Protein AF-A0A7C3BXP0-F1 (afdb_monomer_lite)

Structure (mmCIF, N/CA/C/O backbone):
data_AF-A0A7C3BXP0-F1
#
_entry.id   AF-A0A7C3BXP0-F1
#
loop_
_atom_site.group_PDB
_atom_site.id
_atom_site.type_symbol
_atom_site.label_atom_id
_atom_site.label_alt_id
_atom_site.label_comp_id
_atom_site.label_asym_id
_atom_site.label_entity_id
_atom_site.label_seq_id
_atom_site.pdbx_PDB_ins_code
_atom_site.Cartn_x
_atom_site.Cartn_y
_atom_site.Cartn_z
_atom_site.occupancy
_atom_site.B_iso_or_equiv
_atom_site.auth_seq_id
_atom_site.auth_comp_id
_atom_site.auth_asym_id
_atom_site.auth_atom_id
_atom_site.pdbx_PDB_model_num
ATOM 1 N N . MET A 1 1 ? 27.001 12.259 -64.033 1.00 38.00 1 MET A N 1
ATOM 2 C CA . MET A 1 1 ? 26.466 11.001 -63.483 1.00 38.00 1 MET A CA 1
ATOM 3 C C . MET A 1 1 ? 26.848 10.991 -62.021 1.00 38.00 1 MET A C 1
ATOM 5 O O . MET A 1 1 ? 28.032 10.965 -61.723 1.00 38.00 1 MET A O 1
ATOM 9 N N . GLU A 1 2 ? 25.865 11.200 -61.151 1.00 33.88 2 GLU A N 1
ATOM 10 C CA . GLU A 1 2 ? 26.048 11.244 -59.699 1.00 33.88 2 GLU A CA 1
ATOM 11 C C . GLU A 1 2 ? 26.141 9.814 -59.168 1.00 33.88 2 GLU A C 1
ATOM 13 O O . GLU A 1 2 ? 25.184 9.046 -59.249 1.00 33.88 2 GLU A O 1
ATOM 18 N N . GLU A 1 3 ? 27.309 9.455 -58.651 1.00 32.25 3 GLU A N 1
ATOM 19 C CA . GLU A 1 3 ? 27.554 8.171 -58.011 1.00 32.25 3 GLU A CA 1
ATOM 20 C C . GLU A 1 3 ? 27.218 8.315 -56.518 1.00 32.25 3 GLU A C 1
ATOM 22 O O . GLU A 1 3 ? 27.961 8.912 -55.741 1.00 32.25 3 GLU A O 1
ATOM 27 N N . LYS A 1 4 ? 26.029 7.842 -56.126 1.00 37.78 4 LYS A N 1
ATOM 28 C CA . LYS A 1 4 ? 25.601 7.765 -54.723 1.00 37.78 4 LYS A CA 1
ATOM 29 C C . LYS A 1 4 ? 26.265 6.561 -54.059 1.00 37.78 4 LYS A C 1
ATOM 31 O O . LYS A 1 4 ? 25.821 5.429 -54.226 1.00 37.78 4 LYS A O 1
ATOM 36 N N . THR A 1 5 ? 27.292 6.815 -53.260 1.00 34.81 5 THR A N 1
ATOM 37 C CA . THR A 1 5 ? 27.864 5.857 -52.311 1.00 34.81 5 THR A CA 1
ATOM 38 C C . THR A 1 5 ? 26.920 5.680 -51.120 1.00 34.81 5 THR A C 1
ATOM 40 O O . THR A 1 5 ? 26.775 6.560 -50.274 1.00 34.81 5 THR A O 1
ATOM 43 N N . THR A 1 6 ? 26.256 4.527 -51.043 1.00 35.50 6 THR A N 1
ATOM 44 C CA . THR A 1 6 ? 25.501 4.102 -49.858 1.00 35.50 6 THR A CA 1
ATOM 45 C C . THR A 1 6 ? 26.457 3.556 -48.802 1.00 35.50 6 THR A C 1
ATOM 47 O O . THR A 1 6 ? 27.082 2.512 -48.986 1.00 35.50 6 THR A O 1
ATOM 50 N N . VAL A 1 7 ? 26.563 4.289 -47.696 1.00 34.19 7 VAL A N 1
ATOM 51 C CA . VAL A 1 7 ? 27.272 3.918 -46.468 1.00 34.19 7 VAL A CA 1
ATOM 52 C C . VAL A 1 7 ? 26.532 2.762 -45.788 1.00 34.19 7 VAL A C 1
ATOM 54 O O . VAL A 1 7 ? 25.328 2.836 -45.558 1.00 34.19 7 VAL A O 1
ATOM 57 N N . ALA A 1 8 ? 27.254 1.686 -45.474 1.00 37.97 8 ALA A N 1
ATOM 58 C CA . ALA A 1 8 ? 26.751 0.577 -44.674 1.00 37.97 8 ALA A CA 1
ATOM 59 C C . ALA A 1 8 ? 26.660 1.001 -43.197 1.00 37.97 8 ALA A C 1
ATOM 61 O O . ALA A 1 8 ? 27.676 1.106 -42.510 1.00 37.97 8 ALA A O 1
ATOM 62 N N . GLU A 1 9 ? 25.443 1.254 -42.715 1.00 34.88 9 GLU A N 1
ATOM 63 C CA . GLU A 1 9 ? 25.160 1.460 -41.294 1.00 34.88 9 GLU A CA 1
ATOM 64 C C . GLU A 1 9 ? 25.258 0.134 -40.528 1.00 34.88 9 GLU A C 1
ATOM 66 O O . GLU A 1 9 ? 24.623 -0.870 -40.867 1.00 34.88 9 GLU A O 1
ATOM 71 N N . GLY A 1 10 ? 26.077 0.139 -39.473 1.00 38.72 10 GLY A N 1
ATOM 72 C CA . GLY A 1 10 ? 26.159 -0.943 -38.501 1.00 38.72 10 GLY A CA 1
ATOM 73 C C . GLY A 1 10 ? 24.817 -1.119 -37.796 1.00 38.72 10 GLY A C 1
ATOM 74 O O . GLY A 1 10 ? 24.293 -0.190 -37.189 1.00 38.72 10 GLY A O 1
ATOM 75 N N . THR A 1 11 ? 24.256 -2.321 -37.883 1.00 36.97 11 THR A N 1
ATOM 76 C CA . THR A 1 11 ? 22.964 -2.661 -37.286 1.00 36.97 11 THR A CA 1
ATOM 77 C C . THR A 1 11 ? 23.137 -2.958 -35.800 1.00 36.97 11 THR A C 1
ATOM 79 O O . THR A 1 11 ? 23.467 -4.070 -35.393 1.00 36.97 11 THR A O 1
ATOM 82 N N . SER A 1 12 ? 22.902 -1.944 -34.971 1.00 34.75 12 SER A N 1
ATOM 83 C CA . SER A 1 12 ? 22.549 -2.140 -33.571 1.00 34.75 12 SER A CA 1
ATOM 84 C C . SER A 1 12 ? 21.208 -2.874 -33.499 1.00 34.75 12 SER A C 1
ATOM 86 O O . SER A 1 12 ? 20.198 -2.465 -34.068 1.00 34.75 12 SER A O 1
ATOM 88 N N . THR A 1 13 ? 21.199 -3.998 -32.793 1.00 41.09 13 THR A N 1
ATOM 89 C CA . THR A 1 13 ? 20.000 -4.742 -32.411 1.00 41.09 13 THR A CA 1
ATOM 90 C C . THR A 1 13 ? 19.202 -3.943 -31.379 1.00 41.09 13 THR A C 1
ATOM 92 O O . THR A 1 13 ? 19.296 -4.209 -30.183 1.00 41.09 13 THR A O 1
ATOM 95 N N . SER A 1 14 ? 18.435 -2.945 -31.811 1.00 39.31 14 SER A N 1
ATOM 96 C CA . SER A 1 14 ? 17.409 -2.318 -30.976 1.00 39.31 14 SER A CA 1
ATOM 97 C C . SER A 1 14 ? 16.049 -2.911 -31.334 1.00 39.31 14 SER A C 1
ATOM 99 O O . SER A 1 14 ? 15.501 -2.652 -32.404 1.00 39.31 14 SER A O 1
ATOM 101 N N . LEU A 1 15 ? 15.519 -3.747 -30.438 1.00 43.00 15 LEU A N 1
ATOM 102 C CA . LEU A 1 15 ? 14.116 -4.158 -30.441 1.00 43.00 15 LEU A CA 1
ATOM 103 C C . LEU A 1 15 ? 13.246 -2.898 -30.350 1.00 43.00 15 LEU A C 1
ATOM 105 O O . LEU A 1 15 ? 13.228 -2.248 -29.308 1.00 43.00 15 LEU A O 1
ATOM 109 N N . ALA A 1 16 ? 12.547 -2.559 -31.433 1.00 43.09 16 ALA A N 1
ATOM 110 C CA . ALA A 1 16 ? 11.617 -1.438 -31.458 1.00 43.09 16 ALA A CA 1
ATOM 111 C C . ALA A 1 16 ? 10.477 -1.648 -30.442 1.00 43.09 16 ALA A C 1
ATOM 113 O O . ALA A 1 16 ? 9.911 -2.746 -30.305 1.00 43.09 16 ALA A O 1
ATOM 114 N N . THR A 1 17 ? 10.164 -0.588 -29.702 1.00 44.38 17 THR A N 1
ATOM 115 C CA . THR A 1 17 ? 9.029 -0.505 -28.780 1.00 44.38 17 THR A CA 1
ATOM 116 C C . THR A 1 17 ? 7.725 -0.341 -29.563 1.00 44.38 17 THR A C 1
ATOM 118 O O . THR A 1 17 ? 7.696 0.315 -30.597 1.00 44.38 17 THR A O 1
ATOM 121 N N . VAL A 1 18 ? 6.643 -0.963 -29.081 1.00 48.16 18 VAL A N 1
ATOM 122 C CA . VAL A 1 18 ? 5.339 -1.067 -29.778 1.00 48.16 18 VAL A CA 1
ATOM 123 C C . VAL A 1 18 ? 4.727 0.302 -30.116 1.00 48.16 18 VAL A C 1
ATOM 125 O O . VAL A 1 18 ? 3.985 0.404 -31.086 1.00 48.16 18 VAL A O 1
ATOM 128 N N . ASP A 1 19 ? 5.105 1.353 -29.390 1.00 47.16 19 ASP A N 1
ATOM 129 C CA . ASP A 1 19 ? 4.601 2.715 -29.597 1.00 47.16 19 ASP A CA 1
ATOM 130 C C . ASP A 1 19 ? 5.228 3.450 -30.802 1.00 47.16 19 ASP A C 1
ATOM 132 O O . ASP A 1 19 ? 4.795 4.552 -31.130 1.00 47.16 19 ASP A O 1
ATOM 136 N N . GLU A 1 20 ? 6.219 2.859 -31.484 1.00 47.44 20 GLU A N 1
ATOM 137 C CA . GLU A 1 20 ? 6.919 3.481 -32.625 1.00 47.44 20 GLU A CA 1
ATOM 138 C C . GLU A 1 20 ? 6.607 2.838 -33.989 1.00 47.44 20 GLU A C 1
ATOM 140 O O . GLU A 1 20 ? 7.141 3.275 -35.007 1.00 47.44 20 GLU A O 1
ATOM 145 N N . LEU A 1 21 ? 5.744 1.816 -34.043 1.00 54.66 21 LEU A N 1
ATOM 146 C CA . LEU A 1 21 ? 5.369 1.169 -35.306 1.00 54.66 21 LEU A CA 1
ATOM 147 C C . LEU A 1 21 ? 4.281 1.974 -36.025 1.00 54.66 21 LEU A C 1
ATOM 149 O O . LEU A 1 21 ? 3.236 2.294 -35.453 1.00 54.66 21 LEU A O 1
ATOM 153 N N . SER A 1 22 ? 4.506 2.281 -37.302 1.00 62.44 22 SER A N 1
ATOM 154 C CA . SER A 1 22 ? 3.505 2.946 -38.137 1.00 62.44 22 SER A CA 1
ATOM 155 C C . SER A 1 22 ? 2.280 2.043 -38.349 1.00 62.44 22 SER A C 1
ATOM 157 O O . SER A 1 22 ? 2.367 0.815 -38.325 1.00 62.44 22 SER A O 1
ATOM 159 N N . ILE A 1 23 ? 1.107 2.640 -38.581 1.00 64.00 23 ILE A N 1
ATOM 160 C CA . ILE A 1 23 ? -0.163 1.907 -38.770 1.00 64.00 23 ILE A CA 1
ATOM 161 C C . ILE A 1 23 ? -0.063 0.873 -39.912 1.00 64.00 23 ILE A C 1
ATOM 163 O O . ILE A 1 23 ? -0.678 -0.192 -39.850 1.00 64.00 23 ILE A O 1
ATOM 167 N N . GLU A 1 24 ? 0.751 1.157 -40.928 1.00 66.62 24 GLU A N 1
ATOM 168 C CA . GLU A 1 24 ? 1.023 0.271 -42.065 1.00 66.62 24 GLU A CA 1
ATOM 169 C C . GLU A 1 24 ? 1.880 -0.942 -41.662 1.00 66.62 24 GLU A C 1
ATOM 171 O O . GLU A 1 24 ? 1.615 -2.064 -42.096 1.00 66.62 24 GLU A O 1
ATOM 176 N N . GLU A 1 25 ? 2.854 -0.755 -40.769 1.00 62.03 25 GLU A N 1
ATOM 177 C CA . GLU A 1 25 ? 3.671 -1.844 -40.220 1.00 62.03 25 GLU A CA 1
ATOM 178 C C . GLU A 1 25 ? 2.871 -2.742 -39.275 1.00 62.03 25 GLU A C 1
ATOM 180 O O . GLU A 1 25 ? 3.092 -3.951 -39.261 1.00 62.03 25 GLU A O 1
ATOM 185 N N . ILE A 1 26 ? 1.899 -2.189 -38.541 1.00 66.75 26 ILE A N 1
ATOM 186 C CA . ILE A 1 26 ? 0.979 -2.972 -37.703 1.00 66.75 26 ILE A CA 1
ATOM 187 C C . ILE A 1 26 ? 0.120 -3.892 -38.581 1.00 66.75 26 ILE A C 1
ATOM 189 O O . ILE A 1 26 ? 0.064 -5.097 -38.331 1.00 66.75 26 ILE A O 1
ATOM 193 N N . GLN A 1 27 ? -0.470 -3.368 -39.660 1.00 74.31 27 GLN A N 1
ATOM 194 C CA . GLN A 1 27 ? -1.275 -4.168 -40.594 1.00 74.31 27 GLN A CA 1
ATOM 195 C C . GLN A 1 27 ? -0.448 -5.240 -41.315 1.00 74.31 27 GLN A C 1
ATOM 197 O O . GLN A 1 27 ? -0.905 -6.374 -41.472 1.00 74.31 27 GLN A O 1
ATOM 202 N N . LEU A 1 28 ? 0.782 -4.908 -41.717 1.00 74.50 28 LEU A N 1
ATOM 203 C CA . LEU A 1 28 ? 1.707 -5.867 -42.314 1.00 74.50 28 LEU A CA 1
ATOM 204 C C . LEU A 1 28 ? 2.121 -6.949 -41.303 1.00 74.50 28 LEU A C 1
ATOM 206 O O . LEU A 1 28 ? 2.199 -8.124 -41.658 1.00 74.50 28 LEU A O 1
ATOM 210 N N . SER A 1 29 ? 2.339 -6.575 -40.039 1.00 71.00 29 SER A N 1
ATOM 211 C CA . SER A 1 29 ? 2.677 -7.517 -38.970 1.00 71.00 29 SER A CA 1
ATOM 212 C C . SER A 1 29 ? 1.559 -8.524 -38.716 1.00 71.00 29 SER A C 1
ATOM 214 O O . SER A 1 29 ? 1.845 -9.713 -38.607 1.00 71.00 29 SER A O 1
ATOM 216 N N . ASP A 1 30 ? 0.299 -8.081 -38.718 1.00 72.31 30 ASP A N 1
ATOM 217 C CA . ASP A 1 30 ? -0.867 -8.948 -38.534 1.00 72.31 30 ASP A CA 1
ATOM 218 C C . ASP A 1 30 ? -1.064 -9.891 -39.729 1.00 72.31 30 ASP A C 1
ATOM 220 O O . ASP A 1 30 ? -1.324 -11.083 -39.551 1.00 72.31 30 ASP A O 1
ATOM 224 N N . GLN A 1 31 ? -0.864 -9.396 -40.956 1.00 76.88 31 GLN A N 1
ATOM 225 C CA . GLN A 1 31 ? -0.925 -10.224 -42.165 1.00 76.88 31 GLN A CA 1
ATOM 226 C C . GLN A 1 31 ? 0.173 -11.288 -42.202 1.00 76.88 31 GLN A C 1
ATOM 228 O O . GLN A 1 31 ? -0.101 -12.437 -42.548 1.00 76.88 31 GLN A O 1
ATOM 233 N N . ILE A 1 32 ? 1.407 -10.935 -41.832 1.00 74.00 32 ILE A N 1
ATOM 234 C CA . ILE A 1 32 ? 2.523 -11.888 -41.773 1.00 74.00 32 ILE A CA 1
ATOM 235 C C . ILE A 1 32 ? 2.311 -12.878 -40.626 1.00 74.00 32 ILE A C 1
ATOM 237 O O . ILE A 1 32 ? 2.537 -14.071 -40.806 1.00 74.00 32 ILE A O 1
ATOM 241 N N . TYR A 1 33 ? 1.847 -12.413 -39.466 1.00 74.69 33 TYR A N 1
ATOM 242 C CA . TYR A 1 33 ? 1.620 -13.243 -38.286 1.00 74.69 33 TYR A CA 1
ATOM 243 C C . TYR A 1 33 ? 0.561 -14.329 -38.535 1.00 74.69 33 TYR A C 1
ATOM 245 O O . TYR A 1 33 ? 0.820 -15.512 -38.291 1.00 74.69 33 TYR A O 1
ATOM 253 N N . HIS A 1 34 ? -0.590 -13.959 -39.104 1.00 76.00 34 HIS A N 1
ATOM 254 C CA . HIS A 1 34 ? -1.628 -14.926 -39.466 1.00 76.00 34 HIS A CA 1
ATOM 255 C C . HIS A 1 34 ? -1.276 -15.723 -40.731 1.00 76.00 34 HIS A C 1
ATOM 257 O O . HIS A 1 34 ? -1.538 -16.923 -40.791 1.00 76.00 34 HIS A O 1
ATOM 263 N N . GLY A 1 35 ? -0.631 -15.101 -41.724 1.00 71.44 35 GLY A N 1
ATOM 264 C CA . GLY A 1 35 ? -0.217 -15.761 -42.967 1.00 71.44 35 GLY A CA 1
ATOM 265 C C . GLY A 1 35 ? 0.878 -16.814 -42.776 1.00 71.44 35 GLY A C 1
ATOM 266 O O . GLY A 1 35 ? 0.903 -17.811 -43.495 1.00 71.44 35 GLY A O 1
ATOM 267 N N . ALA A 1 36 ? 1.751 -16.634 -41.781 1.00 71.06 36 ALA A N 1
ATOM 268 C CA . ALA A 1 36 ? 2.776 -17.605 -41.401 1.00 71.06 36 ALA A CA 1
ATOM 269 C C . ALA A 1 36 ? 2.262 -18.692 -40.438 1.00 71.06 36 ALA A C 1
ATOM 271 O O . ALA A 1 36 ? 3.018 -19.603 -40.102 1.00 71.06 36 ALA A O 1
ATOM 272 N N . GLY A 1 37 ? 0.999 -18.616 -39.994 1.00 77.12 37 GLY A N 1
ATOM 273 C CA . GLY A 1 37 ? 0.391 -19.607 -39.106 1.00 77.12 37 GLY A CA 1
ATOM 274 C C . GLY A 1 37 ? 1.107 -19.717 -37.760 1.00 77.12 37 GLY A C 1
ATOM 275 O O . GLY A 1 37 ? 1.382 -20.826 -37.309 1.00 77.12 37 GLY A O 1
ATOM 276 N N . LEU A 1 38 ? 1.451 -18.582 -37.140 1.00 75.56 38 LEU A N 1
ATOM 277 C CA . LEU A 1 38 ? 2.210 -18.551 -35.882 1.00 75.56 38 LEU A CA 1
ATOM 278 C C . LEU A 1 38 ? 1.351 -18.801 -34.631 1.00 75.56 38 LEU A C 1
ATOM 280 O O . LEU A 1 38 ? 1.912 -19.095 -33.575 1.00 75.56 38 LEU A O 1
ATOM 284 N N . ASP A 1 39 ? 0.020 -18.766 -34.747 1.00 73.50 39 ASP A N 1
ATOM 285 C CA . ASP A 1 39 ? -0.909 -19.006 -33.629 1.00 73.50 39 ASP A CA 1
ATOM 286 C C . ASP A 1 39 ? -0.642 -20.321 -32.866 1.00 73.50 39 ASP A C 1
ATOM 288 O O . ASP A 1 39 ? -0.511 -20.277 -31.642 1.00 73.50 39 ASP A O 1
ATOM 292 N N . PRO A 1 40 ? -0.437 -21.485 -33.521 1.00 78.38 40 PRO A N 1
ATOM 293 C CA . PRO A 1 40 ? -0.150 -22.736 -32.819 1.00 78.38 40 PRO A CA 1
ATOM 294 C C . PRO A 1 40 ? 1.196 -22.724 -32.084 1.00 78.38 40 PRO A C 1
ATOM 296 O O . PRO A 1 40 ? 1.368 -23.447 -31.105 1.00 78.38 40 PRO A O 1
ATOM 299 N N . ILE A 1 41 ? 2.161 -21.927 -32.552 1.00 72.06 41 ILE A N 1
ATOM 300 C CA . ILE A 1 41 ? 3.497 -21.817 -31.952 1.00 72.06 41 ILE A CA 1
ATOM 301 C C . ILE A 1 41 ? 3.435 -20.937 -30.705 1.00 72.06 41 ILE A C 1
ATOM 303 O O . ILE A 1 41 ? 4.031 -21.281 -29.685 1.00 72.06 41 ILE A O 1
ATOM 307 N N . VAL A 1 42 ? 2.687 -19.834 -30.766 1.00 76.12 42 VAL A N 1
ATOM 308 C CA . VAL A 1 42 ? 2.430 -18.975 -29.605 1.00 76.12 42 VAL A CA 1
ATOM 309 C C . VAL A 1 42 ? 1.642 -19.746 -28.548 1.00 76.12 42 VAL A C 1
ATOM 311 O O . VAL A 1 42 ? 2.054 -19.770 -27.391 1.00 76.12 42 VAL A O 1
ATOM 314 N N . ASP A 1 43 ? 0.588 -20.462 -28.940 1.00 76.56 43 ASP A N 1
ATOM 315 C CA . ASP A 1 43 ? -0.200 -21.287 -28.020 1.00 76.56 43 ASP A CA 1
ATOM 316 C C . ASP A 1 43 ? 0.637 -22.433 -27.406 1.00 76.56 43 ASP A C 1
ATOM 318 O O . ASP A 1 43 ? 0.530 -22.710 -26.209 1.00 76.56 43 ASP A O 1
ATOM 322 N N . ALA A 1 44 ? 1.530 -23.071 -28.177 1.00 75.75 44 ALA A N 1
ATOM 323 C CA . ALA A 1 44 ? 2.461 -24.077 -27.653 1.00 75.75 44 ALA A CA 1
ATOM 324 C C . ALA A 1 44 ? 3.500 -23.474 -26.693 1.00 75.75 44 ALA A C 1
ATOM 326 O O . ALA A 1 44 ? 3.800 -24.071 -25.658 1.00 75.75 44 ALA A O 1
ATOM 327 N N . GLY A 1 45 ? 4.021 -22.285 -27.007 1.00 71.88 45 GLY A N 1
ATOM 328 C CA . GLY A 1 45 ? 4.952 -21.552 -26.153 1.00 71.88 45 GLY A CA 1
ATOM 329 C C . GLY A 1 45 ? 4.315 -21.127 -24.832 1.00 71.88 45 GLY A C 1
ATOM 330 O O . GLY A 1 45 ? 4.924 -21.309 -23.782 1.00 71.88 45 GLY A O 1
ATOM 331 N N . ILE A 1 46 ? 3.069 -20.643 -24.864 1.00 73.12 46 ILE A N 1
ATOM 332 C CA . ILE A 1 46 ? 2.293 -20.309 -23.661 1.00 73.12 46 ILE A CA 1
ATOM 333 C C . ILE A 1 46 ? 2.075 -21.557 -22.812 1.00 73.12 46 ILE A C 1
ATOM 335 O O . ILE A 1 46 ? 2.312 -21.513 -21.610 1.00 73.12 46 ILE A O 1
ATOM 339 N N . LYS A 1 47 ? 1.711 -22.684 -23.431 1.00 74.75 47 LYS A N 1
ATOM 340 C CA . LYS A 1 47 ? 1.508 -23.953 -22.724 1.00 74.75 47 LYS A CA 1
ATOM 341 C C . LYS A 1 47 ? 2.785 -24.458 -22.044 1.00 74.75 47 LYS A C 1
ATOM 343 O O . LYS A 1 47 ? 2.727 -24.971 -20.930 1.00 74.75 47 LYS A O 1
ATOM 348 N N . ASP A 1 48 ? 3.946 -24.300 -22.679 1.00 72.31 48 ASP A N 1
ATOM 349 C CA . ASP A 1 48 ? 5.239 -24.673 -22.088 1.00 72.31 48 ASP A CA 1
ATOM 350 C C . ASP A 1 48 ? 5.661 -23.710 -20.959 1.00 72.31 48 ASP A C 1
ATOM 352 O O . ASP A 1 48 ? 6.238 -24.125 -19.950 1.00 72.31 48 ASP A O 1
ATOM 356 N N . TYR A 1 49 ? 5.307 -22.427 -21.085 1.00 67.25 49 TYR A N 1
ATOM 357 C CA . TYR A 1 49 ? 5.522 -21.410 -20.053 1.00 67.25 49 TYR A CA 1
ATOM 358 C C . TYR A 1 49 ? 4.608 -21.617 -18.834 1.00 67.25 49 TYR A C 1
ATOM 360 O O . TYR A 1 49 ? 5.077 -21.538 -17.699 1.00 67.25 49 TYR A O 1
ATOM 368 N N . GLU A 1 50 ? 3.331 -21.946 -19.051 1.00 66.88 50 GLU A N 1
ATOM 369 C CA . GLU A 1 50 ? 2.380 -22.338 -18.002 1.00 66.88 50 GLU A CA 1
ATOM 370 C C . GLU A 1 50 ? 2.870 -23.586 -17.265 1.00 66.88 50 GLU A C 1
ATOM 372 O O . GLU A 1 50 ? 2.950 -23.566 -16.039 1.00 66.88 50 GLU A O 1
ATOM 377 N N . ASN A 1 51 ? 3.313 -24.621 -17.988 1.00 67.56 51 ASN A N 1
ATOM 378 C CA . ASN A 1 51 ? 3.860 -25.838 -17.379 1.00 67.56 51 ASN A CA 1
ATOM 379 C C . ASN A 1 51 ? 5.095 -25.561 -16.498 1.00 67.56 51 ASN A C 1
ATOM 381 O O . ASN A 1 51 ? 5.244 -26.172 -15.437 1.00 67.56 51 ASN A O 1
ATOM 385 N N . LYS A 1 52 ? 5.979 -24.635 -16.901 1.00 65.12 52 LYS A N 1
ATOM 386 C CA . LYS A 1 52 ? 7.151 -24.233 -16.100 1.00 65.12 52 LYS A CA 1
ATOM 387 C C . LYS A 1 52 ? 6.775 -23.382 -14.886 1.00 65.12 52 LYS A C 1
ATOM 389 O O . LYS A 1 52 ? 7.283 -23.629 -13.795 1.00 65.12 52 LYS A O 1
ATOM 394 N N . ILE A 1 53 ? 5.845 -22.435 -15.028 1.00 61.59 53 ILE A N 1
ATOM 395 C CA . ILE A 1 53 ? 5.364 -21.610 -13.906 1.00 61.59 53 ILE A CA 1
ATOM 396 C C . ILE A 1 53 ? 4.583 -22.451 -12.884 1.00 61.59 53 ILE A C 1
ATOM 398 O O . ILE A 1 53 ? 4.732 -22.246 -11.677 1.00 61.59 53 ILE A O 1
ATOM 402 N N . GLU A 1 54 ? 3.787 -23.425 -13.333 1.00 60.03 54 GLU A N 1
ATOM 403 C CA . GLU A 1 54 ? 3.091 -24.366 -12.448 1.00 60.03 54 GLU A CA 1
ATOM 404 C C . GLU A 1 54 ? 4.059 -25.251 -11.647 1.00 60.03 54 GLU A C 1
ATOM 406 O O . GLU A 1 54 ? 3.773 -25.587 -10.491 1.00 60.03 54 GLU A O 1
ATOM 411 N N . GLN A 1 55 ? 5.217 -25.598 -12.221 1.00 60.06 55 GLN A N 1
ATOM 412 C CA . GLN A 1 55 ? 6.275 -26.331 -11.520 1.00 60.06 55 GLN A CA 1
ATOM 413 C C . GLN A 1 55 ? 7.048 -25.452 -10.527 1.00 60.06 55 GLN A C 1
ATOM 415 O O . GLN A 1 55 ? 7.380 -25.930 -9.441 1.00 60.06 55 GLN A O 1
ATOM 420 N N . GLU A 1 56 ? 7.291 -24.180 -10.848 1.00 52.41 56 GLU A N 1
ATOM 421 C CA . GLU A 1 56 ? 8.139 -23.305 -10.028 1.00 52.41 56 GLU A CA 1
ATOM 422 C C . GLU A 1 56 ? 7.387 -22.513 -8.947 1.00 52.41 56 GLU A C 1
ATOM 424 O O . GLU A 1 56 ? 8.016 -22.074 -7.988 1.00 52.41 56 GLU A O 1
ATOM 429 N N . ASN A 1 57 ? 6.058 -22.349 -9.017 1.00 53.62 57 ASN A N 1
ATOM 430 C CA . ASN A 1 57 ? 5.367 -21.408 -8.125 1.00 53.62 57 ASN A CA 1
ATOM 431 C C . ASN A 1 57 ? 3.932 -21.798 -7.715 1.00 53.62 57 ASN A C 1
ATOM 433 O O . ASN A 1 57 ? 2.972 -21.038 -7.871 1.00 53.62 57 ASN A O 1
ATOM 437 N N . LYS A 1 58 ? 3.783 -22.941 -7.029 1.00 57.12 58 LYS A N 1
ATOM 438 C CA . LYS A 1 58 ? 2.518 -23.320 -6.351 1.00 57.12 58 LYS A CA 1
ATOM 439 C C . LYS A 1 58 ? 2.045 -22.309 -5.289 1.00 57.12 58 LYS A C 1
ATOM 441 O O . LYS A 1 58 ? 0.861 -22.279 -4.962 1.00 57.12 58 LYS A O 1
ATOM 446 N N . LEU A 1 59 ? 2.946 -21.484 -4.747 1.00 53.22 59 LEU A N 1
ATOM 447 C CA . LEU A 1 59 ? 2.643 -20.477 -3.718 1.00 53.22 59 LEU A CA 1
ATOM 448 C C . LEU A 1 59 ? 2.143 -19.141 -4.296 1.00 53.22 59 LEU A C 1
ATOM 450 O O . LEU A 1 59 ? 1.244 -18.536 -3.715 1.00 53.22 59 LEU A O 1
ATOM 454 N N . PHE A 1 60 ? 2.655 -18.703 -5.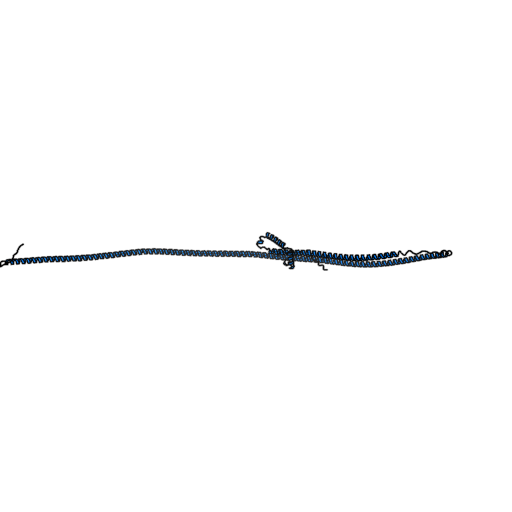450 1.00 52.78 60 PHE A N 1
ATOM 455 C CA . PHE A 1 60 ? 2.254 -17.426 -6.056 1.00 52.78 60 PHE A CA 1
ATOM 456 C C . PHE A 1 60 ? 0.901 -17.502 -6.780 1.00 52.78 60 PHE A C 1
ATOM 458 O O . PHE A 1 60 ? 0.105 -16.565 -6.679 1.00 52.78 60 PHE A O 1
ATOM 465 N N . ASN A 1 61 ? 0.576 -18.637 -7.411 1.00 51.16 61 ASN A N 1
ATOM 466 C CA . ASN A 1 61 ? -0.700 -18.817 -8.121 1.00 51.16 61 ASN A CA 1
ATOM 467 C C . ASN A 1 61 ? -1.933 -18.785 -7.197 1.00 51.16 61 ASN A C 1
ATOM 469 O O . ASN A 1 61 ? -3.037 -18.503 -7.657 1.00 51.16 61 ASN A O 1
ATOM 473 N N . LYS A 1 62 ? -1.764 -19.008 -5.885 1.00 55.66 62 LYS A N 1
ATOM 474 C CA . LYS A 1 62 ? -2.862 -18.950 -4.906 1.00 55.66 62 LYS A CA 1
ATOM 475 C C . LYS A 1 62 ? -3.190 -17.526 -4.433 1.00 55.66 62 LYS A C 1
ATOM 477 O O . LYS A 1 62 ? -4.286 -17.307 -3.929 1.00 55.66 62 LYS A O 1
ATOM 482 N N . ILE A 1 63 ? -2.261 -16.576 -4.574 1.00 50.69 63 ILE A N 1
ATOM 483 C CA . ILE A 1 63 ? -2.392 -15.219 -4.012 1.00 50.69 63 ILE A CA 1
ATOM 484 C C . ILE A 1 63 ? -2.739 -14.178 -5.088 1.00 50.69 63 ILE A C 1
ATOM 486 O O . ILE A 1 63 ? -3.408 -13.199 -4.772 1.00 50.69 63 ILE A O 1
ATOM 490 N N . LEU A 1 64 ? -2.340 -14.379 -6.350 1.00 48.81 64 LEU A N 1
ATOM 491 C CA . LEU A 1 64 ? -2.476 -13.344 -7.392 1.00 48.81 64 LEU A CA 1
ATOM 492 C C . LEU A 1 64 ? -3.442 -13.661 -8.544 1.00 48.81 64 LEU A C 1
ATOM 494 O O . LEU A 1 64 ? -3.660 -12.791 -9.384 1.00 48.81 64 LEU A O 1
ATOM 498 N N . GLY A 1 65 ? -4.068 -14.841 -8.570 1.00 50.00 65 GLY A N 1
ATOM 499 C CA . GLY A 1 65 ? -4.976 -15.226 -9.654 1.00 50.00 65 GLY A CA 1
ATOM 500 C C . GLY A 1 65 ? -4.255 -15.485 -10.985 1.00 50.00 65 GLY A C 1
ATOM 501 O O . GLY A 1 65 ? -3.113 -15.080 -11.202 1.00 50.00 65 GLY A O 1
ATOM 502 N N . VAL A 1 66 ? -4.916 -16.226 -11.874 1.00 52.97 66 VAL A N 1
ATOM 503 C CA . VAL A 1 66 ? -4.338 -16.706 -13.138 1.00 52.97 66 VAL A CA 1
ATOM 504 C C . VAL A 1 66 ? -4.135 -15.523 -14.095 1.00 52.97 66 VAL A C 1
ATOM 506 O O . VAL A 1 66 ? -5.082 -15.057 -14.723 1.00 52.97 66 VAL A O 1
ATOM 509 N N . ARG A 1 67 ? -2.896 -15.033 -14.226 1.00 55.12 67 ARG A N 1
ATOM 510 C CA . ARG A 1 67 ? -2.482 -13.964 -15.165 1.00 55.12 67 ARG A CA 1
ATOM 511 C C . ARG A 1 67 ? -2.424 -14.428 -16.635 1.00 55.12 67 ARG A C 1
ATOM 513 O O . ARG A 1 67 ? -1.534 -14.029 -17.382 1.00 55.12 67 ARG A O 1
ATOM 520 N N . GLY A 1 68 ? -3.343 -15.293 -17.062 1.00 53.19 68 GLY A N 1
ATOM 521 C CA . GLY A 1 68 ? -3.306 -15.913 -18.394 1.00 53.19 68 GLY A CA 1
ATOM 522 C C . GLY A 1 68 ? -3.508 -14.920 -19.547 1.00 53.19 68 GLY A C 1
ATOM 523 O O . GLY A 1 68 ? -2.942 -15.095 -20.623 1.00 53.19 68 GLY A O 1
ATOM 524 N N . SER A 1 69 ? -4.265 -13.839 -19.326 1.00 54.56 69 SER A N 1
ATOM 525 C CA . SER A 1 69 ? -4.555 -12.842 -20.367 1.00 54.56 69 SER A CA 1
ATOM 526 C C . SER A 1 69 ? -3.351 -11.962 -20.720 1.00 54.56 69 SER A C 1
ATOM 528 O O . SER A 1 69 ? -3.116 -11.704 -21.899 1.00 54.56 69 SER A O 1
ATOM 530 N N . ASP A 1 70 ? -2.558 -11.548 -19.728 1.00 58.62 70 ASP A N 1
ATOM 531 C CA . ASP A 1 70 ? -1.431 -10.625 -19.944 1.00 58.62 70 ASP A CA 1
ATOM 532 C C . ASP A 1 70 ? -0.243 -11.311 -20.623 1.00 58.62 70 ASP A C 1
ATOM 534 O O . ASP A 1 70 ? 0.448 -10.714 -21.448 1.00 58.62 70 ASP A O 1
ATOM 538 N N . ILE A 1 71 ? -0.022 -12.593 -20.320 1.00 63.69 71 ILE A N 1
ATOM 539 C CA . ILE A 1 71 ? 1.082 -13.366 -20.901 1.00 63.69 71 ILE A CA 1
ATOM 540 C C . ILE A 1 71 ? 0.797 -13.677 -22.374 1.00 63.69 71 ILE A C 1
ATOM 542 O O . ILE A 1 71 ? 1.711 -13.604 -23.197 1.00 63.69 71 ILE A O 1
ATOM 546 N N . ARG A 1 72 ? -0.467 -13.946 -22.732 1.00 68.94 72 ARG A N 1
ATOM 547 C CA . ARG A 1 72 ? -0.867 -14.163 -24.128 1.00 68.94 72 ARG A CA 1
ATOM 548 C C . ARG A 1 72 ? -0.684 -12.905 -24.973 1.00 68.94 72 ARG A C 1
ATOM 550 O O . ARG A 1 72 ? -0.068 -12.983 -26.031 1.00 68.94 72 ARG A O 1
ATOM 557 N N . GLY A 1 73 ? -1.131 -11.750 -24.473 1.00 68.19 73 GLY A N 1
ATOM 558 C CA . GLY A 1 73 ? -0.939 -10.468 -25.158 1.00 68.19 73 GLY A CA 1
ATOM 559 C C . GLY A 1 73 ? 0.541 -10.114 -25.342 1.00 68.19 73 GLY A C 1
ATOM 560 O O . GLY A 1 73 ? 0.954 -9.678 -26.419 1.00 68.19 73 GLY A O 1
ATOM 561 N N . TYR A 1 74 ? 1.374 -10.376 -24.328 1.00 67.12 74 TYR A N 1
ATOM 562 C CA . TYR A 1 74 ? 2.817 -10.172 -24.444 1.00 67.12 74 TYR A CA 1
ATOM 563 C C . TYR A 1 74 ? 3.451 -11.134 -25.462 1.00 67.12 74 TYR A C 1
ATOM 565 O O . TYR A 1 74 ? 4.204 -10.685 -26.327 1.00 67.12 74 TYR A O 1
ATOM 573 N N . GLY A 1 75 ? 3.104 -12.424 -25.421 1.00 67.56 75 GLY A N 1
ATOM 574 C CA . GLY A 1 75 ? 3.597 -13.437 -26.360 1.00 67.56 75 GLY A CA 1
ATOM 575 C C . GLY A 1 75 ? 3.243 -13.130 -27.816 1.00 67.56 75 GLY A C 1
ATOM 576 O O . GLY A 1 75 ? 4.116 -13.169 -28.682 1.00 67.56 75 GLY A O 1
ATOM 577 N N . GLU A 1 76 ? 2.000 -12.726 -28.075 1.00 69.00 76 GLU A N 1
ATOM 578 C CA . GLU A 1 76 ? 1.536 -12.323 -29.405 1.00 69.00 76 GLU A CA 1
ATOM 579 C C . GLU A 1 76 ? 2.278 -11.070 -29.908 1.00 69.00 76 GLU A C 1
ATOM 581 O O . GLU A 1 76 ? 2.773 -11.042 -31.036 1.00 69.00 76 GLU A O 1
ATOM 586 N N . SER A 1 77 ? 2.468 -10.058 -29.050 1.00 70.00 77 SER A N 1
ATOM 587 C CA . SER A 1 77 ? 3.202 -8.832 -29.409 1.00 70.00 77 SER A CA 1
ATOM 588 C C . SER A 1 77 ? 4.684 -9.078 -29.726 1.00 70.00 77 SER A C 1
ATOM 590 O O . SER A 1 77 ? 5.284 -8.395 -30.560 1.00 70.00 77 SER A O 1
ATOM 592 N N . VAL A 1 78 ? 5.312 -10.041 -29.046 1.00 71.00 78 VAL A N 1
ATOM 593 C CA . VAL A 1 78 ? 6.706 -10.425 -29.297 1.00 71.00 78 VAL A CA 1
ATOM 594 C C . VAL A 1 78 ? 6.793 -11.212 -30.601 1.00 71.00 78 VAL A C 1
ATOM 596 O O . VAL A 1 78 ? 7.651 -10.907 -31.428 1.00 71.00 78 VAL A O 1
ATOM 599 N N . ALA A 1 79 ? 5.877 -12.155 -30.834 1.00 70.75 79 ALA A N 1
ATOM 600 C CA . ALA A 1 79 ? 5.830 -12.932 -32.068 1.00 70.75 79 ALA A CA 1
ATOM 601 C C . ALA A 1 79 ? 5.624 -12.044 -33.307 1.00 70.75 79 ALA A C 1
ATOM 603 O O . ALA A 1 79 ? 6.354 -12.196 -34.287 1.00 70.75 79 ALA A O 1
ATOM 604 N N . LYS A 1 80 ? 4.717 -11.058 -33.244 1.00 73.19 80 LYS A N 1
ATOM 605 C CA . LYS A 1 80 ? 4.500 -10.077 -34.324 1.00 73.19 80 LYS A CA 1
ATOM 606 C C . LYS A 1 80 ? 5.755 -9.252 -34.627 1.00 73.19 80 LYS A C 1
ATOM 608 O O . LYS A 1 80 ? 6.139 -9.120 -35.787 1.00 73.19 80 LYS A O 1
ATOM 613 N N . ARG A 1 81 ? 6.465 -8.770 -33.599 1.00 70.38 81 ARG A N 1
ATOM 614 C CA . ARG A 1 81 ? 7.723 -8.012 -33.768 1.00 70.38 81 ARG A CA 1
ATOM 615 C C . ARG A 1 81 ? 8.836 -8.848 -34.385 1.00 70.38 81 ARG A C 1
ATOM 617 O O . ARG A 1 81 ? 9.521 -8.386 -35.295 1.00 70.38 81 ARG A O 1
ATOM 624 N N . VAL A 1 82 ? 9.005 -10.080 -33.907 1.00 71.94 82 VAL A N 1
ATOM 625 C CA . VAL A 1 82 ? 10.004 -11.005 -34.452 1.00 71.94 82 VAL A CA 1
ATOM 626 C C . VAL A 1 82 ? 9.673 -11.339 -35.905 1.00 71.94 82 VAL A C 1
ATOM 628 O O . VAL A 1 82 ? 10.569 -11.307 -36.742 1.00 71.94 82 VAL A O 1
ATOM 631 N N . ALA A 1 83 ? 8.402 -11.571 -36.238 1.00 68.38 83 ALA A N 1
ATOM 632 C CA . ALA A 1 83 ? 7.976 -11.836 -37.608 1.00 68.38 83 ALA A CA 1
ATOM 633 C C . ALA A 1 83 ? 8.293 -10.665 -38.555 1.00 68.38 83 ALA A C 1
ATOM 635 O O . ALA A 1 83 ? 8.861 -10.887 -39.623 1.00 68.38 83 ALA A O 1
ATOM 636 N N . VAL A 1 84 ? 8.014 -9.421 -38.149 1.00 70.06 84 VAL A N 1
ATOM 637 C CA . VAL A 1 84 ? 8.340 -8.219 -38.942 1.00 70.06 84 VAL A CA 1
ATOM 638 C C . VAL A 1 84 ? 9.846 -8.026 -39.086 1.00 70.06 84 VAL A C 1
ATOM 640 O O . VAL A 1 84 ? 10.326 -7.770 -40.188 1.00 70.06 84 VAL A O 1
ATOM 643 N N . ALA A 1 85 ? 10.613 -8.185 -38.006 1.00 70.62 85 ALA A N 1
ATOM 644 C CA . ALA A 1 85 ? 12.065 -8.036 -38.046 1.00 70.62 85 ALA A CA 1
ATOM 645 C C . ALA A 1 85 ? 12.717 -9.089 -38.955 1.00 70.62 85 ALA A C 1
ATOM 647 O O . ALA A 1 85 ? 13.569 -8.758 -39.783 1.00 70.62 85 ALA A O 1
ATOM 648 N N . VAL A 1 86 ? 12.275 -10.346 -38.849 1.00 68.12 86 VAL A N 1
ATOM 649 C CA . VAL A 1 86 ? 12.752 -11.446 -39.693 1.00 68.12 86 VAL A CA 1
ATOM 650 C C . VAL A 1 86 ? 12.334 -11.224 -41.143 1.00 68.12 86 VAL A C 1
ATOM 652 O O . VAL A 1 86 ? 13.178 -11.352 -42.024 1.00 68.12 86 VAL A O 1
ATOM 655 N N . TYR A 1 87 ? 11.089 -10.818 -41.415 1.00 69.31 87 TYR A N 1
ATOM 656 C CA . TYR A 1 87 ? 10.631 -10.501 -42.770 1.00 69.31 87 TYR A CA 1
ATOM 657 C C . TYR A 1 87 ? 11.386 -9.311 -43.374 1.00 69.31 87 TYR A C 1
ATOM 659 O O . TYR A 1 87 ? 11.783 -9.361 -44.535 1.00 69.31 87 TYR A O 1
ATOM 667 N N . GLY A 1 88 ? 11.665 -8.268 -42.589 1.00 67.06 88 GLY A N 1
ATOM 668 C CA . GLY A 1 88 ? 12.472 -7.122 -43.006 1.00 67.06 88 GLY A CA 1
ATOM 669 C C . GLY A 1 88 ? 13.917 -7.509 -43.329 1.00 67.06 88 GLY A C 1
ATOM 670 O O . GLY A 1 88 ? 14.460 -7.076 -44.346 1.00 67.06 88 GLY A O 1
ATOM 671 N N . GLN A 1 89 ? 14.536 -8.373 -42.519 1.00 68.06 89 GLN A N 1
ATOM 672 C CA . GLN A 1 89 ? 15.872 -8.908 -42.800 1.00 68.06 89 GLN A CA 1
ATOM 673 C C . GLN A 1 89 ? 15.885 -9.828 -44.025 1.00 68.06 89 GLN A C 1
ATOM 675 O O . GLN A 1 89 ? 16.782 -9.705 -44.860 1.00 68.06 89 GLN A O 1
ATOM 680 N N . LEU A 1 90 ? 14.884 -10.700 -44.180 1.00 63.16 90 LEU A N 1
ATOM 681 C CA . LEU A 1 90 ? 14.743 -11.568 -45.351 1.00 63.16 90 LEU A CA 1
ATOM 682 C C . LEU A 1 90 ? 14.509 -10.740 -46.618 1.00 63.16 90 LEU A C 1
ATOM 684 O O . LEU A 1 90 ? 15.173 -10.958 -47.622 1.00 63.16 90 LEU A O 1
ATOM 688 N N . SER A 1 91 ? 13.634 -9.739 -46.564 1.00 62.75 91 SER A N 1
ATOM 689 C CA . SER A 1 91 ? 13.356 -8.832 -47.679 1.00 62.75 91 SER A CA 1
ATOM 690 C C . SER A 1 91 ? 14.592 -8.021 -48.076 1.00 62.75 91 SER A C 1
ATOM 692 O O . SER A 1 91 ? 14.882 -7.896 -49.261 1.00 62.75 91 SER A O 1
ATOM 694 N N . ARG A 1 92 ? 15.410 -7.556 -47.120 1.00 66.81 92 ARG A N 1
ATOM 695 C CA . ARG A 1 92 ? 16.694 -6.900 -47.437 1.00 66.81 92 ARG A CA 1
ATOM 696 C C . ARG A 1 92 ? 17.711 -7.868 -48.044 1.00 66.81 92 ARG A C 1
ATOM 698 O O . ARG A 1 92 ? 18.351 -7.531 -49.036 1.00 66.81 92 ARG A O 1
ATOM 705 N N . GLN A 1 93 ? 17.853 -9.072 -47.487 1.00 63.66 93 GLN A N 1
ATOM 706 C CA . GLN A 1 93 ? 18.818 -10.058 -47.984 1.00 63.66 93 GLN A CA 1
ATOM 707 C C . GLN A 1 93 ? 18.435 -10.639 -49.351 1.00 63.66 93 GLN A C 1
ATOM 709 O O . GLN A 1 93 ? 19.312 -10.842 -50.189 1.00 63.66 93 GLN A O 1
ATOM 714 N N . TYR A 1 94 ? 17.151 -10.906 -49.593 1.00 58.09 94 TYR A N 1
ATOM 715 C CA . TYR A 1 94 ? 16.670 -11.457 -50.861 1.00 58.09 94 TYR A CA 1
ATOM 716 C C . TYR A 1 94 ? 16.343 -10.367 -51.882 1.00 58.09 94 TYR A C 1
ATOM 718 O O . TYR A 1 94 ? 16.606 -10.569 -53.058 1.00 58.09 94 TYR A O 1
ATOM 726 N N . GLY A 1 95 ? 15.868 -9.192 -51.470 1.00 55.19 95 GLY A N 1
ATOM 727 C CA . GLY A 1 95 ? 15.641 -8.047 -52.357 1.00 55.19 95 GLY A CA 1
ATOM 728 C C . GLY A 1 95 ? 16.937 -7.484 -52.942 1.00 55.19 95 GLY A C 1
ATOM 729 O O . GLY A 1 95 ? 16.982 -7.195 -54.134 1.00 55.19 95 GLY A O 1
ATOM 730 N N . GLY A 1 96 ? 18.014 -7.426 -52.147 1.00 59.50 96 GLY A N 1
ATOM 731 C CA . GLY A 1 96 ? 19.350 -7.075 -52.642 1.00 59.50 96 GLY A CA 1
ATOM 732 C C . GLY A 1 96 ? 19.889 -8.112 -53.630 1.00 59.50 96 GLY A C 1
ATOM 733 O O . GLY A 1 96 ? 20.221 -7.775 -54.759 1.00 59.50 96 GLY A O 1
ATOM 734 N N . LYS A 1 97 ? 19.855 -9.402 -53.263 1.00 55.84 97 LYS A N 1
ATOM 735 C CA . LYS A 1 97 ? 20.337 -10.488 -54.137 1.00 55.84 97 LYS A CA 1
ATOM 736 C C . LYS A 1 97 ? 19.522 -10.647 -55.423 1.00 55.84 97 LYS A C 1
ATOM 738 O O . LYS A 1 97 ? 20.088 -10.976 -56.458 1.00 55.84 97 LYS A O 1
ATOM 743 N N . VAL A 1 98 ? 18.207 -10.426 -55.380 1.00 55.94 98 VAL A N 1
ATOM 744 C CA . VAL A 1 98 ? 17.335 -10.452 -56.567 1.00 55.94 98 VAL A CA 1
ATOM 745 C C . VAL A 1 98 ? 17.558 -9.211 -57.434 1.00 55.94 98 VAL A C 1
ATOM 747 O O . VAL A 1 98 ? 17.529 -9.326 -58.657 1.00 55.94 98 VAL A O 1
ATOM 750 N N . GLY A 1 99 ? 17.839 -8.051 -56.832 1.00 60.19 99 GLY A N 1
ATOM 751 C CA . GLY A 1 99 ? 18.277 -6.851 -57.548 1.00 60.19 99 GLY A CA 1
ATOM 752 C C . GLY A 1 99 ? 19.596 -7.071 -58.292 1.00 60.19 99 GLY A C 1
ATOM 753 O O . GLY A 1 99 ? 19.667 -6.804 -59.491 1.00 60.19 99 GLY A O 1
ATOM 754 N N . ASP A 1 100 ? 20.584 -7.660 -57.617 1.00 63.91 100 ASP A N 1
ATOM 755 C CA . ASP A 1 100 ? 21.888 -8.004 -58.195 1.00 63.91 100 ASP A CA 1
ATOM 756 C C . ASP A 1 100 ? 21.759 -9.049 -59.314 1.00 63.91 100 ASP A C 1
ATOM 758 O O . ASP A 1 100 ? 22.349 -8.899 -60.383 1.00 63.91 100 ASP A O 1
ATOM 762 N N . LEU A 1 101 ? 20.924 -10.078 -59.122 1.00 61.19 101 LEU A N 1
ATOM 763 C CA . LEU A 1 101 ? 20.611 -11.070 -60.158 1.00 61.19 101 LEU A CA 1
ATOM 764 C C . LEU A 1 101 ? 19.933 -10.434 -61.376 1.00 61.19 101 LEU A C 1
ATOM 766 O O . LEU A 1 101 ? 20.239 -10.800 -62.508 1.00 61.19 101 LEU A O 1
ATOM 770 N N . ARG A 1 102 ? 19.032 -9.469 -61.171 1.00 66.50 102 ARG A N 1
ATOM 771 C CA . ARG A 1 102 ? 18.336 -8.779 -62.263 1.00 66.50 102 ARG A CA 1
ATOM 772 C C . ARG A 1 102 ? 19.275 -7.861 -63.045 1.00 66.50 102 ARG A C 1
ATOM 774 O O . ARG A 1 102 ? 19.202 -7.845 -64.269 1.00 66.50 102 ARG A O 1
ATOM 781 N N . ALA A 1 103 ? 20.175 -7.157 -62.358 1.00 68.31 103 ALA A N 1
ATOM 782 C CA . ALA A 1 103 ? 21.226 -6.359 -62.989 1.00 68.31 103 ALA A CA 1
ATOM 783 C C . ALA A 1 103 ? 22.204 -7.240 -63.783 1.00 68.31 103 ALA A C 1
ATOM 785 O O . ALA A 1 103 ? 22.559 -6.910 -64.912 1.00 68.31 103 ALA A O 1
ATOM 786 N N . TYR A 1 104 ? 22.575 -8.399 -63.232 1.00 73.94 104 TYR A N 1
ATOM 787 C CA . TYR A 1 104 ? 23.423 -9.372 -63.917 1.00 73.94 104 TYR A CA 1
ATOM 788 C C . TYR A 1 104 ? 22.756 -9.945 -65.179 1.00 73.94 104 TYR A C 1
ATOM 790 O O . TYR A 1 104 ? 23.390 -10.002 -66.229 1.00 73.94 104 TYR A O 1
ATOM 798 N N . ILE A 1 105 ? 21.465 -10.299 -65.115 1.00 73.38 105 ILE A N 1
ATOM 799 C CA . ILE A 1 105 ? 20.697 -10.764 -66.285 1.00 73.38 105 ILE A CA 1
ATOM 800 C C . ILE A 1 105 ? 20.606 -9.669 -67.354 1.00 73.38 105 ILE A C 1
ATOM 802 O O . ILE A 1 105 ? 20.823 -9.954 -68.527 1.00 73.38 105 ILE A O 1
ATOM 806 N N . MET A 1 106 ? 20.344 -8.422 -66.959 1.00 75.12 106 MET A N 1
ATOM 807 C CA . MET A 1 106 ? 20.226 -7.305 -67.900 1.00 75.12 106 MET A CA 1
ATOM 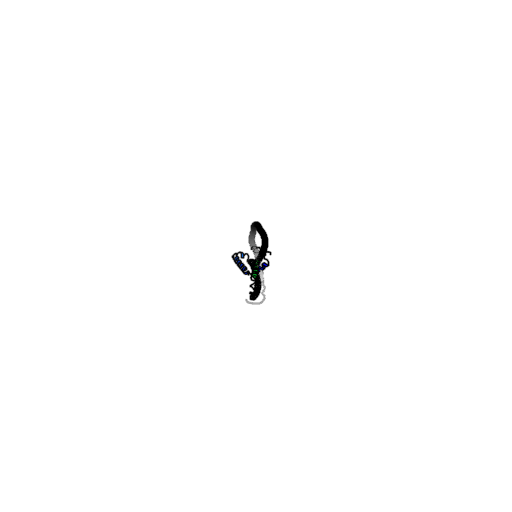808 C C . MET A 1 106 ? 21.553 -7.013 -68.618 1.00 75.12 106 MET A C 1
ATOM 810 O O . MET A 1 106 ? 21.559 -6.777 -69.823 1.00 75.12 106 MET A O 1
ATOM 814 N N . ASN A 1 107 ? 22.680 -7.106 -67.907 1.00 80.75 107 ASN A N 1
ATOM 815 C CA . ASN A 1 107 ? 24.005 -6.935 -68.502 1.00 80.75 107 ASN A CA 1
ATOM 816 C C . ASN A 1 107 ? 24.350 -8.086 -69.470 1.00 80.75 107 ASN A C 1
ATOM 818 O O . ASN A 1 107 ? 24.864 -7.854 -70.560 1.00 80.75 107 ASN A O 1
ATOM 822 N N . LEU A 1 108 ? 23.988 -9.330 -69.124 1.00 78.94 108 LEU A N 1
ATOM 823 C CA . LEU A 1 108 ? 24.137 -10.479 -70.028 1.00 78.94 108 LEU A CA 1
ATOM 824 C C . LEU A 1 108 ? 23.268 -10.356 -71.290 1.00 78.94 108 LEU A C 1
ATOM 826 O O . LEU A 1 108 ? 23.691 -10.766 -72.372 1.00 78.94 108 LEU A O 1
ATOM 830 N N . GLU A 1 109 ? 22.059 -9.803 -71.176 1.00 79.12 109 GLU A N 1
ATOM 831 C CA . GLU A 1 109 ? 21.204 -9.519 -72.333 1.00 79.12 109 GLU A CA 1
ATOM 832 C C . GLU A 1 109 ? 21.811 -8.433 -73.233 1.00 79.12 109 GLU A C 1
ATOM 834 O O . GLU A 1 109 ? 21.833 -8.599 -74.453 1.00 79.12 109 GLU A O 1
ATOM 839 N N . GLU A 1 110 ? 22.376 -7.374 -72.650 1.00 84.31 110 GLU A N 1
ATOM 840 C CA . GLU A 1 110 ? 23.048 -6.304 -73.396 1.00 84.31 110 GLU A CA 1
ATOM 841 C C . GLU A 1 110 ? 24.323 -6.796 -74.106 1.00 84.31 110 GLU A C 1
ATOM 843 O O . GLU A 1 110 ? 24.553 -6.473 -75.277 1.00 84.31 110 GLU A O 1
ATOM 848 N N . GLU A 1 111 ? 25.131 -7.637 -73.452 1.00 82.56 111 GLU A N 1
ATOM 849 C CA . GLU A 1 111 ? 26.294 -8.285 -74.071 1.00 82.56 111 GLU A CA 1
ATOM 850 C C . GLU A 1 111 ? 25.891 -9.203 -75.232 1.00 82.56 111 GLU A C 1
ATOM 852 O O . GLU A 1 111 ? 26.510 -9.155 -76.301 1.00 82.56 111 GLU A O 1
ATOM 857 N N . ARG A 1 112 ? 24.827 -10.000 -75.061 1.00 84.94 112 ARG A N 1
ATOM 858 C CA . ARG A 1 112 ? 24.279 -10.858 -76.121 1.00 84.94 112 ARG A CA 1
ATOM 859 C C . ARG A 1 112 ? 23.828 -10.031 -77.324 1.00 84.94 112 ARG A C 1
ATOM 861 O O . ARG A 1 112 ? 24.155 -10.370 -78.462 1.00 84.94 112 ARG A O 1
ATOM 868 N N . ASP A 1 113 ? 23.097 -8.947 -77.094 1.00 84.94 113 ASP A N 1
ATOM 869 C CA . ASP A 1 113 ? 22.571 -8.109 -78.172 1.00 84.94 113 ASP A CA 1
ATOM 870 C C . ASP A 1 113 ? 23.694 -7.357 -78.906 1.00 84.94 113 ASP A C 1
ATOM 872 O O . ASP A 1 113 ? 23.676 -7.249 -80.137 1.00 84.94 113 ASP A O 1
ATOM 876 N N . ASN A 1 114 ? 24.732 -6.918 -78.187 1.00 87.06 114 ASN A N 1
ATOM 877 C CA . ASN A 1 114 ? 25.936 -6.348 -78.792 1.00 87.06 114 ASN A CA 1
ATOM 878 C C . ASN A 1 114 ? 26.735 -7.379 -79.605 1.00 87.06 114 ASN A C 1
ATOM 880 O O . ASN A 1 114 ? 27.243 -7.048 -80.680 1.00 87.06 114 ASN A O 1
ATOM 884 N N . ALA A 1 115 ? 26.835 -8.625 -79.134 1.00 80.19 115 ALA A N 1
ATOM 885 C CA . ALA A 1 115 ? 27.484 -9.704 -79.875 1.00 80.19 115 ALA A CA 1
ATOM 886 C C . ALA A 1 115 ? 26.731 -10.036 -81.173 1.00 80.19 115 ALA A C 1
ATOM 888 O O . ALA A 1 115 ? 27.363 -10.167 -82.223 1.00 80.19 115 ALA A O 1
ATOM 889 N N . ASN A 1 116 ? 25.396 -10.082 -81.129 1.00 84.00 116 ASN A N 1
ATOM 890 C CA . ASN A 1 116 ? 24.563 -10.302 -82.313 1.00 84.00 116 ASN A CA 1
ATOM 891 C C . ASN A 1 116 ? 24.746 -9.187 -83.353 1.00 84.00 116 ASN A C 1
ATOM 893 O O . ASN A 1 116 ? 24.983 -9.478 -84.521 1.00 84.00 116 ASN A O 1
ATOM 897 N N . ARG A 1 117 ? 24.763 -7.913 -82.932 1.00 82.00 117 ARG A N 1
ATOM 898 C CA . ARG A 1 117 ? 25.033 -6.784 -83.845 1.00 82.00 117 ARG A CA 1
ATOM 899 C C . ARG A 1 117 ? 26.406 -6.870 -84.511 1.00 82.00 117 ARG A C 1
ATOM 901 O O . ARG A 1 117 ? 26.538 -6.543 -85.687 1.00 82.00 117 ARG A O 1
ATOM 908 N N . ARG A 1 118 ? 27.436 -7.304 -83.776 1.00 83.19 118 ARG A N 1
ATOM 909 C CA . ARG A 1 118 ? 28.782 -7.509 -84.340 1.00 83.19 118 ARG A CA 1
ATOM 910 C C . ARG A 1 118 ? 28.807 -8.659 -85.343 1.00 83.19 118 ARG A C 1
ATOM 912 O O . ARG A 1 118 ? 29.505 -8.553 -86.347 1.00 83.19 118 ARG A O 1
ATOM 919 N N . TYR A 1 119 ? 28.057 -9.730 -85.083 1.00 83.75 119 TYR A N 1
ATOM 920 C CA . TYR A 1 119 ? 27.906 -10.841 -86.021 1.00 83.75 119 TYR A CA 1
ATOM 921 C C . TYR A 1 119 ? 27.216 -10.402 -87.314 1.00 83.75 119 TYR A C 1
ATOM 923 O O . TYR A 1 119 ? 27.705 -10.738 -88.391 1.00 83.75 119 TYR A O 1
ATOM 931 N N . ASP A 1 120 ? 26.152 -9.605 -87.220 1.00 80.00 120 ASP A N 1
ATOM 932 C CA . ASP A 1 120 ? 25.447 -9.077 -88.390 1.00 80.00 120 ASP A CA 1
ATOM 933 C C . ASP A 1 120 ? 26.337 -8.138 -89.224 1.00 80.00 120 ASP A C 1
ATOM 935 O O . ASP A 1 120 ? 26.386 -8.271 -90.447 1.00 80.00 120 ASP A O 1
ATOM 939 N N . ASP A 1 121 ? 27.104 -7.239 -88.589 1.00 82.94 121 ASP A N 1
ATOM 940 C CA . ASP A 1 121 ? 28.028 -6.338 -89.302 1.00 82.94 121 ASP A CA 1
ATOM 941 C C . ASP A 1 121 ? 29.181 -7.112 -89.971 1.00 82.94 121 ASP A C 1
ATOM 943 O O . ASP A 1 121 ? 29.559 -6.837 -91.112 1.00 82.94 121 ASP A O 1
ATOM 947 N N . LEU A 1 122 ? 29.710 -8.141 -89.297 1.00 84.19 122 LEU A N 1
ATOM 948 C CA . LEU A 1 122 ? 30.747 -9.009 -89.857 1.00 84.19 122 LEU A CA 1
ATOM 949 C C . LEU A 1 122 ? 30.219 -9.825 -91.047 1.00 84.19 122 LEU A C 1
ATOM 951 O O . LEU A 1 122 ? 30.882 -9.886 -92.083 1.00 84.19 122 LEU A O 1
ATOM 955 N N . MET A 1 123 ? 29.026 -10.416 -90.926 1.00 77.81 123 MET A N 1
ATOM 956 C CA . MET A 1 123 ? 28.384 -11.159 -92.016 1.00 77.81 123 MET A CA 1
ATOM 957 C C . MET A 1 123 ? 28.046 -10.246 -93.199 1.00 77.81 123 MET A C 1
ATOM 959 O O . MET A 1 123 ? 28.248 -10.645 -94.344 1.00 77.81 123 MET A O 1
ATOM 963 N N . GLY A 1 124 ? 27.622 -9.004 -92.946 1.00 76.94 124 GLY A N 1
ATOM 964 C CA . GLY A 1 124 ? 27.402 -7.998 -93.986 1.00 76.94 124 GLY A CA 1
ATOM 965 C C . GLY A 1 124 ? 28.675 -7.661 -94.767 1.00 76.94 124 GLY A C 1
ATOM 966 O O . GLY A 1 124 ? 28.666 -7.672 -95.999 1.00 76.94 124 GLY A O 1
ATOM 967 N N . ARG A 1 125 ? 29.801 -7.436 -94.073 1.00 79.50 125 ARG A N 1
ATOM 968 C CA . ARG A 1 125 ? 31.099 -7.164 -94.723 1.00 79.50 125 ARG A CA 1
ATOM 969 C C . ARG A 1 125 ? 31.646 -8.370 -95.476 1.00 79.50 125 ARG A C 1
ATOM 971 O O . ARG A 1 125 ? 32.161 -8.204 -96.577 1.00 79.50 125 ARG A O 1
ATOM 978 N N . ALA A 1 126 ? 31.520 -9.569 -94.909 1.00 73.38 126 ALA A N 1
ATOM 979 C CA . ALA A 1 126 ? 31.961 -10.795 -95.566 1.00 73.38 126 ALA A CA 1
ATOM 980 C C . ALA A 1 126 ? 31.186 -11.038 -96.869 1.00 73.38 126 ALA A C 1
ATOM 982 O O . ALA A 1 126 ? 31.796 -11.354 -97.883 1.00 73.38 126 ALA A O 1
ATOM 983 N N . ILE A 1 127 ? 29.865 -10.828 -96.872 1.00 72.75 127 ILE A N 1
ATOM 984 C CA . ILE A 1 127 ? 29.035 -10.970 -98.078 1.00 72.75 127 ILE A CA 1
ATOM 985 C C . ILE A 1 127 ? 29.359 -9.883 -99.116 1.00 72.75 127 ILE A C 1
ATOM 987 O O . ILE A 1 127 ? 29.388 -10.187 -100.307 1.00 72.75 127 ILE A O 1
ATOM 991 N N . GLY A 1 128 ? 29.642 -8.647 -98.688 1.00 70.75 128 GLY A N 1
ATOM 992 C CA . GLY A 1 128 ? 30.017 -7.550 -99.588 1.00 70.75 128 GLY A CA 1
ATOM 993 C C . GLY A 1 128 ? 31.362 -7.773 -100.283 1.00 70.75 128 GLY A C 1
ATOM 994 O O . GLY A 1 128 ? 31.426 -7.772 -101.508 1.00 70.75 128 GLY A O 1
ATOM 995 N N . ILE A 1 129 ? 32.420 -8.038 -99.511 1.00 73.19 129 ILE A N 1
ATOM 996 C CA . ILE A 1 129 ? 33.788 -8.156 -100.042 1.00 73.19 129 ILE A CA 1
ATOM 997 C C . ILE A 1 129 ? 33.943 -9.429 -100.886 1.00 73.19 129 ILE A C 1
ATOM 999 O O . ILE A 1 129 ? 34.361 -9.350 -102.038 1.00 73.19 129 ILE A O 1
ATOM 1003 N N . LEU A 1 130 ? 33.529 -10.602 -100.378 1.00 66.88 130 LEU A N 1
ATOM 1004 C CA . LEU A 1 130 ? 33.639 -11.846 -101.158 1.00 66.88 130 LEU A CA 1
ATOM 1005 C C . LEU A 1 130 ? 32.690 -11.868 -102.366 1.00 66.88 130 LEU A C 1
ATOM 1007 O O . LEU A 1 130 ? 32.980 -12.535 -103.358 1.00 66.88 130 LEU A O 1
ATOM 1011 N N . GLY A 1 131 ? 31.546 -11.182 -102.283 1.00 70.75 131 GLY A N 1
ATOM 1012 C CA . GLY A 1 131 ? 30.577 -11.112 -103.374 1.00 70.75 131 GLY A CA 1
ATOM 1013 C C . GLY A 1 131 ? 31.059 -10.263 -104.552 1.00 70.75 131 GLY A C 1
ATOM 1014 O O . GLY A 1 131 ? 30.861 -10.656 -105.705 1.00 70.75 131 GLY A O 1
ATOM 1015 N N . GLU A 1 132 ? 31.699 -9.123 -104.278 1.00 70.44 132 GLU A N 1
ATOM 1016 C CA . GLU A 1 132 ? 32.211 -8.213 -105.310 1.00 70.44 132 GLU A CA 1
ATOM 1017 C C . GLU A 1 132 ? 33.513 -8.728 -105.940 1.00 70.44 132 GLU A C 1
ATOM 1019 O O . GLU A 1 132 ? 33.591 -8.827 -107.168 1.00 70.44 132 GLU A O 1
ATOM 1024 N N . GLU A 1 133 ? 34.475 -9.193 -105.135 1.00 73.50 133 GLU A N 1
ATOM 1025 C CA . GLU A 1 133 ? 35.763 -9.704 -105.636 1.00 73.50 133 GLU A CA 1
ATOM 1026 C C . GLU A 1 133 ? 35.595 -10.944 -106.536 1.00 73.50 133 GLU A C 1
ATOM 1028 O O . GLU A 1 133 ? 36.269 -11.090 -107.560 1.00 73.50 133 GLU A O 1
ATOM 1033 N N . TYR A 1 134 ? 34.639 -11.831 -106.227 1.00 70.25 134 TYR A N 1
ATOM 1034 C CA . TYR A 1 134 ? 34.375 -13.016 -107.056 1.00 70.25 134 TYR A CA 1
ATOM 1035 C C . TYR A 1 134 ? 33.757 -12.662 -108.421 1.00 70.25 134 TYR A C 1
ATOM 1037 O O . TYR A 1 134 ? 33.910 -13.399 -109.401 1.00 70.25 134 TYR A O 1
ATOM 1045 N N . LYS A 1 135 ? 33.050 -11.530 -108.507 1.00 72.75 135 LYS A N 1
ATOM 1046 C CA . LYS A 1 135 ? 32.418 -11.056 -109.742 1.00 72.75 135 LYS A CA 1
ATOM 1047 C C . LYS A 1 135 ? 33.431 -10.383 -110.672 1.00 72.75 135 LYS A C 1
ATOM 1049 O O . LYS A 1 135 ? 33.375 -10.612 -111.883 1.00 72.75 135 LYS A O 1
ATOM 1054 N N . GLU A 1 136 ? 34.369 -9.616 -110.120 1.00 75.06 136 GLU A N 1
ATOM 1055 C CA . GLU A 1 136 ? 35.459 -8.993 -110.884 1.00 75.06 136 GLU A CA 1
ATOM 1056 C C . GLU A 1 136 ? 36.406 -10.046 -111.473 1.00 75.06 136 GLU A C 1
ATOM 1058 O O . GLU A 1 136 ? 36.650 -10.046 -112.681 1.00 75.06 136 GLU A O 1
ATOM 1063 N N . LEU A 1 137 ? 36.807 -11.049 -110.683 1.00 77.31 137 LEU A N 1
ATOM 1064 C CA . LEU A 1 137 ? 37.724 -12.103 -111.136 1.00 77.31 137 LEU A CA 1
ATOM 1065 C C . LEU A 1 137 ? 37.176 -12.925 -112.320 1.00 77.31 137 LEU A C 1
ATOM 1067 O O . LEU A 1 137 ? 37.920 -13.362 -113.202 1.00 77.31 137 LEU A O 1
ATOM 1071 N N . LYS A 1 138 ? 35.854 -13.120 -112.378 1.00 73.25 138 LYS A N 1
ATOM 1072 C CA . LYS A 1 138 ? 35.194 -13.811 -113.496 1.00 73.25 138 LYS A CA 1
ATOM 1073 C C . LYS A 1 138 ? 35.199 -12.984 -114.787 1.00 73.25 138 LYS A C 1
ATOM 1075 O O . LYS A 1 138 ? 35.121 -13.557 -115.873 1.00 73.25 138 LYS A O 1
ATOM 1080 N N . THR A 1 139 ? 35.263 -11.661 -114.675 1.00 76.06 139 THR A N 1
ATOM 1081 C CA . THR A 1 139 ? 35.233 -10.745 -115.822 1.00 76.06 139 THR A CA 1
ATOM 1082 C C . THR A 1 139 ? 36.613 -10.675 -116.478 1.00 76.06 139 THR A C 1
ATOM 1084 O O . THR A 1 139 ? 36.720 -10.916 -117.681 1.00 76.06 139 THR A O 1
ATOM 1087 N N . ASP A 1 140 ? 37.673 -10.520 -115.681 1.00 75.88 140 ASP A N 1
ATOM 1088 C CA . ASP A 1 140 ? 39.065 -10.463 -116.161 1.00 75.88 140 ASP A CA 1
ATOM 1089 C C . ASP A 1 140 ? 39.526 -11.763 -116.840 1.00 75.88 140 ASP A C 1
ATOM 1091 O O . ASP A 1 140 ? 40.209 -11.745 -117.869 1.00 75.88 140 ASP A O 1
ATOM 1095 N N . SER A 1 141 ? 39.107 -12.922 -116.318 1.00 70.06 141 SER A N 1
ATOM 1096 C CA . SER A 1 141 ? 39.473 -14.218 -116.907 1.00 70.06 141 SER A CA 1
ATOM 1097 C C . SER A 1 141 ? 38.931 -14.406 -118.331 1.00 70.06 141 SER A C 1
ATOM 1099 O O . SER A 1 141 ? 39.517 -15.171 -119.101 1.00 70.06 141 SER A O 1
ATOM 1101 N N . ASN A 1 142 ? 37.830 -13.740 -118.695 1.00 73.06 142 ASN A N 1
ATOM 1102 C CA . ASN A 1 142 ? 37.260 -13.839 -120.039 1.00 73.06 142 ASN A CA 1
ATOM 1103 C C . ASN A 1 142 ? 38.010 -12.955 -121.049 1.00 73.06 142 ASN A C 1
ATOM 1105 O O . ASN A 1 142 ? 38.200 -13.380 -122.189 1.00 73.06 142 ASN A O 1
ATOM 1109 N N . GLU A 1 143 ? 38.490 -11.772 -120.643 1.00 74.31 143 GLU A N 1
ATOM 1110 C CA . GLU A 1 143 ? 39.281 -10.890 -121.519 1.00 74.31 143 GLU A CA 1
ATOM 1111 C C . GLU A 1 143 ? 40.648 -11.490 -121.874 1.00 74.31 143 GLU A C 1
ATOM 1113 O O . GLU A 1 143 ? 41.116 -11.374 -123.011 1.00 74.31 143 GLU A O 1
ATOM 1118 N N . PHE A 1 144 ? 41.284 -12.177 -120.923 1.00 77.19 144 PHE A N 1
ATOM 1119 C CA . PHE A 1 144 ? 42.592 -12.795 -121.140 1.00 77.19 144 PHE A CA 1
ATOM 1120 C C . PHE A 1 144 ? 42.563 -13.876 -122.237 1.00 77.19 144 PHE A C 1
ATOM 1122 O O . PHE A 1 144 ? 43.453 -13.930 -123.089 1.00 77.19 144 PHE A O 1
ATOM 1129 N N . MET A 1 145 ? 41.508 -14.697 -122.277 1.00 74.88 145 MET A N 1
ATOM 1130 C CA . MET A 1 145 ? 41.366 -15.769 -123.273 1.00 74.88 145 MET A CA 1
ATOM 1131 C C . MET A 1 145 ? 41.157 -15.240 -124.703 1.00 74.88 145 MET A C 1
ATOM 1133 O O . MET A 1 145 ? 41.549 -15.902 -125.668 1.00 74.88 145 MET A O 1
ATOM 1137 N N . GLN A 1 146 ? 40.597 -14.036 -124.860 1.00 72.69 146 GLN A N 1
ATOM 1138 C CA . GLN A 1 146 ? 40.421 -13.402 -126.170 1.00 72.69 146 GLN A CA 1
ATOM 1139 C C . GLN A 1 146 ? 41.756 -12.951 -126.780 1.00 72.69 146 GLN A C 1
ATOM 1141 O O . GLN A 1 146 ? 42.042 -13.290 -127.928 1.00 72.69 146 GLN A O 1
ATOM 1146 N N . LYS A 1 147 ? 42.613 -12.270 -126.006 1.00 73.38 147 LYS A N 1
ATOM 1147 C CA . LYS A 1 147 ? 43.905 -11.745 -126.498 1.00 73.38 147 LYS A CA 1
ATOM 1148 C C . LYS A 1 147 ? 44.896 -12.840 -126.898 1.00 73.38 147 LYS A C 1
ATOM 1150 O O . LYS A 1 147 ? 45.679 -12.651 -127.826 1.00 73.38 147 LYS A O 1
ATOM 1155 N N . LEU A 1 148 ? 44.848 -14.002 -126.245 1.00 69.62 148 LEU A N 1
ATOM 1156 C CA . LEU A 1 148 ? 45.726 -15.128 -126.580 1.00 69.62 148 LEU A CA 1
ATOM 1157 C C . LEU A 1 148 ? 45.428 -15.720 -127.972 1.00 69.62 148 LEU A C 1
ATOM 1159 O O . LEU A 1 148 ? 46.316 -16.267 -128.621 1.00 69.62 148 LEU A O 1
ATOM 1163 N N . THR A 1 149 ? 44.183 -15.601 -128.437 1.00 67.69 149 THR A N 1
ATOM 1164 C CA . THR A 1 149 ? 43.729 -16.199 -129.702 1.00 67.69 149 THR A CA 1
ATOM 1165 C C . THR A 1 149 ? 44.132 -15.356 -130.921 1.00 67.69 149 THR A C 1
ATOM 1167 O O . THR A 1 149 ? 44.307 -15.895 -132.009 1.00 67.69 149 THR A O 1
ATOM 1170 N N . GLU A 1 150 ? 44.335 -14.049 -130.742 1.00 72.69 150 GLU A N 1
ATOM 1171 C CA . GLU A 1 150 ? 44.670 -13.103 -131.817 1.00 72.69 150 GLU A CA 1
ATOM 1172 C C . GLU A 1 150 ? 46.173 -13.109 -132.149 1.00 72.69 150 GLU A C 1
ATOM 1174 O O . GLU A 1 150 ? 46.567 -13.185 -133.312 1.00 72.69 150 GLU A O 1
ATOM 1179 N N . VAL A 1 151 ? 47.029 -13.158 -131.123 1.00 65.38 151 VAL A N 1
ATOM 1180 C CA . VAL A 1 151 ? 48.493 -13.031 -131.274 1.00 65.38 151 VAL A CA 1
ATOM 1181 C C . VAL A 1 151 ? 49.144 -14.251 -131.946 1.00 65.38 151 VAL A C 1
ATOM 1183 O O . VAL A 1 151 ? 50.221 -14.138 -132.523 1.00 65.38 151 VAL A O 1
ATOM 1186 N N . MET A 1 152 ? 48.499 -15.421 -131.943 1.00 55.88 152 MET A N 1
ATOM 1187 C CA . MET A 1 152 ? 49.052 -16.623 -132.588 1.00 55.88 152 MET A CA 1
ATOM 1188 C C . MET A 1 152 ? 48.675 -16.780 -134.076 1.00 55.88 152 MET A C 1
ATOM 1190 O O . MET A 1 152 ? 49.107 -17.746 -134.706 1.00 55.88 152 MET A O 1
ATOM 1194 N N . GLY A 1 153 ? 47.892 -15.860 -134.656 1.00 53.91 153 GLY A N 1
ATOM 1195 C CA . GLY A 1 153 ? 47.386 -15.971 -136.032 1.00 53.91 153 GLY A CA 1
ATOM 1196 C C . GLY A 1 153 ? 48.224 -15.300 -137.132 1.00 53.91 153 GLY A C 1
ATOM 1197 O O . GLY A 1 153 ? 48.104 -15.695 -138.292 1.00 53.91 153 GLY A O 1
ATOM 1198 N N . GLU A 1 154 ? 49.064 -14.310 -136.812 1.00 45.56 154 GLU A N 1
ATOM 1199 C CA . GLU A 1 154 ? 49.569 -13.362 -137.828 1.00 45.56 154 GLU A CA 1
ATOM 1200 C C . GLU A 1 154 ? 51.013 -13.573 -138.326 1.00 45.56 154 GLU A C 1
ATOM 1202 O O . GLU A 1 154 ? 51.355 -13.070 -139.395 1.00 45.56 154 GLU A O 1
ATOM 1207 N N . ASP A 1 155 ? 51.858 -14.372 -137.669 1.00 41.69 155 ASP A N 1
ATOM 1208 C CA . ASP A 1 155 ? 53.319 -14.238 -137.847 1.00 41.69 155 ASP A CA 1
ATOM 1209 C C . ASP A 1 155 ? 54.008 -15.250 -138.800 1.00 41.69 155 ASP A C 1
ATOM 1211 O O . ASP A 1 155 ? 55.131 -15.695 -138.563 1.00 41.69 155 ASP A O 1
ATOM 1215 N N . LEU A 1 156 ? 53.363 -15.652 -139.910 1.00 37.75 156 LEU A N 1
ATOM 1216 C CA . LEU A 1 156 ? 53.908 -16.710 -140.793 1.00 37.75 156 LEU A CA 1
ATOM 1217 C C . LEU A 1 156 ? 53.849 -16.488 -142.323 1.00 37.75 156 LEU A C 1
ATOM 1219 O O . LEU A 1 156 ? 53.716 -17.467 -143.064 1.00 37.75 156 LEU A O 1
ATOM 1223 N N . LYS A 1 157 ? 54.008 -15.261 -142.861 1.00 41.00 157 LYS A N 1
ATOM 1224 C CA . LYS A 1 157 ? 54.154 -15.056 -144.330 1.00 41.00 157 LYS A CA 1
ATOM 1225 C C . LYS A 1 157 ? 55.086 -13.898 -144.759 1.00 41.00 157 LYS A C 1
ATOM 1227 O O . LYS A 1 157 ? 54.885 -12.767 -144.346 1.00 41.00 157 LYS A O 1
ATOM 1232 N N . VAL A 1 158 ? 55.950 -14.209 -145.751 1.00 42.78 158 VAL A N 1
ATOM 1233 C CA . VAL A 1 158 ? 56.631 -13.341 -146.767 1.00 42.78 158 VAL A CA 1
ATOM 1234 C C . VAL A 1 158 ? 58.114 -12.986 -146.483 1.00 42.78 158 VAL A C 1
ATOM 1236 O O . VAL A 1 158 ? 58.402 -12.141 -145.649 1.00 42.78 158 VAL A O 1
ATOM 1239 N N . SER A 1 159 ? 59.101 -13.752 -147.004 1.00 36.22 159 SER A N 1
ATOM 1240 C CA . SER A 1 159 ? 59.806 -13.728 -148.339 1.00 36.22 159 SER A CA 1
ATOM 1241 C C . SER A 1 159 ? 61.019 -12.771 -148.366 1.00 36.22 159 SER A C 1
ATOM 1243 O O . SER A 1 159 ? 60.874 -11.630 -147.964 1.00 36.22 159 SER A O 1
ATOM 1245 N N . ARG A 1 160 ? 62.282 -13.081 -148.725 1.00 30.72 160 ARG A N 1
ATOM 1246 C CA . ARG A 1 160 ? 63.005 -13.924 -149.720 1.00 30.72 160 ARG A CA 1
ATOM 1247 C C . ARG A 1 160 ? 63.086 -13.373 -151.175 1.00 30.72 160 ARG A C 1
ATOM 1249 O O . ARG A 1 160 ? 62.116 -13.445 -151.912 1.00 30.72 160 ARG A O 1
ATOM 1256 N N . ILE A 1 161 ? 64.338 -13.033 -151.550 1.00 36.91 161 ILE A N 1
ATOM 1257 C CA . ILE A 1 161 ? 65.055 -13.064 -152.860 1.00 36.91 161 ILE A CA 1
ATOM 1258 C C . ILE A 1 161 ? 64.751 -11.984 -153.926 1.00 36.91 161 ILE A C 1
ATOM 1260 O O . ILE A 1 161 ? 63.610 -11.809 -154.330 1.00 36.91 161 ILE A O 1
ATOM 1264 N N . ASN A 1 162 ? 65.802 -11.348 -154.481 1.00 36.72 162 ASN A N 1
ATOM 1265 C CA . ASN A 1 162 ? 66.216 -11.582 -155.881 1.00 36.72 162 ASN A CA 1
ATOM 1266 C C . ASN A 1 162 ? 67.573 -10.957 -156.255 1.00 36.72 162 ASN A C 1
ATOM 1268 O O . ASN A 1 162 ? 67.903 -9.835 -155.886 1.00 36.72 162 ASN A O 1
ATOM 1272 N N . SER A 1 163 ? 68.345 -11.744 -157.005 1.00 35.88 163 SER A N 1
ATOM 1273 C CA . SER A 1 163 ? 69.714 -11.519 -157.466 1.00 35.88 163 SER A CA 1
ATOM 1274 C C . SER A 1 163 ? 69.825 -12.041 -158.900 1.00 35.88 163 SER A C 1
ATOM 1276 O O . SER A 1 163 ? 69.811 -13.255 -159.072 1.00 35.88 163 SER A O 1
ATOM 1278 N N . GLU A 1 164 ? 69.942 -11.178 -159.916 1.00 39.00 164 GLU A N 1
ATOM 1279 C CA . GLU A 1 164 ? 70.287 -11.617 -161.284 1.00 39.00 164 GLU A CA 1
ATOM 1280 C C . GLU A 1 164 ? 70.690 -10.437 -162.195 1.00 39.00 164 GLU A C 1
ATOM 1282 O O . GLU A 1 164 ? 69.935 -9.981 -163.043 1.00 39.00 164 GLU A O 1
ATOM 1287 N N . ALA A 1 165 ? 71.889 -9.884 -161.987 1.00 42.00 165 ALA A N 1
ATOM 1288 C CA . ALA A 1 165 ? 72.523 -8.921 -162.905 1.00 42.00 165 ALA A CA 1
ATOM 1289 C C . ALA A 1 165 ? 74.055 -8.939 -162.715 1.00 42.00 165 ALA A C 1
ATOM 1291 O O . ALA A 1 165 ? 74.687 -7.920 -162.442 1.00 42.00 165 ALA A O 1
ATOM 1292 N N . LEU A 1 166 ? 74.649 -10.141 -162.739 1.00 40.12 166 LEU A N 1
ATOM 1293 C CA . LEU A 1 166 ? 76.029 -10.399 -162.294 1.00 40.12 166 LEU A CA 1
ATOM 1294 C C . LEU A 1 166 ? 77.015 -10.734 -163.427 1.00 40.12 166 LEU A C 1
ATOM 1296 O O . LEU A 1 166 ? 78.076 -11.291 -163.169 1.00 40.12 166 LEU A O 1
ATOM 1300 N N . THR A 1 167 ? 76.711 -10.382 -164.675 1.00 41.84 167 THR A N 1
ATOM 1301 C CA . THR A 1 167 ? 77.560 -10.737 -165.831 1.00 41.84 167 THR A CA 1
ATOM 1302 C C . THR A 1 167 ? 77.853 -9.567 -166.768 1.00 41.84 167 THR A C 1
ATOM 1304 O O . THR A 1 167 ? 78.097 -9.762 -167.951 1.00 41.84 167 THR A O 1
ATOM 1307 N N . GLU A 1 168 ? 77.907 -8.353 -166.220 1.00 46.09 168 GLU A N 1
ATOM 1308 C CA . GLU A 1 168 ? 78.445 -7.159 -166.888 1.00 46.09 168 GLU A CA 1
ATOM 1309 C C . GLU A 1 168 ? 79.391 -6.419 -165.914 1.00 46.09 168 GLU A C 1
ATOM 1311 O O . GLU A 1 168 ? 79.229 -5.250 -165.587 1.00 46.09 168 GLU A O 1
ATOM 1316 N N . LYS A 1 169 ? 80.347 -7.169 -165.333 1.00 47.31 169 LYS A N 1
ATOM 1317 C CA . LYS A 1 169 ? 81.257 -6.732 -164.250 1.00 47.31 169 LYS A CA 1
ATOM 1318 C C . LYS A 1 169 ? 82.720 -7.171 -164.436 1.00 47.31 169 LYS A C 1
ATOM 1320 O O . LYS A 1 169 ? 83.333 -7.691 -163.508 1.00 47.31 169 LYS A O 1
ATOM 1325 N N . LEU A 1 170 ? 83.326 -6.958 -165.606 1.00 46.19 170 LEU A N 1
ATOM 1326 C CA . LEU A 1 170 ? 84.768 -7.248 -165.774 1.00 46.19 170 LEU A CA 1
ATOM 1327 C C . LEU A 1 170 ? 85.635 -6.086 -166.289 1.00 46.19 170 LEU A C 1
ATOM 1329 O O . LEU A 1 170 ? 86.847 -6.247 -166.365 1.00 46.19 170 LEU A O 1
ATOM 1333 N N . ALA A 1 171 ? 85.066 -4.894 -166.508 1.00 47.06 171 ALA A N 1
ATOM 1334 C CA . ALA A 1 171 ? 85.826 -3.659 -166.766 1.00 47.06 171 ALA A CA 1
ATOM 1335 C C . ALA A 1 171 ? 85.754 -2.624 -165.616 1.00 47.06 171 ALA A C 1
ATOM 1337 O O . ALA A 1 171 ? 86.377 -1.573 -165.702 1.00 47.06 171 ALA A O 1
ATOM 1338 N N . ASP A 1 172 ? 85.046 -2.939 -164.520 1.00 54.56 172 ASP A N 1
ATOM 1339 C CA . ASP A 1 172 ? 84.722 -2.006 -163.419 1.00 54.56 172 ASP A CA 1
ATOM 1340 C C . ASP A 1 172 ? 85.273 -2.458 -162.043 1.00 54.56 172 ASP A C 1
ATOM 1342 O O . ASP A 1 172 ? 84.830 -2.038 -160.974 1.00 54.56 172 ASP A O 1
ATOM 1346 N N . ILE A 1 173 ? 86.257 -3.367 -162.046 1.00 57.69 173 ILE A N 1
ATOM 1347 C CA . ILE A 1 173 ? 86.860 -3.920 -160.819 1.00 57.69 173 ILE A CA 1
ATOM 1348 C C . ILE A 1 173 ? 87.739 -2.883 -160.092 1.00 57.69 173 ILE A C 1
ATOM 1350 O O . ILE A 1 173 ? 87.815 -2.916 -158.863 1.00 57.69 173 ILE A O 1
ATOM 1354 N N . ASP A 1 174 ? 88.327 -1.912 -160.798 1.00 58.44 174 ASP A N 1
ATOM 1355 C CA . ASP A 1 174 ? 89.065 -0.810 -160.158 1.00 58.44 174 ASP A CA 1
ATOM 1356 C C . ASP A 1 174 ? 88.144 0.309 -159.635 1.00 58.44 174 ASP A C 1
ATOM 1358 O O . ASP A 1 174 ? 88.402 0.860 -158.559 1.00 58.44 174 ASP A O 1
ATOM 1362 N N . GLY A 1 175 ? 87.010 0.572 -160.299 1.00 61.31 175 GLY A N 1
ATOM 1363 C CA . GLY A 1 175 ? 85.950 1.450 -159.784 1.00 61.31 175 GLY A CA 1
ATOM 1364 C C . GLY A 1 175 ? 85.335 0.905 -158.491 1.00 61.31 175 GLY A C 1
ATOM 1365 O O . GLY A 1 175 ? 85.213 1.625 -157.495 1.00 61.31 175 GLY A O 1
ATOM 1366 N N . LEU A 1 176 ? 85.068 -0.404 -158.450 1.00 63.59 176 LEU A N 1
ATOM 1367 C CA . LEU A 1 176 ? 84.569 -1.095 -157.258 1.00 63.59 176 LEU A CA 1
ATOM 1368 C C . LEU A 1 176 ? 85.593 -1.133 -156.116 1.00 63.59 176 LEU A C 1
ATOM 1370 O O . LEU A 1 176 ? 85.206 -1.011 -154.957 1.00 63.59 176 LEU A O 1
ATOM 1374 N N . ARG A 1 177 ? 86.900 -1.233 -156.394 1.00 63.84 177 ARG A N 1
ATOM 1375 C CA . ARG A 1 177 ? 87.938 -1.119 -155.349 1.00 63.84 177 ARG A CA 1
ATOM 1376 C C . ARG A 1 177 ? 87.998 0.284 -154.739 1.00 63.84 177 ARG A C 1
ATOM 1378 O O . ARG A 1 177 ? 88.215 0.402 -153.532 1.00 63.84 177 ARG A O 1
ATOM 1385 N N . SER A 1 178 ? 87.761 1.333 -155.531 1.00 71.44 178 SER A N 1
ATOM 1386 C CA . SER A 1 178 ? 87.634 2.711 -155.032 1.00 71.44 178 SER A CA 1
ATOM 1387 C C . SER A 1 178 ? 86.371 2.892 -154.183 1.00 71.44 178 SER A C 1
ATOM 1389 O O . SER A 1 178 ? 86.449 3.410 -153.069 1.00 71.44 178 SER A O 1
ATOM 1391 N N . GLN A 1 179 ? 85.230 2.360 -154.637 1.00 73.62 179 GLN A N 1
ATOM 1392 C CA . GLN A 1 179 ? 83.993 2.354 -153.851 1.00 73.62 179 GLN A CA 1
ATOM 1393 C C . GLN A 1 179 ? 84.130 1.555 -152.555 1.00 73.62 179 GLN A C 1
ATOM 1395 O O . GLN A 1 179 ? 83.652 2.012 -151.529 1.00 73.62 179 GLN A O 1
ATOM 1400 N N . ILE A 1 180 ? 84.826 0.414 -152.549 1.00 75.56 180 ILE A N 1
ATOM 1401 C CA . ILE A 1 180 ? 85.089 -0.350 -151.319 1.00 75.56 180 ILE A CA 1
ATOM 1402 C C . ILE A 1 180 ? 85.960 0.460 -150.355 1.00 75.56 180 ILE A C 1
ATOM 1404 O O . ILE A 1 180 ? 85.703 0.444 -149.155 1.00 75.56 180 ILE A O 1
ATOM 1408 N N . ARG A 1 181 ? 86.954 1.211 -150.846 1.00 76.94 181 ARG A N 1
ATOM 1409 C CA . ARG A 1 181 ? 87.787 2.064 -149.985 1.00 76.94 181 ARG A CA 1
ATOM 1410 C C . ARG A 1 181 ? 86.994 3.245 -149.410 1.00 76.94 181 ARG A C 1
ATOM 1412 O O . ARG A 1 181 ? 87.175 3.569 -148.240 1.00 76.94 181 ARG A O 1
ATOM 1419 N N . ILE A 1 182 ? 86.099 3.842 -150.200 1.00 77.81 182 ILE A N 1
ATOM 1420 C CA . ILE A 1 182 ? 85.160 4.877 -149.739 1.00 77.81 182 ILE A CA 1
ATOM 1421 C C . ILE A 1 182 ? 84.183 4.287 -148.718 1.00 77.81 182 ILE A C 1
ATOM 1423 O O . ILE A 1 182 ? 84.076 4.815 -147.623 1.00 77.81 182 ILE A O 1
ATOM 1427 N N . LEU A 1 183 ? 83.576 3.134 -148.999 1.00 78.19 183 LEU A N 1
ATOM 1428 C CA . LEU A 1 183 ? 82.635 2.461 -148.102 1.00 78.19 183 LEU A CA 1
ATOM 1429 C C . LEU A 1 183 ? 83.282 1.974 -146.804 1.00 78.19 183 LEU A C 1
ATOM 1431 O O . LEU A 1 183 ? 82.632 1.991 -145.765 1.00 78.19 183 LEU A O 1
ATOM 1435 N N . MET A 1 184 ? 84.546 1.540 -146.824 1.00 76.88 184 MET A N 1
ATOM 1436 C CA . MET A 1 184 ? 85.270 1.217 -145.590 1.00 76.88 184 MET A CA 1
ATOM 1437 C C . MET A 1 184 ? 85.504 2.473 -144.753 1.00 76.88 184 MET A C 1
ATOM 1439 O O . MET A 1 184 ? 85.282 2.424 -143.547 1.00 76.88 184 MET A O 1
ATOM 1443 N N . LYS A 1 185 ? 85.860 3.596 -145.388 1.00 79.50 185 LYS A N 1
ATOM 1444 C CA . LYS A 1 185 ? 86.004 4.889 -144.709 1.00 79.50 185 LYS A CA 1
ATOM 1445 C C . LYS A 1 185 ? 84.664 5.414 -144.184 1.00 79.50 185 LYS A C 1
ATOM 1447 O O . LYS A 1 185 ? 84.606 5.921 -143.072 1.00 79.50 185 LYS A O 1
ATOM 1452 N N . ASP A 1 186 ? 83.580 5.234 -144.930 1.00 79.31 186 ASP A N 1
ATOM 1453 C CA . ASP A 1 186 ? 82.232 5.605 -144.500 1.00 79.31 186 ASP A CA 1
ATOM 1454 C C . ASP A 1 186 ? 81.740 4.703 -143.373 1.00 79.31 186 ASP A C 1
ATOM 1456 O O . ASP A 1 186 ? 81.141 5.197 -142.430 1.00 79.31 186 ASP A O 1
ATOM 1460 N N . LYS A 1 187 ? 82.040 3.400 -143.404 1.00 80.94 187 LYS A N 1
ATOM 1461 C CA . LYS A 1 187 ? 81.743 2.478 -142.301 1.00 80.94 187 LYS A CA 1
ATOM 1462 C C . LYS A 1 187 ? 82.538 2.828 -141.045 1.00 80.94 187 LYS A C 1
ATOM 1464 O O . LYS A 1 187 ? 81.999 2.717 -139.951 1.00 80.94 187 LYS A O 1
ATOM 1469 N N . GLU A 1 188 ? 83.793 3.239 -141.195 1.00 79.94 188 GLU A N 1
ATOM 1470 C CA . GLU A 1 188 ? 84.637 3.705 -140.093 1.00 79.94 188 GLU A CA 1
ATOM 1471 C C . GLU A 1 188 ? 84.104 5.025 -139.512 1.00 79.94 188 GLU A C 1
ATOM 1473 O O . GLU A 1 188 ? 83.885 5.111 -138.307 1.00 79.94 188 GLU A O 1
ATOM 1478 N N . ASN A 1 189 ? 83.731 5.988 -140.360 1.00 78.81 189 ASN A N 1
ATOM 1479 C CA . ASN A 1 189 ? 83.054 7.220 -139.943 1.00 78.81 189 ASN A CA 1
ATOM 1480 C C . ASN A 1 189 ? 81.681 6.946 -139.297 1.00 78.81 189 ASN A C 1
ATOM 1482 O O . ASN A 1 189 ? 81.306 7.604 -138.328 1.00 78.81 189 ASN A O 1
ATOM 1486 N N . LEU A 1 190 ? 80.916 5.975 -139.806 1.00 79.75 190 LEU A N 1
ATOM 1487 C CA . LEU A 1 190 ? 79.617 5.581 -139.253 1.00 79.75 190 LEU A CA 1
ATOM 1488 C C . LEU A 1 190 ? 79.783 4.876 -137.900 1.00 79.75 190 LEU A C 1
ATOM 1490 O O . LEU A 1 190 ? 78.986 5.071 -136.988 1.00 79.75 190 LEU A O 1
ATOM 1494 N N . ALA A 1 191 ? 80.837 4.073 -137.748 1.00 77.62 191 ALA A N 1
ATOM 1495 C CA . ALA A 1 191 ? 81.189 3.462 -136.476 1.00 77.62 191 ALA A CA 1
ATOM 1496 C C . ALA A 1 191 ? 81.618 4.530 -135.461 1.00 77.62 191 ALA A C 1
ATOM 1498 O O . ALA A 1 191 ? 81.119 4.505 -134.342 1.00 77.62 191 ALA A O 1
ATOM 1499 N N . GLU A 1 192 ? 82.456 5.498 -135.851 1.00 78.69 192 GLU A N 1
ATOM 1500 C CA . GLU A 1 192 ? 82.854 6.617 -134.986 1.00 78.69 192 GLU A CA 1
ATOM 1501 C C . GLU A 1 192 ? 81.690 7.541 -134.608 1.00 78.69 192 GLU A C 1
ATOM 1503 O O . GLU A 1 192 ? 81.639 8.062 -133.495 1.00 78.69 192 GLU A O 1
ATOM 1508 N N . THR A 1 193 ? 80.752 7.787 -135.522 1.00 78.69 193 THR A N 1
ATOM 1509 C CA . THR A 1 193 ? 79.555 8.589 -135.221 1.00 78.69 193 THR A CA 1
ATOM 1510 C C . THR A 1 193 ? 78.588 7.815 -134.335 1.00 78.69 193 THR A C 1
ATOM 1512 O O . THR A 1 193 ? 78.126 8.365 -133.343 1.00 78.69 193 THR A O 1
ATOM 1515 N N . SER A 1 194 ? 78.372 6.521 -134.588 1.00 78.69 194 SER A N 1
ATOM 1516 C CA . SER A 1 194 ? 77.548 5.668 -133.725 1.00 78.69 194 SER A CA 1
ATOM 1517 C C . SER A 1 194 ? 78.142 5.496 -132.323 1.00 78.69 194 SER A C 1
ATOM 1519 O O . SER A 1 194 ? 77.393 5.466 -131.346 1.00 78.69 194 SER A O 1
ATOM 1521 N N . THR A 1 195 ? 79.469 5.406 -132.179 1.00 81.38 195 THR A N 1
ATOM 1522 C CA . THR A 1 195 ? 80.105 5.374 -130.853 1.00 81.38 195 THR A CA 1
ATOM 1523 C C . THR A 1 195 ? 79.959 6.713 -130.144 1.00 81.38 195 THR A C 1
ATOM 1525 O O . THR A 1 195 ? 79.539 6.717 -128.992 1.00 81.38 195 THR A O 1
ATOM 1528 N N . LYS A 1 196 ? 80.182 7.843 -130.831 1.00 82.94 196 LYS A N 1
ATOM 1529 C CA . LYS A 1 196 ? 79.940 9.186 -130.270 1.00 82.94 196 LYS A CA 1
ATOM 1530 C C . LYS A 1 196 ? 78.483 9.392 -129.853 1.00 82.94 196 LYS A C 1
ATOM 1532 O O . LYS A 1 196 ? 78.240 9.940 -128.785 1.00 82.94 196 LYS A O 1
ATOM 1537 N N . GLU A 1 197 ? 77.517 8.942 -130.649 1.00 82.94 197 GLU A N 1
ATOM 1538 C CA . GLU A 1 197 ? 76.090 9.023 -130.312 1.00 82.94 197 GLU A CA 1
ATOM 1539 C C . GLU A 1 197 ? 75.733 8.146 -129.109 1.00 82.94 197 GLU A C 1
ATOM 1541 O O . GLU A 1 197 ? 74.990 8.588 -128.234 1.00 82.94 197 GLU A O 1
ATOM 1546 N N . LYS A 1 198 ? 76.286 6.929 -129.017 1.00 83.31 198 LYS A N 1
ATOM 1547 C CA . LYS A 1 198 ? 76.113 6.064 -127.840 1.00 83.31 198 LYS A CA 1
ATOM 1548 C C . LYS A 1 198 ? 76.729 6.674 -126.585 1.00 83.31 198 LYS A C 1
ATOM 1550 O O . LYS A 1 198 ? 76.103 6.600 -125.533 1.00 83.31 198 LYS A O 1
ATOM 1555 N N . GLU A 1 199 ? 77.905 7.286 -126.699 1.00 85.00 199 GLU A N 1
ATOM 1556 C CA . GLU A 1 199 ? 78.565 7.999 -125.600 1.00 85.00 199 GLU A CA 1
ATOM 1557 C C . GLU A 1 199 ? 77.702 9.185 -125.143 1.00 85.00 199 GLU A C 1
ATOM 1559 O O . GLU A 1 199 ? 77.341 9.272 -123.977 1.00 85.00 199 GLU A O 1
ATOM 1564 N N . GLN A 1 200 ? 77.236 10.026 -126.073 1.00 83.88 200 GLN A N 1
ATOM 1565 C CA . GLN A 1 200 ? 76.351 11.155 -125.762 1.00 83.88 200 GLN A CA 1
ATOM 1566 C C . GLN A 1 200 ? 75.019 10.718 -125.145 1.00 83.88 200 GLN A C 1
ATOM 1568 O O . GLN A 1 200 ? 74.470 11.406 -124.284 1.00 83.88 200 GLN A O 1
ATOM 1573 N N . LEU A 1 201 ? 74.456 9.600 -125.608 1.00 85.19 201 LEU A N 1
ATOM 1574 C CA . LEU A 1 201 ? 73.216 9.061 -125.065 1.00 85.19 201 LEU A CA 1
ATOM 1575 C C . LEU A 1 201 ? 73.434 8.503 -123.655 1.00 85.19 201 LEU A C 1
ATOM 1577 O O . LEU A 1 201 ? 72.601 8.720 -122.778 1.00 85.19 201 LEU A O 1
ATOM 1581 N N . LYS A 1 202 ? 74.569 7.839 -123.424 1.00 89.69 202 LYS A N 1
ATOM 1582 C CA . LYS A 1 202 ? 74.990 7.372 -122.105 1.00 89.69 202 LYS A CA 1
ATOM 1583 C C . LYS A 1 202 ? 75.186 8.546 -121.147 1.00 89.69 202 LYS A C 1
ATOM 1585 O O . LYS A 1 202 ? 74.576 8.528 -120.086 1.00 89.69 202 LYS A O 1
ATOM 1590 N N . ASP A 1 203 ? 75.902 9.593 -121.551 1.00 88.81 203 ASP A N 1
ATOM 1591 C CA . ASP A 1 203 ? 76.101 10.803 -120.744 1.00 88.81 203 ASP A CA 1
ATOM 1592 C C . ASP A 1 203 ? 74.764 11.481 -120.398 1.00 88.81 203 ASP A C 1
ATOM 1594 O O . ASP A 1 203 ? 74.543 11.904 -119.262 1.00 88.81 203 ASP A O 1
ATOM 1598 N N . LYS A 1 204 ? 73.820 11.540 -121.352 1.00 88.88 204 LYS A N 1
ATOM 1599 C CA . LYS A 1 204 ? 72.459 12.045 -121.098 1.00 88.88 204 LYS A CA 1
ATOM 1600 C C . LYS A 1 204 ? 71.708 11.192 -120.079 1.00 88.88 204 LYS A C 1
ATOM 1602 O O . LYS A 1 204 ? 71.077 11.754 -119.185 1.00 88.88 204 LYS A O 1
ATOM 1607 N N . TYR A 1 205 ? 71.750 9.865 -120.201 1.00 87.94 205 TYR A N 1
ATOM 1608 C CA . TYR A 1 205 ? 71.091 8.977 -119.242 1.00 87.94 205 TYR A CA 1
ATOM 1609 C C . TYR A 1 205 ? 71.754 9.024 -117.867 1.00 87.94 205 TYR A C 1
ATOM 1611 O O . TYR A 1 205 ? 71.049 9.062 -116.864 1.00 87.94 205 TYR A O 1
ATOM 1619 N N . GLU A 1 206 ? 73.081 9.091 -117.796 1.00 89.94 206 GLU A N 1
ATOM 1620 C CA . GLU A 1 206 ? 73.811 9.246 -116.538 1.00 89.94 206 GLU A CA 1
ATOM 1621 C C . GLU A 1 206 ? 73.475 10.579 -115.861 1.00 89.94 206 GLU A C 1
ATOM 1623 O O . GLU A 1 206 ? 73.189 10.593 -114.664 1.00 89.94 206 GLU A O 1
ATOM 1628 N N . SER A 1 207 ? 73.389 11.675 -116.624 1.00 89.62 207 SER A N 1
ATOM 1629 C CA . SER A 1 207 ? 72.929 12.972 -116.112 1.00 89.62 207 SER A CA 1
ATOM 1630 C C . SER A 1 207 ? 71.488 12.906 -115.602 1.00 89.62 207 SER A C 1
ATOM 1632 O O . SER A 1 207 ? 71.207 13.392 -114.512 1.00 89.62 207 SER A O 1
ATOM 1634 N N . GLN A 1 208 ? 70.571 12.275 -116.343 1.00 90.38 208 GLN A N 1
ATOM 1635 C CA . GLN A 1 208 ? 69.177 12.123 -115.909 1.00 90.38 208 GLN A CA 1
ATOM 1636 C C . GLN A 1 208 ? 69.055 11.263 -114.647 1.00 90.38 208 GLN A C 1
ATOM 1638 O O . GLN A 1 208 ? 68.290 11.601 -113.745 1.00 90.38 208 GLN A O 1
ATOM 1643 N N . ILE A 1 209 ? 69.818 10.171 -114.553 1.00 89.31 209 ILE A N 1
ATOM 1644 C CA . ILE A 1 209 ? 69.861 9.316 -113.361 1.00 89.31 209 ILE A CA 1
ATOM 1645 C C . ILE A 1 209 ? 70.410 10.104 -112.169 1.00 89.31 209 ILE A C 1
ATOM 1647 O O . ILE A 1 209 ? 69.851 10.012 -111.076 1.00 89.31 209 ILE A O 1
ATOM 1651 N N . ALA A 1 210 ? 71.467 10.896 -112.365 1.00 90.81 210 ALA A N 1
ATOM 1652 C CA . ALA A 1 210 ? 72.029 11.746 -111.321 1.00 90.81 210 ALA A CA 1
ATOM 1653 C C . ALA A 1 210 ? 71.024 12.811 -110.851 1.00 90.81 210 ALA A C 1
ATOM 1655 O O . ALA A 1 210 ? 70.835 12.976 -109.645 1.00 90.81 210 ALA A O 1
ATOM 1656 N N . ASP A 1 211 ? 70.320 13.466 -111.776 1.00 91.12 211 ASP A N 1
ATOM 1657 C CA . ASP A 1 211 ? 69.296 14.464 -111.459 1.00 91.12 211 ASP A CA 1
ATOM 1658 C C . ASP A 1 211 ? 68.111 13.854 -110.701 1.00 91.12 211 ASP A C 1
ATOM 1660 O O . ASP A 1 211 ? 67.672 14.409 -109.693 1.00 91.12 211 ASP A O 1
ATOM 1664 N N . ILE A 1 212 ? 67.606 12.695 -111.139 1.00 90.75 212 ILE A N 1
ATOM 1665 C CA . ILE A 1 212 ? 66.525 11.972 -110.449 1.00 90.75 212 ILE A CA 1
ATOM 1666 C C . ILE A 1 212 ? 66.983 11.543 -109.055 1.00 90.75 212 ILE A C 1
ATOM 1668 O O . ILE A 1 212 ? 66.260 11.738 -108.080 1.00 90.75 212 ILE A O 1
ATOM 1672 N N . LYS A 1 213 ? 68.201 11.005 -108.934 1.00 93.50 213 LYS A N 1
ATOM 1673 C CA . LYS A 1 213 ? 68.763 10.600 -107.644 1.00 93.50 213 LYS A CA 1
ATOM 1674 C C . LYS A 1 213 ? 68.890 11.791 -106.699 1.00 93.50 213 LYS A C 1
ATOM 1676 O O . LYS A 1 213 ? 68.504 11.672 -105.539 1.00 93.50 213 LYS A O 1
ATOM 1681 N N . ASN A 1 214 ? 69.370 12.936 -107.181 1.00 93.38 214 ASN A N 1
ATOM 1682 C CA . ASN A 1 214 ? 69.457 14.159 -106.387 1.00 93.38 214 ASN A CA 1
ATOM 1683 C C . ASN A 1 214 ? 68.068 14.647 -105.953 1.00 93.38 214 ASN A C 1
ATOM 1685 O O . ASN A 1 214 ? 67.883 14.936 -104.773 1.00 93.38 214 ASN A O 1
ATOM 1689 N N . LYS A 1 215 ? 67.075 14.658 -106.855 1.00 92.81 215 LYS A N 1
ATOM 1690 C CA . LYS A 1 215 ? 65.683 15.014 -106.521 1.00 92.81 215 LYS A CA 1
ATOM 1691 C C . LYS A 1 215 ? 65.096 14.102 -105.445 1.00 92.81 215 LYS A C 1
ATOM 1693 O O . LYS A 1 215 ? 64.639 14.603 -104.426 1.00 92.81 215 LYS A O 1
ATOM 1698 N N . HIS A 1 216 ? 65.190 12.782 -105.616 1.00 92.25 216 HIS A N 1
ATOM 1699 C CA . HIS A 1 216 ? 64.716 11.828 -104.610 1.00 92.25 216 HIS A CA 1
ATOM 1700 C C . HIS A 1 216 ? 65.461 11.975 -103.279 1.00 92.25 216 HIS A C 1
ATOM 1702 O O . HIS A 1 216 ? 64.852 11.857 -102.223 1.00 92.25 216 HIS A O 1
ATOM 1708 N N . THR A 1 217 ? 66.767 12.257 -103.306 1.00 92.94 217 THR A N 1
ATOM 1709 C CA . THR A 1 217 ? 67.547 12.462 -102.075 1.00 92.94 217 THR A CA 1
ATOM 1710 C C . THR A 1 217 ? 67.056 13.697 -101.316 1.00 92.94 217 THR A C 1
ATOM 1712 O O . THR A 1 217 ? 66.890 13.640 -100.100 1.00 92.94 217 THR A O 1
ATOM 1715 N N . VAL A 1 218 ? 66.766 14.792 -102.027 1.00 93.38 218 VAL A N 1
ATOM 1716 C CA . VAL A 1 218 ? 66.196 16.013 -101.436 1.00 93.38 218 VAL A CA 1
ATOM 1717 C C . VAL A 1 218 ? 64.782 15.767 -100.906 1.00 93.38 218 VAL A C 1
ATOM 1719 O O . VAL A 1 218 ? 64.483 16.176 -99.788 1.00 93.38 218 VAL A O 1
ATOM 1722 N N . GLU A 1 219 ? 63.924 15.072 -101.657 1.00 92.69 219 GLU A N 1
ATOM 1723 C CA . GLU A 1 219 ? 62.562 14.738 -101.215 1.00 92.69 219 GLU A CA 1
ATOM 1724 C C . GLU A 1 219 ? 62.568 13.858 -99.961 1.00 92.69 219 GLU A C 1
ATOM 1726 O O . GLU A 1 219 ? 61.856 14.163 -99.006 1.00 92.69 219 GLU A O 1
ATOM 1731 N N . ILE A 1 220 ? 63.410 12.820 -99.918 1.00 92.94 220 ILE A N 1
ATOM 1732 C CA . ILE A 1 220 ? 63.578 11.964 -98.735 1.00 92.94 220 ILE A CA 1
ATOM 1733 C C . ILE A 1 220 ? 64.076 12.786 -97.543 1.00 92.94 220 ILE A C 1
ATOM 1735 O O . ILE A 1 220 ? 63.547 12.628 -96.446 1.00 92.94 220 ILE A O 1
ATOM 1739 N N . SER A 1 221 ? 65.047 13.684 -97.744 1.00 93.44 221 SER A N 1
ATOM 1740 C CA . SER A 1 221 ? 65.535 14.570 -96.677 1.00 93.44 221 SER A CA 1
ATOM 1741 C C . SER A 1 221 ? 64.417 15.457 -96.134 1.00 93.44 221 SER A C 1
ATOM 1743 O O . SER A 1 221 ? 64.210 15.513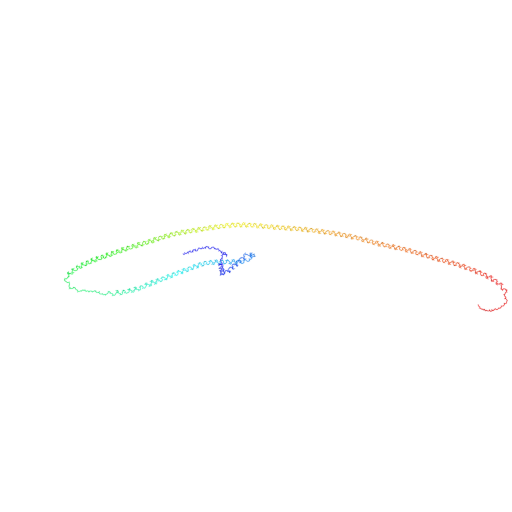 -94.927 1.00 93.44 221 SER A O 1
ATOM 1745 N N . TYR A 1 222 ? 63.643 16.090 -97.019 1.00 93.81 222 TYR A N 1
ATOM 1746 C CA . TYR A 1 222 ? 62.525 16.952 -96.637 1.00 93.81 222 TYR A CA 1
ATOM 1747 C C . TYR A 1 222 ? 61.420 16.187 -95.891 1.00 93.81 222 TYR A C 1
ATOM 1749 O O . TYR A 1 222 ? 60.907 16.656 -94.875 1.00 93.81 222 TYR A O 1
ATOM 1757 N N . LEU A 1 223 ? 61.051 14.995 -96.374 1.00 93.50 223 LEU A N 1
ATOM 1758 C CA . LEU A 1 223 ? 60.078 14.125 -95.710 1.00 93.50 223 LEU A CA 1
ATOM 1759 C C . LEU A 1 223 ? 60.575 13.683 -94.331 1.00 93.50 223 LEU A C 1
ATOM 1761 O O . LEU A 1 223 ? 59.807 13.749 -93.373 1.00 93.50 223 LEU A O 1
ATOM 1765 N N . ASN A 1 224 ? 61.845 13.294 -94.212 1.00 94.25 224 ASN A N 1
ATOM 1766 C CA . ASN A 1 224 ? 62.445 12.913 -92.935 1.00 94.25 224 ASN A CA 1
ATOM 1767 C C . ASN A 1 224 ? 62.443 14.081 -91.944 1.00 94.25 224 ASN A C 1
ATOM 1769 O O . ASN A 1 224 ? 61.956 13.911 -90.832 1.00 94.25 224 ASN A O 1
ATOM 1773 N N . GLU A 1 225 ? 62.881 15.274 -92.354 1.00 94.56 225 GLU A N 1
ATOM 1774 C CA . GLU A 1 225 ? 62.847 16.475 -91.506 1.00 94.56 225 GLU A CA 1
ATOM 1775 C C . GLU A 1 225 ? 61.421 16.803 -91.040 1.00 94.56 225 GLU A C 1
ATOM 1777 O O . GLU A 1 225 ? 61.189 17.116 -89.868 1.00 94.56 225 GLU A O 1
ATOM 1782 N N . LYS A 1 226 ? 60.432 16.681 -91.935 1.00 94.62 226 LYS A N 1
ATOM 1783 C CA . LYS A 1 226 ? 59.022 16.892 -91.592 1.00 94.62 226 LYS A CA 1
ATOM 1784 C C . LYS A 1 226 ? 58.524 15.871 -90.566 1.00 94.62 226 LYS A C 1
ATOM 1786 O O . LYS A 1 226 ? 57.878 16.266 -89.594 1.00 94.62 226 LYS A O 1
ATOM 1791 N N . TYR A 1 227 ? 58.806 14.583 -90.763 1.00 93.00 227 TYR A N 1
ATOM 1792 C CA . TYR A 1 227 ? 58.392 13.533 -89.829 1.00 93.00 227 TYR A CA 1
ATOM 1793 C C . TYR A 1 227 ? 59.115 13.636 -88.485 1.00 93.00 227 TYR A C 1
ATOM 1795 O O . TYR A 1 227 ? 58.477 13.461 -87.450 1.00 93.00 227 TYR A O 1
ATOM 1803 N N . GLU A 1 228 ? 60.401 13.986 -88.472 1.00 94.94 228 GLU A N 1
ATOM 1804 C CA . GLU A 1 228 ? 61.149 14.242 -87.239 1.00 94.94 228 GLU A CA 1
ATOM 1805 C C . GLU A 1 228 ? 60.573 15.436 -86.469 1.00 94.94 228 GLU A C 1
ATOM 1807 O O . GLU A 1 228 ? 60.398 15.359 -85.253 1.00 94.94 228 GLU A O 1
ATOM 1812 N N . SER A 1 229 ? 60.203 16.520 -87.159 1.00 93.88 229 SER A N 1
ATOM 1813 C CA . SER A 1 229 ? 59.539 17.665 -86.529 1.00 93.88 229 SER A CA 1
ATOM 1814 C C . SER A 1 229 ? 58.188 17.279 -85.918 1.00 93.88 229 SER A C 1
ATOM 1816 O O . SER A 1 229 ? 57.915 17.640 -84.774 1.00 93.88 229 SER A O 1
ATOM 1818 N N . GLN A 1 230 ? 57.354 16.530 -86.649 1.00 94.62 230 GLN A N 1
ATOM 1819 C CA . GLN A 1 230 ? 56.057 16.055 -86.148 1.00 94.62 230 GLN A CA 1
ATOM 1820 C C . GLN A 1 230 ? 56.220 15.105 -84.957 1.00 94.62 230 GLN A C 1
ATOM 1822 O O . GLN A 1 230 ? 55.504 15.224 -83.965 1.00 94.62 230 GLN A O 1
ATOM 1827 N N . LEU A 1 231 ? 57.189 14.191 -85.019 1.00 94.19 231 LEU A N 1
ATOM 1828 C CA . LEU A 1 231 ? 57.489 13.276 -83.924 1.00 94.19 231 LEU A CA 1
ATOM 1829 C C . LEU A 1 231 ? 57.937 14.040 -82.673 1.00 94.19 231 LEU A C 1
ATOM 1831 O O . LEU A 1 231 ? 57.450 13.767 -81.578 1.00 94.19 231 LEU A O 1
ATOM 1835 N N . ASN A 1 232 ? 58.818 15.029 -82.830 1.00 94.88 232 ASN A N 1
ATOM 1836 C CA . ASN A 1 232 ? 59.284 15.863 -81.724 1.00 94.88 232 ASN A CA 1
ATOM 1837 C C . ASN A 1 232 ? 58.152 16.695 -81.106 1.00 94.88 232 ASN A C 1
ATOM 1839 O O . ASN A 1 232 ? 58.098 16.840 -79.885 1.00 94.88 232 ASN A O 1
ATOM 1843 N N . GLU A 1 233 ? 57.232 17.217 -81.918 1.00 95.00 233 GLU A N 1
ATOM 1844 C CA . GLU A 1 233 ? 56.048 17.924 -81.426 1.00 95.00 233 GLU A CA 1
ATOM 1845 C C . GLU A 1 233 ? 55.161 17.003 -80.577 1.00 95.00 233 GLU A C 1
ATOM 1847 O O . GLU A 1 233 ? 54.840 17.342 -79.436 1.00 95.00 233 GLU A O 1
ATOM 1852 N N . VAL A 1 234 ? 54.854 15.804 -81.080 1.00 94.94 234 VAL A N 1
ATOM 1853 C CA . VAL A 1 234 ? 54.056 14.799 -80.359 1.00 94.94 234 VAL A CA 1
ATOM 1854 C C . VAL A 1 234 ? 54.742 14.375 -79.059 1.00 94.94 234 VAL A C 1
ATOM 1856 O O . VAL A 1 234 ? 54.084 14.299 -78.020 1.00 94.94 234 VAL A O 1
ATOM 1859 N N . ILE A 1 235 ? 56.059 14.145 -79.075 1.00 95.56 235 ILE A N 1
ATOM 1860 C CA . ILE A 1 235 ? 56.837 13.804 -77.874 1.00 95.56 235 ILE A CA 1
ATOM 1861 C C . ILE A 1 235 ? 56.757 14.930 -76.838 1.00 95.56 235 ILE A C 1
ATOM 1863 O O . ILE A 1 235 ? 56.560 14.663 -75.651 1.00 95.56 235 ILE A O 1
ATOM 1867 N N . ASN A 1 236 ? 56.891 16.187 -77.265 1.00 94.38 236 ASN A N 1
ATOM 1868 C CA . ASN A 1 236 ? 56.831 17.334 -76.363 1.00 94.38 236 ASN A CA 1
ATOM 1869 C C . ASN A 1 236 ? 55.431 17.525 -75.763 1.00 94.38 236 ASN A C 1
ATOM 1871 O O . ASN A 1 236 ? 55.329 17.799 -74.567 1.00 94.38 236 ASN A O 1
ATOM 1875 N N . GLN A 1 237 ? 54.369 17.320 -76.550 1.00 94.50 237 GLN A N 1
ATOM 1876 C CA . GLN A 1 237 ? 52.984 17.343 -76.067 1.00 94.50 237 GLN A CA 1
ATOM 1877 C C . GLN A 1 237 ? 52.737 16.242 -75.028 1.00 94.50 237 GLN A C 1
ATOM 1879 O O . GLN A 1 237 ? 52.351 16.546 -73.901 1.00 94.50 237 GLN A O 1
ATOM 1884 N N . HIS A 1 238 ? 53.077 14.986 -75.341 1.00 93.44 238 HIS A N 1
ATOM 1885 C CA . HIS A 1 238 ? 52.927 13.870 -74.399 1.00 93.44 238 HIS A CA 1
ATOM 1886 C C . HIS A 1 238 ? 53.740 14.090 -73.120 1.00 93.44 238 HIS A C 1
ATOM 1888 O O . HIS A 1 238 ? 53.283 13.784 -72.021 1.00 93.44 238 HIS A O 1
ATOM 1894 N N . LYS A 1 239 ? 54.949 14.651 -73.230 1.00 95.31 239 LYS A N 1
ATOM 1895 C CA . LYS A 1 239 ? 55.770 14.982 -72.062 1.00 95.31 239 LYS A CA 1
ATOM 1896 C C . LYS A 1 239 ? 55.102 16.037 -71.177 1.00 95.31 239 LYS A C 1
ATOM 1898 O O . LYS A 1 239 ? 55.169 15.907 -69.955 1.00 95.31 239 LYS A O 1
ATOM 1903 N N . ALA A 1 240 ? 54.468 17.051 -71.766 1.00 93.50 240 ALA A N 1
ATOM 1904 C CA . ALA A 1 240 ? 53.724 18.066 -71.027 1.00 93.50 240 ALA A CA 1
ATOM 1905 C C . ALA A 1 240 ? 52.477 17.473 -70.346 1.00 93.50 240 ALA A C 1
ATOM 1907 O O . ALA A 1 240 ? 52.268 17.710 -69.159 1.00 93.50 240 ALA A O 1
ATOM 1908 N N . GLU A 1 241 ? 51.711 16.635 -71.047 1.00 94.50 241 GLU A N 1
ATOM 1909 C CA . GLU A 1 241 ? 50.543 15.939 -70.486 1.00 94.50 241 GLU A CA 1
ATOM 1910 C C . GLU A 1 241 ? 50.930 15.027 -69.319 1.00 94.50 241 GLU A C 1
ATOM 1912 O O . GLU A 1 241 ? 50.319 15.072 -68.255 1.00 94.50 241 GLU A O 1
ATOM 1917 N N . VAL A 1 242 ? 52.003 14.244 -69.463 1.00 94.56 242 VAL A N 1
ATOM 1918 C CA . VAL A 1 242 ? 52.518 13.395 -68.379 1.00 94.56 242 VAL A CA 1
ATOM 1919 C C . VAL A 1 242 ? 52.955 14.236 -67.177 1.00 94.56 242 VAL A C 1
ATOM 1921 O O . VAL A 1 242 ? 52.760 13.824 -66.032 1.00 94.56 242 VAL A O 1
ATOM 1924 N N . GLN A 1 243 ? 53.546 15.413 -67.391 1.00 94.38 243 GLN A N 1
ATOM 1925 C CA . GLN A 1 243 ? 53.890 16.320 -66.293 1.00 94.38 243 GLN A CA 1
ATOM 1926 C C . GLN A 1 243 ? 52.643 16.865 -65.589 1.00 94.38 243 GLN A C 1
ATOM 1928 O O . GLN A 1 243 ? 52.610 16.858 -64.357 1.00 94.38 243 GLN A O 1
ATOM 1933 N N . ASP A 1 244 ? 51.617 17.265 -66.340 1.00 94.94 244 ASP A N 1
ATOM 1934 C CA . ASP A 1 244 ? 50.344 17.736 -65.787 1.00 94.94 244 ASP A CA 1
ATOM 1935 C C . ASP A 1 244 ? 49.628 16.635 -64.988 1.00 94.94 244 ASP A C 1
ATOM 1937 O O . ASP A 1 244 ? 49.274 16.835 -63.822 1.00 94.94 244 ASP A O 1
ATOM 1941 N N . PHE A 1 245 ? 49.540 15.418 -65.538 1.00 94.50 245 PHE A N 1
ATOM 1942 C CA . PHE A 1 245 ? 48.985 14.265 -64.828 1.00 94.50 245 PHE A CA 1
ATOM 1943 C C . PHE A 1 245 ? 49.736 13.971 -63.528 1.00 94.50 245 PHE A C 1
ATOM 1945 O O . PHE A 1 245 ? 49.109 13.731 -62.497 1.00 94.50 245 PHE A O 1
ATOM 1952 N N . ASN A 1 246 ? 51.069 14.050 -63.532 1.00 95.12 246 ASN A N 1
ATOM 1953 C CA . ASN A 1 246 ? 51.866 13.855 -62.320 1.00 95.12 246 ASN A CA 1
ATOM 1954 C C . ASN A 1 246 ? 51.614 14.943 -61.264 1.00 95.12 246 ASN A C 1
ATOM 1956 O O . ASN A 1 246 ? 51.590 14.641 -60.068 1.00 95.12 246 ASN A O 1
ATOM 1960 N N . LEU A 1 247 ? 51.421 16.201 -61.671 1.00 95.06 247 LEU A N 1
ATOM 1961 C CA . LEU A 1 247 ? 51.051 17.278 -60.748 1.00 95.06 247 LEU A CA 1
ATOM 1962 C C . LEU A 1 247 ? 49.653 17.050 -60.164 1.00 95.06 247 LEU A C 1
ATOM 1964 O O . LEU A 1 247 ? 49.470 17.208 -58.955 1.00 95.06 247 LEU A O 1
ATOM 1968 N N . ARG A 1 248 ? 48.698 16.609 -60.990 1.00 95.88 248 ARG A N 1
ATOM 1969 C CA . ARG A 1 248 ? 47.335 16.288 -60.557 1.00 95.88 248 ARG A CA 1
ATOM 1970 C C . ARG A 1 248 ? 47.292 15.110 -59.584 1.00 95.88 248 ARG A C 1
ATOM 1972 O O . ARG A 1 248 ? 46.599 15.202 -58.577 1.00 95.88 248 ARG A O 1
ATOM 1979 N N . ILE A 1 249 ? 48.063 14.048 -59.832 1.00 94.31 249 ILE A N 1
ATOM 1980 C CA . ILE A 1 249 ? 48.186 12.906 -58.909 1.00 94.31 249 ILE A CA 1
ATOM 1981 C C . ILE A 1 249 ? 48.714 13.377 -57.549 1.00 94.31 249 ILE A C 1
ATOM 1983 O O . ILE A 1 249 ? 48.092 13.102 -56.530 1.00 94.31 249 ILE A O 1
ATOM 1987 N N . ARG A 1 250 ? 49.785 14.184 -57.518 1.00 95.06 250 ARG A N 1
ATOM 1988 C CA . ARG A 1 250 ? 50.321 14.726 -56.253 1.00 95.06 250 ARG A CA 1
ATOM 1989 C C . ARG A 1 250 ? 49.328 15.617 -55.508 1.00 95.06 250 ARG A C 1
ATOM 1991 O O . ARG A 1 250 ? 49.363 15.662 -54.281 1.00 95.06 250 ARG A O 1
ATOM 1998 N N . ALA A 1 251 ? 48.497 16.372 -56.225 1.00 93.38 251 ALA A N 1
ATOM 1999 C CA . ALA A 1 251 ? 47.455 17.188 -55.609 1.00 93.38 251 ALA A CA 1
ATOM 2000 C C . ALA A 1 251 ? 46.364 16.309 -54.977 1.00 93.38 251 ALA A C 1
ATOM 2002 O O . ALA A 1 251 ? 46.008 16.535 -53.823 1.00 93.38 251 ALA A O 1
ATOM 2003 N N . LEU A 1 252 ? 45.910 15.276 -55.694 1.00 94.12 252 LEU A N 1
ATOM 2004 C CA . LEU A 1 252 ? 44.930 14.309 -55.192 1.00 94.12 252 LEU A CA 1
ATOM 2005 C C . LEU A 1 252 ? 45.460 13.510 -53.995 1.00 94.12 252 LEU A C 1
ATOM 2007 O O . LEU A 1 252 ? 44.719 13.288 -53.042 1.00 94.12 252 LEU A O 1
ATOM 2011 N N . ASP A 1 253 ? 46.738 13.127 -53.998 1.00 94.69 253 ASP A N 1
ATOM 2012 C CA . ASP A 1 253 ? 47.357 12.438 -52.860 1.00 94.69 253 ASP A CA 1
ATOM 2013 C C . ASP A 1 253 ? 47.365 13.320 -51.603 1.00 94.69 253 ASP A C 1
ATOM 2015 O O . ASP A 1 253 ? 47.007 12.852 -50.522 1.00 94.69 253 ASP A O 1
ATOM 2019 N N . LYS A 1 254 ? 47.686 14.615 -51.743 1.00 94.88 254 LYS A N 1
ATOM 2020 C CA . LYS A 1 254 ? 47.622 15.581 -50.631 1.00 94.88 254 LYS A CA 1
ATOM 2021 C C . LYS A 1 254 ? 46.198 15.799 -50.128 1.00 94.88 254 LYS A C 1
ATOM 2023 O O . LYS A 1 254 ? 45.983 15.895 -48.925 1.00 94.88 254 LYS A O 1
ATOM 2028 N N . GLU A 1 255 ? 45.227 15.898 -51.031 1.00 94.12 255 GLU A N 1
ATOM 2029 C CA . GLU A 1 255 ? 43.817 16.043 -50.659 1.00 94.12 255 GLU A CA 1
ATOM 2030 C C . GLU A 1 255 ? 43.319 14.808 -49.902 1.00 94.12 255 GLU A C 1
ATOM 2032 O O . GLU A 1 255 ? 42.679 14.933 -48.858 1.00 94.12 255 GLU A O 1
ATOM 2037 N N . LYS A 1 256 ? 43.687 13.613 -50.373 1.00 93.44 256 LYS A N 1
ATOM 2038 C CA . LYS A 1 256 ? 43.385 12.352 -49.697 1.00 93.44 256 LYS A CA 1
ATOM 2039 C C . LYS A 1 256 ? 44.004 12.300 -48.301 1.00 93.44 256 LYS A C 1
ATOM 2041 O O . LYS A 1 256 ? 43.317 11.913 -47.361 1.00 93.44 256 LYS A O 1
ATOM 2046 N N . GLU A 1 257 ? 45.261 12.711 -48.148 1.00 94.12 257 GLU A N 1
ATOM 2047 C CA . GLU A 1 257 ? 45.938 12.777 -46.848 1.00 94.12 257 GLU A CA 1
ATOM 2048 C C . GLU A 1 257 ? 45.210 13.732 -45.885 1.00 94.12 257 GLU A C 1
ATOM 2050 O O . GLU A 1 257 ? 44.841 13.335 -44.776 1.00 94.12 257 GLU A O 1
ATOM 2055 N N . LEU A 1 258 ? 44.863 14.942 -46.338 1.00 93.69 258 LEU A N 1
ATOM 2056 C CA . LEU A 1 258 ? 44.094 15.910 -45.546 1.00 93.69 258 LEU A CA 1
ATOM 2057 C C . LEU A 1 258 ? 42.704 15.386 -45.154 1.00 93.69 258 LEU A C 1
ATOM 2059 O O . LEU A 1 258 ? 42.276 15.568 -44.012 1.00 93.69 258 LEU A O 1
ATOM 2063 N N . LEU A 1 259 ? 41.999 14.708 -46.063 1.00 92.56 259 LEU A N 1
ATOM 2064 C CA . LEU A 1 259 ? 40.710 14.074 -45.767 1.00 92.56 259 LEU A CA 1
ATOM 2065 C C . LEU A 1 259 ? 40.851 12.962 -44.719 1.00 92.56 259 LEU A C 1
ATOM 2067 O O . LEU A 1 259 ? 40.014 12.839 -43.825 1.00 92.56 259 LEU A O 1
ATOM 2071 N N . THR A 1 260 ? 41.927 12.174 -44.778 1.00 91.25 260 THR A N 1
ATOM 2072 C CA . THR A 1 260 ? 42.176 11.143 -43.761 1.00 91.25 260 THR A CA 1
ATOM 2073 C C . THR A 1 260 ? 42.507 11.740 -42.396 1.00 91.25 260 THR A C 1
ATOM 2075 O O . THR A 1 260 ? 41.980 11.266 -41.389 1.00 91.25 260 THR A O 1
ATOM 2078 N N . GLU A 1 261 ? 43.303 12.812 -42.340 1.00 93.88 261 GLU A N 1
ATOM 2079 C CA . GLU A 1 261 ? 43.613 13.503 -41.085 1.00 93.88 261 GLU A CA 1
ATOM 2080 C C . GLU A 1 261 ? 42.387 14.182 -40.471 1.00 93.88 261 GLU A C 1
ATOM 2082 O O . GLU A 1 261 ? 42.173 14.099 -39.262 1.00 93.88 261 GLU A O 1
ATOM 2087 N N . THR A 1 262 ? 41.578 14.859 -41.288 1.00 92.69 262 THR A N 1
ATOM 2088 C CA . THR A 1 262 ? 40.359 15.537 -40.821 1.00 92.69 262 THR A CA 1
ATOM 2089 C C . THR A 1 262 ? 39.342 14.532 -40.299 1.00 92.69 262 THR A C 1
ATOM 2091 O O . THR A 1 262 ? 38.891 14.679 -39.165 1.00 92.69 262 THR A O 1
ATOM 2094 N N . SER A 1 263 ? 39.086 13.445 -41.034 1.00 91.06 263 SER A N 1
ATOM 2095 C CA . SER A 1 263 ? 38.206 12.367 -40.566 1.00 91.06 263 SER A CA 1
ATOM 2096 C C . SER A 1 263 ? 38.715 11.712 -39.274 1.00 91.06 263 SER A C 1
ATOM 2098 O O . SER A 1 263 ? 37.922 11.391 -38.388 1.00 91.06 263 SER A O 1
ATOM 2100 N N . ALA A 1 264 ? 40.032 11.532 -39.122 1.00 94.06 264 ALA A N 1
ATOM 2101 C CA . ALA A 1 264 ? 40.614 11.010 -37.886 1.00 94.06 264 ALA A CA 1
ATOM 2102 C C . ALA A 1 264 ? 40.430 11.979 -36.703 1.00 94.06 264 ALA A C 1
ATOM 2104 O O . ALA A 1 264 ? 40.038 11.548 -35.619 1.00 94.06 264 ALA A O 1
ATOM 2105 N N . ARG A 1 265 ? 40.650 13.286 -36.913 1.00 93.88 265 ARG A N 1
ATOM 2106 C CA . ARG A 1 265 ? 40.432 14.320 -35.885 1.00 93.88 265 ARG A CA 1
ATOM 2107 C C . ARG A 1 265 ? 38.967 14.408 -35.464 1.00 93.88 265 ARG A C 1
ATOM 2109 O O . ARG A 1 265 ? 38.696 14.481 -34.272 1.00 93.88 265 ARG A O 1
ATOM 2116 N N . GLU A 1 266 ? 38.031 14.368 -36.409 1.00 93.06 266 GLU A N 1
ATOM 2117 C CA . GLU A 1 266 ? 36.592 14.390 -36.115 1.00 93.06 266 GLU A CA 1
ATOM 2118 C C . GLU A 1 266 ? 36.155 13.170 -35.299 1.00 93.06 266 GLU A C 1
ATOM 2120 O O . GLU A 1 266 ? 35.395 13.307 -34.339 1.00 93.06 266 GLU A O 1
ATOM 2125 N N . LYS A 1 267 ? 36.671 11.977 -35.629 1.00 93.00 267 LYS A N 1
ATOM 2126 C CA . LYS A 1 267 ? 36.407 10.757 -34.853 1.00 93.00 267 LYS A CA 1
ATOM 2127 C C . LYS A 1 267 ? 36.925 10.860 -33.422 1.00 93.00 267 LYS A C 1
ATOM 2129 O O . LYS A 1 267 ? 36.201 10.473 -32.507 1.00 93.00 267 LYS A O 1
ATOM 2134 N N . GLU A 1 268 ? 38.132 11.390 -33.219 1.00 94.25 268 GLU A N 1
ATOM 2135 C CA . GLU A 1 268 ? 38.679 11.557 -31.867 1.00 94.25 268 GLU A CA 1
ATOM 2136 C C . GLU A 1 268 ? 37.894 12.610 -31.074 1.00 94.25 268 GLU A C 1
ATOM 2138 O O . GLU A 1 268 ? 37.497 12.350 -29.945 1.00 94.25 268 GLU A O 1
ATOM 2143 N N . GLN A 1 269 ? 37.538 13.744 -31.688 1.00 93.62 269 GLN A N 1
ATOM 2144 C CA . GLN A 1 269 ? 36.698 14.760 -31.041 1.00 93.62 269 GLN A CA 1
ATOM 2145 C C . GLN A 1 269 ? 35.322 14.216 -30.636 1.00 93.62 269 GLN A C 1
ATOM 2147 O O . GLN A 1 269 ? 34.817 14.533 -29.556 1.00 93.62 269 GLN A O 1
ATOM 2152 N N . LEU A 1 270 ? 34.696 13.402 -31.491 1.00 93.88 270 LEU A N 1
ATOM 2153 C CA . LEU A 1 270 ? 33.405 12.790 -31.185 1.00 93.88 270 LEU A CA 1
ATOM 2154 C C . LEU A 1 270 ? 33.524 11.784 -30.035 1.00 93.88 270 LEU A C 1
ATOM 2156 O O . LEU A 1 270 ? 32.655 11.737 -29.164 1.00 93.88 270 LEU A O 1
ATOM 2160 N N . LYS A 1 271 ? 34.613 11.012 -30.013 1.00 95.88 271 LYS A N 1
ATOM 2161 C CA . LYS A 1 271 ? 34.923 10.072 -28.937 1.00 95.88 271 LYS A CA 1
ATOM 2162 C C . LYS A 1 271 ? 35.135 10.799 -27.607 1.00 95.88 271 LYS A C 1
ATOM 2164 O O . LYS A 1 271 ? 34.458 10.453 -26.643 1.00 95.88 271 LYS A O 1
ATOM 2169 N N . ASP A 1 272 ? 35.955 11.849 -27.579 1.00 95.44 272 ASP A N 1
ATOM 2170 C CA . ASP A 1 272 ? 36.195 12.673 -26.385 1.00 95.44 272 ASP A CA 1
ATOM 2171 C C . ASP A 1 272 ? 34.898 13.307 -25.863 1.00 95.44 272 ASP A C 1
ATOM 2173 O O . ASP A 1 272 ? 34.643 13.347 -24.654 1.00 95.44 272 ASP A O 1
ATOM 2177 N N . LYS A 1 273 ? 34.031 13.772 -26.774 1.00 95.75 273 LYS A N 1
ATOM 2178 C CA . LYS A 1 273 ? 32.714 14.317 -26.423 1.00 95.75 273 LYS A CA 1
ATOM 2179 C C . LYS A 1 273 ? 31.810 13.256 -25.796 1.00 95.75 273 LYS A C 1
ATOM 2181 O O . LYS A 1 273 ? 31.206 13.523 -24.759 1.00 95.75 273 LYS A O 1
ATOM 2186 N N . HIS A 1 274 ? 31.709 12.071 -26.398 1.00 93.69 274 HIS A N 1
ATOM 2187 C CA . HIS A 1 274 ? 30.895 10.982 -25.851 1.00 93.69 274 HIS A CA 1
ATOM 2188 C C . HIS A 1 274 ? 31.436 10.485 -24.508 1.00 93.69 274 HIS A C 1
ATOM 2190 O O . HIS A 1 274 ? 30.658 10.259 -23.586 1.00 93.69 274 HIS A O 1
ATOM 2196 N N . GLU A 1 275 ? 32.754 10.372 -24.352 1.00 96.25 275 GLU A N 1
ATOM 2197 C CA . GLU A 1 275 ? 33.377 9.978 -23.087 1.00 96.25 275 GLU A CA 1
ATOM 2198 C C . GLU A 1 275 ? 33.126 11.022 -21.984 1.00 96.25 275 GLU A C 1
ATOM 2200 O O . GLU A 1 275 ? 32.749 10.677 -20.860 1.00 96.25 275 GLU A O 1
ATOM 2205 N N . SER A 1 276 ? 33.202 12.312 -22.324 1.00 94.94 276 SER A N 1
ATOM 2206 C CA . SER A 1 276 ? 32.837 13.408 -21.415 1.00 94.94 276 SER A CA 1
ATOM 2207 C C . SER A 1 276 ? 31.359 13.348 -21.002 1.00 94.94 276 SER A C 1
ATOM 2209 O O . SER A 1 276 ? 31.038 13.476 -19.824 1.00 94.94 276 SER A O 1
ATOM 2211 N N . GLN A 1 277 ? 30.448 13.074 -21.939 1.00 95.62 277 GLN A N 1
ATOM 2212 C CA . GLN A 1 277 ? 29.016 12.935 -21.639 1.00 95.62 277 GLN A CA 1
ATOM 2213 C C . GLN A 1 277 ? 28.721 11.715 -20.758 1.00 95.62 277 GLN A C 1
ATOM 2215 O O . GLN A 1 277 ? 27.937 11.807 -19.814 1.00 95.62 277 GLN A O 1
ATOM 2220 N N . ILE A 1 278 ? 29.371 10.578 -21.025 1.00 95.69 278 ILE A N 1
ATOM 2221 C CA . ILE A 1 278 ? 29.230 9.361 -20.215 1.00 95.69 278 ILE A CA 1
ATOM 2222 C C . ILE A 1 278 ? 29.719 9.613 -18.785 1.00 95.69 278 ILE A C 1
ATOM 2224 O O . ILE A 1 278 ? 29.060 9.209 -17.826 1.00 95.69 278 ILE A O 1
ATOM 2228 N N . THR A 1 279 ? 30.861 10.284 -18.617 1.00 95.81 279 THR A N 1
ATOM 2229 C CA . THR A 1 279 ? 31.397 10.595 -17.282 1.00 95.81 279 THR A CA 1
ATOM 2230 C C . THR A 1 279 ? 30.509 11.579 -16.522 1.00 95.81 279 THR A C 1
ATOM 2232 O O . THR A 1 279 ? 30.251 11.362 -15.336 1.00 95.81 279 THR A O 1
ATOM 2235 N N . GLU A 1 280 ? 29.979 12.607 -17.187 1.00 95.75 280 GLU A N 1
ATOM 2236 C CA . GLU A 1 280 ? 29.020 13.544 -16.597 1.00 95.75 280 GLU A CA 1
ATOM 2237 C C . GLU A 1 280 ? 27.748 12.827 -16.124 1.00 95.75 280 GLU A C 1
ATOM 2239 O O . GLU A 1 280 ? 27.376 12.937 -14.952 1.00 95.75 280 GLU A O 1
ATOM 2244 N N . PHE A 1 281 ? 27.131 12.025 -16.994 1.00 95.56 281 PHE A N 1
ATOM 2245 C CA . PHE A 1 281 ? 25.913 11.279 -16.681 1.00 95.56 281 PHE A CA 1
ATOM 2246 C C . PHE A 1 281 ? 26.123 10.285 -15.534 1.00 95.56 281 PHE A C 1
ATOM 2248 O O . PHE A 1 281 ? 25.324 10.218 -14.601 1.00 95.56 281 PHE A O 1
ATOM 2255 N N . ASN A 1 282 ? 27.250 9.568 -15.531 1.00 96.12 282 ASN A N 1
ATOM 2256 C CA . ASN A 1 282 ? 27.597 8.659 -14.441 1.00 96.12 282 ASN A CA 1
ATOM 2257 C C . ASN A 1 282 ? 27.768 9.391 -13.102 1.00 96.12 282 ASN A C 1
ATOM 2259 O O . ASN A 1 282 ? 27.347 8.881 -12.062 1.00 96.12 282 ASN A O 1
ATOM 2263 N N . ASN A 1 283 ? 28.358 10.590 -13.104 1.00 96.00 283 ASN A N 1
ATOM 2264 C CA . ASN A 1 283 ? 28.500 11.404 -11.897 1.00 96.00 283 ASN A CA 1
ATOM 2265 C C . ASN A 1 283 ? 27.145 11.931 -11.394 1.00 96.00 283 ASN A C 1
ATOM 2267 O O . ASN A 1 283 ? 26.894 11.908 -10.183 1.00 96.00 283 ASN A O 1
ATOM 2271 N N . GLN A 1 284 ? 26.258 12.351 -12.301 1.00 95.94 284 GLN A N 1
ATOM 2272 C CA . GLN A 1 284 ? 24.885 12.755 -11.973 1.00 95.94 284 GLN A CA 1
ATOM 2273 C C . GLN A 1 284 ? 24.110 11.588 -11.350 1.00 95.94 284 GLN A C 1
ATOM 2275 O O . GLN A 1 284 ? 23.650 11.697 -10.214 1.00 95.94 284 GLN A O 1
ATOM 2280 N N . HIS A 1 285 ? 24.084 10.431 -12.014 1.00 95.44 285 HIS A N 1
ATOM 2281 C CA . HIS A 1 285 ? 23.448 9.216 -11.505 1.00 95.44 285 HIS A CA 1
ATOM 2282 C C . HIS A 1 285 ? 23.991 8.780 -10.145 1.00 95.44 285 HIS A C 1
ATOM 2284 O O . HIS A 1 285 ? 23.226 8.442 -9.243 1.00 95.44 285 HIS A O 1
ATOM 2290 N N . LYS A 1 286 ? 25.312 8.818 -9.950 1.00 97.62 286 LYS A N 1
ATOM 2291 C CA . LYS A 1 286 ? 25.926 8.486 -8.659 1.00 97.62 286 LYS A CA 1
ATOM 2292 C C . LYS A 1 286 ? 25.453 9.425 -7.545 1.00 97.62 286 LYS A C 1
ATOM 2294 O O . LYS A 1 286 ? 25.216 8.976 -6.423 1.00 97.62 286 LYS A O 1
ATOM 2299 N N . THR A 1 287 ? 25.295 10.709 -7.858 1.00 95.50 287 THR A N 1
ATOM 2300 C CA . THR A 1 287 ? 24.793 11.720 -6.919 1.00 95.50 287 THR A CA 1
ATOM 2301 C C . THR A 1 287 ? 23.314 11.496 -6.604 1.00 95.50 287 THR A C 1
ATOM 2303 O O . THR A 1 287 ? 22.930 11.487 -5.435 1.00 95.50 287 THR A O 1
ATOM 2306 N N . GLU A 1 288 ? 22.487 11.236 -7.618 1.00 95.69 288 GLU A N 1
ATOM 2307 C CA . GLU A 1 288 ? 21.063 10.930 -7.446 1.00 95.69 288 GLU A CA 1
ATOM 2308 C C . GLU A 1 288 ? 20.839 9.664 -6.620 1.00 95.69 288 GLU A C 1
ATOM 2310 O O . GLU A 1 288 ? 20.054 9.684 -5.672 1.00 95.69 288 GLU A O 1
ATOM 2315 N N . ILE A 1 289 ? 21.583 8.590 -6.899 1.00 96.06 289 ILE A N 1
ATOM 2316 C CA . ILE A 1 289 ? 21.551 7.355 -6.106 1.00 96.06 289 ILE A CA 1
ATOM 2317 C C . ILE A 1 289 ? 21.936 7.642 -4.647 1.00 96.06 289 ILE A C 1
ATOM 2319 O O . ILE A 1 289 ? 21.279 7.151 -3.728 1.00 96.06 289 ILE A O 1
ATOM 2323 N N . GLY A 1 290 ? 22.961 8.467 -4.407 1.00 95.94 290 GLY A N 1
ATOM 2324 C CA . GLY A 1 290 ? 23.348 8.890 -3.057 1.00 95.94 290 GLY A CA 1
ATOM 2325 C C . GLY A 1 290 ? 22.234 9.647 -2.320 1.00 95.94 290 GLY A C 1
ATOM 2326 O O . GLY A 1 290 ? 21.947 9.362 -1.150 1.00 95.94 290 GLY A O 1
ATOM 2327 N N . ASN A 1 291 ? 21.557 10.562 -3.014 1.00 95.69 291 ASN A N 1
ATOM 2328 C CA . ASN A 1 291 ? 20.432 11.326 -2.472 1.00 95.69 291 ASN A CA 1
ATOM 2329 C C . ASN A 1 291 ? 19.217 10.431 -2.183 1.00 95.69 291 ASN A C 1
ATOM 2331 O O . ASN A 1 291 ? 18.615 10.533 -1.112 1.00 95.69 291 ASN A O 1
ATOM 2335 N N . LEU A 1 292 ? 18.881 9.520 -3.102 1.00 95.69 292 LEU A N 1
ATOM 2336 C CA . LEU A 1 292 ? 17.797 8.552 -2.932 1.00 95.69 292 LEU A CA 1
ATOM 2337 C C . LEU A 1 292 ? 18.062 7.626 -1.744 1.00 95.69 292 LEU A C 1
ATOM 2339 O O . LEU A 1 292 ? 17.184 7.465 -0.899 1.00 95.69 292 LEU A O 1
ATOM 2343 N N . ASN A 1 293 ? 19.280 7.098 -1.612 1.00 96.38 293 ASN A N 1
ATOM 2344 C CA . ASN A 1 293 ? 19.667 6.274 -0.466 1.00 96.38 293 ASN A CA 1
ATOM 2345 C C . ASN A 1 293 ? 19.558 7.041 0.858 1.00 96.38 293 ASN A C 1
ATOM 2347 O O . ASN A 1 293 ? 19.059 6.507 1.849 1.00 96.38 293 ASN A O 1
ATOM 2351 N N . SER A 1 294 ? 19.961 8.314 0.875 1.00 95.50 294 SER A N 1
ATOM 2352 C CA . SER A 1 294 ? 19.806 9.173 2.055 1.00 95.50 294 SER A CA 1
ATOM 2353 C C . SER A 1 294 ? 18.330 9.359 2.422 1.00 95.50 294 SER A C 1
ATOM 2355 O O . SER A 1 294 ? 17.965 9.217 3.587 1.00 95.50 294 SER A O 1
ATOM 2357 N N . ARG A 1 295 ? 17.458 9.589 1.431 1.00 96.25 295 ARG A N 1
ATOM 2358 C CA . ARG A 1 295 ? 16.008 9.720 1.640 1.00 96.25 295 ARG A CA 1
ATOM 2359 C C . ARG A 1 295 ? 15.363 8.419 2.119 1.00 96.25 295 ARG A C 1
ATOM 2361 O O . ARG A 1 295 ? 14.529 8.467 3.018 1.00 96.25 295 ARG A O 1
ATOM 2368 N N . ILE A 1 296 ? 15.760 7.275 1.563 1.00 95.50 296 ILE A N 1
ATOM 2369 C CA . ILE A 1 296 ? 15.306 5.948 2.007 1.00 95.50 296 ILE A CA 1
ATOM 2370 C C . ILE A 1 296 ? 15.667 5.733 3.480 1.00 95.50 296 ILE A C 1
ATOM 2372 O O . ILE A 1 296 ? 14.812 5.326 4.262 1.00 95.50 296 ILE A O 1
ATOM 2376 N N . ASN A 1 297 ? 16.895 6.071 3.881 1.00 95.25 297 ASN A N 1
ATOM 2377 C CA . ASN A 1 297 ? 17.334 5.942 5.271 1.00 95.25 297 ASN A CA 1
ATOM 2378 C C . ASN A 1 297 ? 16.551 6.858 6.224 1.00 95.25 297 ASN A C 1
ATOM 2380 O O . ASN A 1 297 ? 16.210 6.436 7.329 1.00 95.25 297 ASN A O 1
ATOM 2384 N N . THR A 1 298 ? 16.242 8.091 5.814 1.00 95.44 298 THR A N 1
ATOM 2385 C CA . THR A 1 298 ? 15.403 9.000 6.612 1.00 95.44 298 THR A CA 1
ATOM 2386 C C . THR A 1 298 ? 13.983 8.456 6.764 1.00 95.44 298 THR A C 1
ATOM 2388 O O . THR A 1 298 ? 13.491 8.358 7.884 1.00 95.44 298 THR A O 1
ATOM 2391 N N . LEU A 1 299 ? 13.358 8.013 5.669 1.00 95.00 299 LEU A N 1
ATOM 2392 C CA . LEU A 1 299 ? 12.008 7.436 5.695 1.00 95.00 299 LEU A CA 1
ATOM 2393 C C . LEU A 1 299 ? 11.937 6.151 6.531 1.00 95.00 299 LEU A C 1
ATOM 2395 O O . LEU A 1 299 ? 10.941 5.913 7.212 1.00 95.00 299 LEU A O 1
ATOM 2399 N N . ALA A 1 300 ? 12.986 5.325 6.512 1.00 94.75 300 ALA A N 1
ATOM 2400 C CA . ALA A 1 300 ? 13.067 4.133 7.352 1.00 94.75 300 ALA A CA 1
ATOM 2401 C C . ALA A 1 300 ? 13.055 4.493 8.848 1.00 94.75 300 ALA A C 1
ATOM 2403 O O . ALA A 1 300 ? 12.281 3.906 9.603 1.00 94.75 300 ALA A O 1
ATOM 2404 N N . LYS A 1 301 ? 13.837 5.504 9.254 1.00 95.00 301 LYS A N 1
ATOM 2405 C CA . LYS A 1 301 ? 13.855 6.008 10.638 1.00 95.00 301 LYS A CA 1
ATOM 2406 C C . LYS A 1 301 ? 12.521 6.626 11.051 1.00 95.00 301 LYS A C 1
ATOM 2408 O O . LYS A 1 301 ? 12.047 6.371 12.150 1.00 95.00 301 LYS A O 1
ATOM 2413 N N . GLU A 1 302 ? 11.896 7.416 10.180 1.00 94.50 302 GLU A N 1
ATOM 2414 C CA . GLU A 1 302 ? 10.573 7.997 10.451 1.00 94.50 302 GLU A CA 1
ATOM 2415 C C . GLU A 1 302 ? 9.511 6.913 10.655 1.00 94.50 302 GLU A C 1
ATOM 2417 O O . GLU A 1 302 ? 8.702 7.002 11.578 1.00 94.50 302 GLU A O 1
ATOM 2422 N N . LYS A 1 303 ? 9.537 5.855 9.836 1.00 94.38 303 LYS A N 1
ATOM 2423 C CA . LYS A 1 303 ? 8.626 4.715 9.975 1.00 94.38 303 LYS A CA 1
ATOM 2424 C C . LYS A 1 303 ? 8.831 3.970 11.297 1.00 94.38 303 LYS A C 1
ATOM 2426 O O . LYS A 1 303 ? 7.848 3.567 11.912 1.00 94.38 303 LYS A O 1
ATOM 2431 N N . GLU A 1 304 ? 10.078 3.788 11.725 1.00 94.50 304 GLU A N 1
ATOM 2432 C CA . GLU A 1 304 ? 10.413 3.166 13.011 1.00 94.50 304 GLU A CA 1
ATOM 2433 C C . GLU A 1 304 ? 9.912 4.015 14.190 1.00 94.50 304 GLU A C 1
ATOM 2435 O O . GLU A 1 304 ? 9.191 3.506 15.045 1.00 94.50 304 GLU A O 1
ATOM 2440 N N . LEU A 1 305 ? 10.163 5.328 14.170 1.00 94.06 305 LEU A N 1
ATOM 2441 C CA . LEU A 1 305 ? 9.667 6.257 15.193 1.00 94.06 305 LEU A CA 1
ATOM 2442 C C . LEU A 1 305 ? 8.134 6.302 15.260 1.00 94.06 305 LEU A C 1
ATOM 2444 O O . LEU A 1 305 ? 7.566 6.354 16.350 1.00 94.06 305 LEU A O 1
ATOM 2448 N N . LEU A 1 306 ? 7.448 6.261 14.113 1.00 93.94 306 LEU A N 1
ATOM 2449 C CA . LEU A 1 306 ? 5.985 6.182 14.064 1.00 93.94 306 LEU A CA 1
ATOM 2450 C C . LEU A 1 306 ? 5.466 4.864 14.648 1.00 93.94 306 LEU A C 1
ATOM 2452 O O . LEU A 1 306 ? 4.478 4.870 15.382 1.00 93.94 306 LEU A O 1
ATOM 2456 N N . ALA A 1 307 ? 6.134 3.744 14.359 1.00 92.12 307 ALA A N 1
ATOM 2457 C CA . ALA A 1 307 ? 5.782 2.453 14.937 1.00 92.12 307 ALA A CA 1
ATOM 2458 C C . ALA A 1 307 ? 5.942 2.474 16.467 1.00 92.12 307 ALA A C 1
ATOM 2460 O O . ALA A 1 307 ? 5.013 2.089 17.175 1.00 92.12 307 ALA A O 1
ATOM 2461 N N . GLU A 1 308 ? 7.052 3.009 16.983 1.00 94.12 308 GLU A N 1
ATOM 2462 C CA . GLU A 1 308 ? 7.270 3.179 18.425 1.00 94.12 308 GLU A CA 1
ATOM 2463 C C . GLU A 1 308 ? 6.235 4.102 19.078 1.00 94.12 308 GLU A C 1
ATOM 2465 O O . GLU A 1 308 ? 5.716 3.782 20.148 1.00 94.12 308 GLU A O 1
ATOM 2470 N N . ALA A 1 309 ? 5.915 5.237 18.450 1.00 92.50 309 ALA A N 1
ATOM 2471 C CA . ALA A 1 309 ? 4.917 6.174 18.961 1.00 92.50 309 ALA A CA 1
ATOM 2472 C C . ALA A 1 309 ? 3.529 5.523 19.038 1.00 92.50 309 ALA A C 1
ATOM 2474 O O . ALA A 1 309 ? 2.878 5.599 20.078 1.00 92.50 309 ALA A O 1
ATOM 2475 N N . SER A 1 310 ? 3.119 4.813 17.980 1.00 90.69 310 SER A N 1
ATOM 2476 C CA . SER A 1 310 ? 1.847 4.081 17.961 1.00 90.69 310 SER A CA 1
ATOM 2477 C C . SER A 1 310 ? 1.804 2.946 18.991 1.00 90.69 310 SER A C 1
ATOM 2479 O O . SER A 1 310 ? 0.770 2.717 19.616 1.00 90.69 310 SER A O 1
ATOM 2481 N N . GLY A 1 311 ? 2.937 2.269 19.223 1.00 92.81 311 GLY A N 1
ATOM 2482 C CA . GLY A 1 311 ? 3.073 1.253 20.263 1.00 92.81 311 GLY A CA 1
ATOM 2483 C C . GLY A 1 311 ? 2.882 1.837 21.662 1.00 92.81 311 GLY A C 1
ATOM 2484 O O . GLY A 1 311 ? 2.083 1.315 22.435 1.00 92.81 311 GLY A O 1
ATOM 2485 N N . LYS A 1 312 ? 3.541 2.966 21.957 1.00 93.81 312 LYS A N 1
ATOM 2486 C CA . LYS A 1 312 ? 3.407 3.678 23.239 1.00 93.81 312 LYS A CA 1
ATOM 2487 C C . LYS A 1 312 ? 1.996 4.211 23.468 1.00 93.81 312 LYS A C 1
ATOM 2489 O O . LYS A 1 312 ? 1.496 4.130 24.583 1.00 93.81 312 LYS A O 1
ATOM 2494 N N . GLU A 1 313 ? 1.351 4.760 22.441 1.00 94.00 313 GLU A N 1
ATOM 2495 C CA . GLU A 1 313 ? -0.027 5.252 22.554 1.00 94.00 313 GLU A CA 1
ATOM 2496 C C . GLU A 1 313 ? -1.001 4.109 22.861 1.00 94.00 313 GLU A C 1
ATOM 2498 O O . GLU A 1 313 ? -1.862 4.249 23.730 1.00 94.00 313 GLU A O 1
ATOM 2503 N N . LYS A 1 314 ? -0.822 2.952 22.211 1.00 93.88 314 LYS A N 1
ATOM 2504 C CA . LYS A 1 314 ? -1.608 1.750 22.498 1.00 93.88 314 LYS A CA 1
ATOM 2505 C C . LYS A 1 314 ? -1.407 1.270 23.938 1.00 93.88 314 LYS A C 1
ATOM 2507 O O . LYS A 1 314 ? -2.394 1.019 24.620 1.00 93.88 314 LYS A O 1
ATOM 2512 N N . GLU A 1 315 ? -0.162 1.190 24.402 1.00 94.06 315 GLU A N 1
ATOM 2513 C CA . GLU A 1 315 ? 0.170 0.771 25.771 1.00 94.06 315 GLU A CA 1
ATOM 2514 C C . GLU A 1 315 ? -0.415 1.734 26.819 1.00 94.06 315 GLU A C 1
ATOM 2516 O O . GLU A 1 315 ? -1.043 1.302 27.781 1.00 94.06 315 GLU A O 1
ATOM 2521 N N . GLN A 1 316 ? -0.324 3.049 26.589 1.00 93.75 316 GLN A N 1
ATOM 2522 C CA . GLN A 1 316 ? -0.949 4.056 27.457 1.00 93.75 316 GLN A CA 1
ATOM 2523 C C . GLN A 1 316 ? -2.477 3.951 27.480 1.00 93.75 316 GLN A C 1
ATOM 2525 O O . GLN A 1 316 ? -3.103 4.209 28.510 1.00 93.75 316 GLN A O 1
ATOM 2530 N N . LEU A 1 317 ? -3.096 3.628 26.343 1.00 93.44 317 LEU A N 1
ATOM 2531 C CA . LEU A 1 317 ? -4.542 3.466 26.258 1.00 93.44 317 LEU A CA 1
ATOM 2532 C C . LEU A 1 317 ? -5.003 2.205 27.000 1.00 93.44 317 LEU A C 1
ATOM 2534 O O . LEU A 1 317 ? -5.988 2.269 27.734 1.00 93.44 317 LEU A O 1
ATOM 2538 N N . GLU A 1 318 ? -4.275 1.095 26.851 1.00 94.81 318 GLU A N 1
ATOM 2539 C CA . GLU A 1 318 ? -4.495 -0.139 27.616 1.00 94.81 318 GLU A CA 1
ATOM 2540 C C . GLU A 1 318 ? -4.361 0.126 29.124 1.00 94.81 318 GLU A C 1
ATOM 2542 O O . GLU A 1 318 ? -5.283 -0.181 29.877 1.00 94.81 318 GLU A O 1
ATOM 2547 N N . GLU A 1 319 ? -3.305 0.824 29.558 1.00 95.19 319 GLU A N 1
ATOM 2548 C CA . GLU A 1 319 ? -3.107 1.170 30.970 1.00 95.19 319 GLU A CA 1
ATOM 2549 C C . GLU A 1 319 ? -4.244 2.050 31.524 1.00 95.19 319 GLU A C 1
ATOM 2551 O O . GLU A 1 319 ? -4.736 1.821 32.631 1.00 95.19 319 GLU A O 1
ATOM 2556 N N . ARG A 1 320 ? -4.723 3.035 30.749 1.00 94.50 320 ARG A N 1
ATOM 2557 C CA . ARG A 1 320 ? -5.875 3.866 31.145 1.00 94.50 320 ARG A CA 1
ATOM 2558 C C . ARG A 1 320 ? -7.153 3.048 31.295 1.00 94.50 320 ARG A C 1
ATOM 2560 O O . ARG A 1 320 ? -7.905 3.285 32.242 1.00 94.50 320 ARG A O 1
ATOM 2567 N N . TYR A 1 321 ? -7.413 2.114 30.381 1.00 94.38 321 TYR A N 1
ATOM 2568 C CA . TYR A 1 321 ? -8.587 1.250 30.478 1.00 94.38 321 TYR A CA 1
ATOM 2569 C C . TYR A 1 321 ? -8.499 0.309 31.679 1.00 94.38 321 TYR A C 1
ATOM 2571 O O . TYR A 1 321 ? -9.479 0.191 32.414 1.00 94.38 321 TYR A O 1
ATOM 2579 N N . ASP A 1 322 ? -7.332 -0.274 31.946 1.00 94.94 322 ASP A N 1
ATOM 2580 C CA . ASP A 1 322 ? -7.122 -1.132 33.114 1.00 94.94 322 ASP A CA 1
ATOM 2581 C C . ASP A 1 322 ? -7.312 -0.361 34.428 1.00 94.94 322 ASP A C 1
ATOM 2583 O O . ASP A 1 322 ? -8.001 -0.830 35.340 1.00 94.94 322 ASP A O 1
ATOM 2587 N N . GLN A 1 323 ? -6.785 0.866 34.515 1.00 94.50 323 GLN A N 1
ATOM 2588 C CA . GLN A 1 323 ? -7.003 1.752 35.664 1.00 94.50 323 GLN A CA 1
ATOM 2589 C C . GLN A 1 323 ? -8.488 2.105 35.844 1.00 94.50 323 GLN A C 1
ATOM 2591 O O . GLN A 1 323 ? -8.999 2.087 36.968 1.00 94.50 323 GLN A O 1
ATOM 2596 N N . GLN A 1 324 ? -9.203 2.392 34.753 1.00 95.50 324 GLN A N 1
ATOM 2597 C CA . GLN A 1 324 ? -10.630 2.709 34.798 1.00 95.50 324 GLN A CA 1
ATOM 2598 C C . GLN A 1 324 ? -11.464 1.506 35.260 1.00 95.50 324 GLN A C 1
ATOM 2600 O O . GLN A 1 324 ? -12.326 1.654 36.130 1.00 95.50 324 GLN A O 1
ATOM 2605 N N . ILE A 1 325 ? -11.179 0.310 34.735 1.00 95.06 325 ILE A N 1
ATOM 2606 C CA . ILE A 1 325 ? -11.821 -0.942 35.155 1.00 95.06 325 ILE A CA 1
ATOM 2607 C C . ILE A 1 325 ? -11.568 -1.191 36.647 1.00 95.06 325 ILE A C 1
ATOM 2609 O O . ILE A 1 325 ? -12.504 -1.510 37.385 1.00 95.06 325 ILE A O 1
ATOM 2613 N N . ALA A 1 326 ? -10.333 -0.995 37.119 1.00 93.56 326 ALA A N 1
ATOM 2614 C CA . ALA A 1 326 ? -9.983 -1.160 38.526 1.00 93.56 326 ALA A CA 1
ATOM 2615 C C . ALA A 1 326 ? -10.719 -0.163 39.443 1.00 93.56 326 ALA A C 1
ATOM 2617 O O . ALA A 1 326 ? -11.212 -0.560 40.503 1.00 93.56 326 ALA A O 1
ATOM 2618 N N . SER A 1 327 ? -10.842 1.109 39.038 1.00 95.75 327 SER A N 1
ATOM 2619 C CA . SER A 1 327 ? -11.602 2.127 39.784 1.00 95.75 327 SER A CA 1
ATOM 2620 C C . SER A 1 327 ? -13.074 1.743 39.908 1.00 95.75 327 SER A C 1
ATOM 2622 O O . SER A 1 327 ? -13.584 1.622 41.021 1.00 95.75 327 SER A O 1
ATOM 2624 N N . ILE A 1 328 ? -13.731 1.448 38.781 1.00 94.94 328 ILE A N 1
ATOM 2625 C CA . ILE A 1 328 ? -15.149 1.061 38.738 1.00 94.94 328 ILE A CA 1
ATOM 2626 C C . ILE A 1 328 ? -15.391 -0.210 39.562 1.00 94.94 328 ILE A C 1
ATOM 2628 O O . ILE A 1 328 ? -16.346 -0.291 40.336 1.00 94.94 328 ILE A O 1
ATOM 2632 N N . SER A 1 329 ? -14.505 -1.203 39.455 1.00 95.81 329 SER A N 1
ATOM 2633 C CA . SER A 1 329 ? -14.606 -2.430 40.248 1.00 95.81 329 SER A CA 1
ATOM 2634 C C . SER A 1 329 ? -14.503 -2.159 41.751 1.00 95.81 329 SER A C 1
ATOM 2636 O O . SER A 1 329 ? -15.192 -2.817 42.535 1.00 95.81 329 SER A O 1
ATOM 2638 N N . ASN A 1 330 ? -13.643 -1.229 42.172 1.00 94.81 330 ASN A N 1
ATOM 2639 C CA . ASN A 1 330 ? -13.514 -0.850 43.577 1.00 94.81 330 ASN A CA 1
ATOM 2640 C C . ASN A 1 330 ? -14.732 -0.059 44.068 1.00 94.81 330 ASN A C 1
ATOM 2642 O O . ASN A 1 330 ? -15.215 -0.334 45.167 1.00 94.81 330 ASN A O 1
ATOM 2646 N N . GLU A 1 331 ? -15.258 0.860 43.257 1.00 94.62 331 GLU A N 1
ATOM 2647 C CA . GLU A 1 331 ? -16.485 1.609 43.553 1.00 94.62 331 GLU A CA 1
ATOM 2648 C C . GLU A 1 331 ? -17.670 0.662 43.774 1.00 94.62 331 GLU A C 1
ATOM 2650 O O . GLU A 1 331 ? -18.279 0.688 44.847 1.00 94.62 331 GLU A O 1
ATOM 2655 N N . TYR A 1 332 ? -17.920 -0.267 42.843 1.00 94.38 332 TYR A N 1
ATOM 2656 C CA . TYR A 1 332 ? -18.985 -1.262 43.001 1.00 94.38 332 TYR A CA 1
ATOM 2657 C C . TYR A 1 332 ? -18.780 -2.158 44.224 1.00 94.38 332 TYR A C 1
ATOM 2659 O O . TYR A 1 332 ? -19.734 -2.482 44.931 1.00 94.38 332 TYR A O 1
ATOM 2667 N N . LYS A 1 333 ? -17.536 -2.544 44.527 1.00 96.62 333 LYS A N 1
ATOM 2668 C CA . LYS A 1 333 ? -17.230 -3.345 45.719 1.00 96.62 333 LYS A CA 1
ATOM 2669 C C . LYS A 1 333 ? -17.574 -2.602 47.014 1.00 96.62 333 LYS A C 1
ATOM 2671 O O . LYS A 1 333 ? -18.078 -3.222 47.953 1.00 96.62 333 LYS A O 1
ATOM 2676 N N . VAL A 1 334 ? -17.306 -1.298 47.081 1.00 94.88 334 VAL A N 1
ATOM 2677 C CA . VAL A 1 334 ? -17.671 -0.452 48.229 1.00 94.88 334 VAL A CA 1
ATOM 2678 C C . VAL A 1 334 ? -19.185 -0.272 48.311 1.00 94.88 334 VAL A C 1
ATOM 2680 O O . VAL A 1 334 ? -19.752 -0.411 49.394 1.00 94.88 334 VAL A O 1
ATOM 2683 N N . GLU A 1 335 ? -19.855 -0.031 47.186 1.00 95.56 335 GLU A N 1
ATOM 2684 C CA . GLU A 1 335 ? -21.308 0.146 47.143 1.00 95.56 335 GLU A CA 1
ATOM 2685 C C . GLU A 1 335 ? -22.058 -1.110 47.608 1.00 95.56 335 GLU A C 1
ATOM 2687 O O . GLU A 1 335 ? -22.927 -1.023 48.478 1.00 95.56 335 GLU A O 1
ATOM 2692 N N . ILE A 1 336 ? -21.648 -2.292 47.133 1.00 95.38 336 ILE A N 1
ATOM 2693 C CA . ILE A 1 336 ? -22.180 -3.582 47.597 1.00 95.38 336 ILE A CA 1
ATOM 2694 C C . ILE A 1 336 ? -21.979 -3.740 49.108 1.00 95.38 336 ILE A C 1
ATOM 2696 O O . ILE A 1 336 ? -22.895 -4.158 49.817 1.00 95.38 336 ILE A O 1
ATOM 2700 N N . ARG A 1 337 ? -20.797 -3.382 49.631 1.00 94.75 337 ARG A N 1
ATOM 2701 C CA . ARG A 1 337 ? -20.514 -3.465 51.071 1.00 94.75 337 ARG A CA 1
ATOM 2702 C C . ARG A 1 337 ? -21.440 -2.561 51.885 1.00 94.75 337 ARG A C 1
ATOM 2704 O O . ARG A 1 337 ? -21.980 -3.005 52.895 1.00 94.75 337 ARG A O 1
ATOM 2711 N N . ASN A 1 338 ? -21.642 -1.326 51.435 1.00 95.44 338 ASN A N 1
ATOM 2712 C CA . ASN A 1 338 ? -22.505 -0.355 52.105 1.00 95.44 338 ASN A CA 1
ATOM 2713 C C . ASN A 1 338 ? -23.977 -0.791 52.076 1.00 95.44 338 ASN A C 1
ATOM 2715 O O . ASN A 1 338 ? -24.669 -0.690 53.090 1.00 95.44 338 ASN A O 1
ATOM 2719 N N . LEU A 1 339 ? -24.453 -1.312 50.939 1.00 95.50 339 LEU A N 1
ATOM 2720 C CA . LEU A 1 339 ? -25.802 -1.869 50.813 1.00 95.50 339 LEU A CA 1
ATOM 2721 C C . LEU A 1 339 ? -26.009 -3.053 51.758 1.00 95.50 339 LEU A C 1
ATOM 2723 O O . LEU A 1 339 ? -26.998 -3.076 52.490 1.00 95.50 339 LEU A O 1
ATOM 2727 N N . ASN A 1 340 ? -25.057 -3.988 51.807 1.00 95.94 340 ASN A N 1
ATOM 2728 C CA . ASN A 1 340 ? -25.118 -5.125 52.725 1.00 95.94 340 ASN A CA 1
ATOM 2729 C C . ASN A 1 340 ? -25.175 -4.662 54.186 1.00 95.94 340 ASN A C 1
ATOM 2731 O O . ASN A 1 340 ? -26.059 -5.091 54.920 1.00 95.94 340 ASN A O 1
ATOM 2735 N N . GLN A 1 341 ? -24.323 -3.716 54.590 1.00 95.81 341 GLN A N 1
ATOM 2736 C CA . GLN A 1 341 ? -24.331 -3.170 55.951 1.00 95.81 341 GLN A CA 1
ATOM 2737 C C . GLN A 1 341 ? -25.660 -2.479 56.303 1.00 95.81 341 GLN A C 1
ATOM 2739 O O . GLN A 1 341 ? -26.145 -2.584 57.435 1.00 95.81 341 GLN A O 1
ATOM 2744 N N . LYS A 1 342 ? -26.276 -1.786 55.337 1.00 96.62 342 LYS A N 1
ATOM 2745 C CA . LYS A 1 342 ? -27.596 -1.174 55.512 1.00 96.62 342 LYS A CA 1
ATOM 2746 C C . LYS A 1 342 ? -28.670 -2.243 55.715 1.00 96.62 342 LYS A C 1
ATOM 2748 O O . LYS A 1 342 ? -29.463 -2.116 56.646 1.00 96.62 342 LYS A O 1
ATOM 2753 N N . TYR A 1 343 ? -28.682 -3.290 54.890 1.00 95.56 343 TYR A N 1
ATOM 2754 C CA . TYR A 1 343 ? -29.649 -4.382 55.023 1.00 95.56 343 TYR A CA 1
ATOM 2755 C C . TYR A 1 343 ? -29.466 -5.167 56.324 1.00 95.56 343 TYR A C 1
ATOM 2757 O O . TYR A 1 343 ? -30.449 -5.445 57.003 1.00 95.56 343 TYR A O 1
ATOM 2765 N N . GLU A 1 344 ? -28.229 -5.458 56.726 1.00 96.00 344 GLU A N 1
ATOM 2766 C CA . GLU A 1 344 ? -27.931 -6.087 58.017 1.00 96.00 344 GLU A CA 1
ATOM 2767 C C . GLU A 1 344 ? -28.438 -5.242 59.192 1.00 96.00 344 GLU A C 1
ATOM 2769 O O . GLU A 1 344 ? -29.087 -5.771 60.095 1.00 96.00 344 GLU A O 1
ATOM 2774 N N . SER A 1 345 ? -28.216 -3.922 59.156 1.00 94.50 345 SER A N 1
ATOM 2775 C CA . SER A 1 345 ? -28.726 -3.006 60.186 1.00 94.50 345 SER A CA 1
ATOM 2776 C C . SER A 1 345 ? -30.255 -2.995 60.238 1.00 94.50 345 SER A C 1
ATOM 2778 O O . SER A 1 345 ? -30.828 -3.075 61.322 1.00 94.50 345 SER A O 1
ATOM 2780 N N . GLN A 1 346 ? -30.923 -2.959 59.079 1.00 96.56 346 GLN A N 1
ATOM 2781 C CA . GLN A 1 346 ? -32.388 -3.002 58.998 1.00 96.56 346 GLN A CA 1
ATOM 2782 C C . GLN A 1 346 ? -32.958 -4.321 59.531 1.00 96.56 346 GLN A C 1
ATOM 2784 O O . GLN A 1 346 ? -33.942 -4.312 60.267 1.00 96.56 346 GLN A O 1
ATOM 2789 N N . ILE A 1 347 ? -32.331 -5.455 59.205 1.00 94.94 347 ILE A N 1
ATOM 2790 C CA . ILE A 1 347 ? -32.722 -6.770 59.730 1.00 94.94 347 ILE A CA 1
ATOM 2791 C C . ILE A 1 347 ? -32.546 -6.809 61.253 1.00 94.94 347 ILE A C 1
ATOM 2793 O O . ILE A 1 347 ? -33.424 -7.303 61.961 1.00 94.94 347 ILE A O 1
ATOM 2797 N N . ALA A 1 348 ? -31.432 -6.286 61.772 1.00 94.31 348 ALA A N 1
ATOM 2798 C CA . ALA A 1 348 ? -31.181 -6.230 63.209 1.00 94.31 348 ALA A CA 1
ATOM 2799 C C . ALA A 1 348 ? -32.214 -5.356 63.939 1.00 94.31 348 ALA A C 1
ATOM 2801 O O . ALA A 1 348 ? -32.727 -5.757 64.985 1.00 94.31 348 ALA A O 1
ATOM 2802 N N . GLU A 1 349 ? -32.553 -4.193 63.383 1.00 95.50 349 GLU A N 1
ATOM 2803 C CA . GLU A 1 349 ? -33.576 -3.302 63.930 1.00 95.50 349 GLU A CA 1
ATOM 2804 C C . GLU A 1 349 ? -34.956 -3.968 63.945 1.00 95.50 349 GLU A C 1
ATOM 2806 O O . GLU A 1 349 ? -35.591 -4.020 64.999 1.00 95.50 349 GLU A O 1
ATOM 2811 N N . LEU A 1 350 ? -35.378 -4.560 62.823 1.00 95.31 350 LEU A N 1
ATOM 2812 C CA . LEU A 1 350 ? -36.653 -5.273 62.718 1.00 95.31 350 LEU A CA 1
ATOM 2813 C C . LEU A 1 350 ? -36.730 -6.441 63.714 1.00 95.31 350 LEU A C 1
ATOM 2815 O O . LEU A 1 350 ? -37.742 -6.627 64.385 1.00 95.31 350 LEU A O 1
ATOM 2819 N N . ASN A 1 351 ? -35.647 -7.209 63.860 1.00 95.44 351 ASN A N 1
ATOM 2820 C CA . ASN A 1 351 ? -35.577 -8.300 64.832 1.00 95.44 351 ASN A CA 1
ATOM 2821 C C . ASN A 1 351 ? -35.685 -7.796 66.275 1.00 95.44 351 ASN A C 1
ATOM 2823 O O . ASN A 1 351 ? -36.357 -8.424 67.094 1.00 95.44 351 ASN A O 1
ATOM 2827 N N . ASN A 1 352 ? -35.048 -6.669 66.598 1.00 95.69 352 ASN A N 1
ATOM 2828 C CA . ASN A 1 352 ? -35.148 -6.064 67.924 1.00 95.69 352 ASN A CA 1
ATOM 2829 C C . ASN A 1 352 ? -36.562 -5.537 68.201 1.00 95.69 352 ASN A C 1
ATOM 2831 O O . ASN A 1 352 ? -37.081 -5.768 69.294 1.00 95.69 352 ASN A O 1
ATOM 2835 N N . GLN A 1 353 ? -37.198 -4.892 67.218 1.00 95.12 353 GLN A N 1
ATOM 2836 C CA . GLN A 1 353 ? -38.592 -4.446 67.306 1.00 95.12 353 GLN A CA 1
ATOM 2837 C C . GLN A 1 353 ? -39.531 -5.634 67.525 1.00 95.12 353 GLN A C 1
ATOM 2839 O O . GLN A 1 353 ? -40.264 -5.660 68.510 1.00 95.12 353 GLN A O 1
ATOM 2844 N N . HIS A 1 354 ? -39.435 -6.668 66.688 1.00 95.06 354 HIS A N 1
ATOM 2845 C CA . HIS A 1 354 ? -40.252 -7.872 66.817 1.00 95.06 354 HIS A CA 1
ATOM 2846 C C . HIS A 1 354 ? -40.037 -8.566 68.172 1.00 95.06 354 HIS A C 1
ATOM 2848 O O . HIS A 1 354 ? -40.998 -8.961 68.831 1.00 95.06 354 HIS A O 1
ATOM 2854 N N . LYS A 1 355 ? -38.791 -8.661 68.656 1.00 96.25 355 LYS A N 1
ATOM 2855 C CA . LYS A 1 355 ? -38.492 -9.206 69.989 1.00 96.25 355 LYS A CA 1
ATOM 2856 C C . LYS A 1 355 ? -39.155 -8.392 71.106 1.00 96.25 355 LYS A C 1
ATOM 2858 O O . LYS A 1 355 ? -39.688 -8.987 72.042 1.00 96.25 355 LYS A O 1
ATOM 2863 N N . ALA A 1 356 ? -39.129 -7.063 71.017 1.00 94.00 356 ALA A N 1
ATOM 2864 C CA . ALA A 1 356 ? -39.781 -6.184 71.985 1.00 94.00 356 ALA A CA 1
ATOM 2865 C C . ALA A 1 356 ? -41.313 -6.318 71.941 1.00 94.00 356 ALA A C 1
ATOM 2867 O O . ALA A 1 356 ? -41.947 -6.402 72.992 1.00 94.00 356 ALA A O 1
ATOM 2868 N N . GLU A 1 357 ? -41.908 -6.415 70.750 1.00 94.56 357 GLU A N 1
ATOM 2869 C CA . GLU A 1 357 ? -43.347 -6.648 70.580 1.00 94.56 357 GLU A CA 1
ATOM 2870 C C . GLU A 1 357 ? -43.782 -7.989 71.175 1.00 94.56 357 GLU A C 1
ATOM 2872 O O . GLU A 1 357 ? -44.748 -8.041 71.934 1.00 94.56 357 GLU A O 1
ATOM 2877 N N . VAL A 1 358 ? -43.039 -9.068 70.911 1.00 94.81 358 VAL A N 1
ATOM 2878 C CA . VAL A 1 358 ? -43.306 -10.388 71.505 1.00 94.81 358 VAL A CA 1
ATOM 2879 C C . VAL A 1 358 ? -43.225 -10.328 73.031 1.00 94.81 358 VAL A C 1
ATOM 2881 O O . VAL A 1 358 ? -44.086 -10.879 73.716 1.00 94.81 358 VAL A O 1
ATOM 2884 N N . GLN A 1 359 ? -42.233 -9.627 73.589 1.00 93.81 359 GLN A N 1
ATOM 2885 C CA . GLN A 1 359 ? -42.141 -9.421 75.038 1.00 93.81 359 GLN A CA 1
ATOM 2886 C C . GLN A 1 359 ? -43.344 -8.643 75.587 1.00 93.81 359 GLN A C 1
ATOM 2888 O O . GLN A 1 359 ? -43.907 -9.038 76.608 1.00 93.81 359 GLN A O 1
ATOM 2893 N N . ALA A 1 360 ? -43.775 -7.581 74.905 1.00 93.69 360 ALA A N 1
ATOM 2894 C CA . ALA A 1 360 ? -44.949 -6.806 75.295 1.00 93.69 360 ALA A CA 1
ATOM 2895 C C . ALA A 1 360 ? -46.240 -7.640 75.233 1.00 93.69 360 ALA A C 1
ATOM 2897 O O . ALA A 1 360 ? -47.064 -7.568 76.148 1.00 93.69 360 ALA A O 1
ATOM 2898 N N . PHE A 1 361 ? -46.408 -8.472 74.199 1.00 94.38 361 PHE A N 1
ATOM 2899 C CA . PHE A 1 361 ? -47.538 -9.395 74.098 1.00 94.38 361 PHE A CA 1
ATOM 2900 C C . PHE A 1 361 ? -47.538 -10.426 75.223 1.00 94.38 361 PHE A C 1
ATOM 2902 O O . PHE A 1 361 ? -48.585 -10.637 75.831 1.00 94.38 361 PHE A O 1
ATOM 2909 N N . ASN A 1 362 ? -46.384 -11.007 75.555 1.00 94.69 362 ASN A N 1
ATOM 2910 C CA . ASN A 1 362 ? -46.274 -11.946 76.672 1.00 94.69 362 ASN A CA 1
ATOM 2911 C C . ASN A 1 362 ? -46.661 -11.285 78.003 1.00 94.69 362 ASN A C 1
ATOM 2913 O O . ASN A 1 362 ? -47.496 -11.820 78.725 1.00 94.69 362 ASN A O 1
ATOM 2917 N N . LEU A 1 363 ? -46.158 -10.075 78.280 1.00 94.19 363 LEU A N 1
ATOM 2918 C CA . LEU A 1 363 ? -46.545 -9.315 79.477 1.00 94.19 363 LEU A CA 1
ATOM 2919 C C . LEU A 1 363 ? -48.054 -9.028 79.524 1.00 94.19 363 LEU A C 1
ATOM 2921 O O . LEU A 1 363 ? -48.668 -9.089 80.591 1.00 94.19 363 LEU A O 1
ATOM 2925 N N . ARG A 1 364 ? -48.673 -8.730 78.374 1.00 95.31 364 ARG A N 1
ATOM 2926 C CA . ARG A 1 364 ? -50.123 -8.515 78.278 1.00 95.31 364 ARG A CA 1
ATOM 2927 C C . ARG A 1 364 ? -50.914 -9.800 78.519 1.00 95.31 364 ARG A C 1
ATOM 2929 O O . ARG A 1 364 ? -51.941 -9.745 79.189 1.00 95.31 364 ARG A O 1
ATOM 2936 N N . ILE A 1 365 ? -50.452 -10.934 77.993 1.00 94.31 365 ILE A N 1
ATOM 2937 C CA . ILE A 1 365 ? -51.055 -12.250 78.243 1.00 94.31 365 ILE A CA 1
ATOM 2938 C C . ILE A 1 365 ? -50.991 -12.581 79.737 1.00 94.31 365 ILE A C 1
ATOM 2940 O O . ILE A 1 365 ? -52.014 -12.954 80.308 1.00 94.31 365 ILE A O 1
ATOM 2944 N N . ASP A 1 366 ? -49.845 -12.369 80.388 1.00 93.94 366 ASP A N 1
ATOM 2945 C CA . ASP A 1 366 ? -49.684 -12.600 81.829 1.00 93.94 366 ASP A CA 1
ATOM 2946 C C . ASP A 1 366 ? -50.617 -11.709 82.662 1.00 93.94 366 ASP A C 1
ATOM 2948 O O . ASP A 1 366 ? -51.243 -12.171 83.619 1.00 93.94 366 ASP A O 1
ATOM 2952 N N . ALA A 1 367 ? -50.746 -10.430 82.292 1.00 91.69 367 ALA A N 1
ATOM 2953 C CA . ALA A 1 367 ? -51.656 -9.498 82.953 1.00 91.69 367 ALA A CA 1
ATOM 2954 C C . ALA A 1 367 ? -53.125 -9.930 82.812 1.00 91.69 367 ALA A C 1
ATOM 2956 O O . ALA A 1 367 ? -53.842 -9.980 83.810 1.00 91.69 367 ALA A O 1
ATOM 2957 N N . LEU A 1 368 ? -53.552 -10.310 81.602 1.00 93.75 368 LEU A N 1
ATOM 2958 C CA . LEU A 1 368 ? -54.897 -10.839 81.351 1.00 93.75 368 LEU A CA 1
ATOM 2959 C C . LEU A 1 368 ? -55.144 -12.159 82.095 1.00 93.75 368 LEU A C 1
ATOM 2961 O O . LEU A 1 368 ? -56.252 -12.399 82.571 1.00 93.75 368 LEU A O 1
ATOM 2965 N N . GLY A 1 369 ? -54.121 -13.007 82.227 1.00 92.56 369 GLY A N 1
ATOM 2966 C CA . GLY A 1 369 ? -54.178 -14.227 83.031 1.00 92.56 369 GLY A CA 1
ATOM 2967 C C . GLY A 1 369 ? -54.486 -13.930 84.499 1.00 92.56 369 GLY A C 1
ATOM 2968 O O . GLY A 1 369 ? -55.422 -14.506 85.054 1.00 92.56 369 GLY A O 1
ATOM 2969 N N . LYS A 1 370 ? -53.766 -12.971 85.096 1.00 93.31 370 LYS A N 1
ATOM 2970 C CA . LYS A 1 370 ? -54.010 -12.512 86.476 1.00 93.31 370 LYS A CA 1
ATOM 2971 C C . LYS A 1 370 ? -55.385 -11.872 86.643 1.00 93.31 370 LYS A C 1
ATOM 2973 O O . LYS A 1 370 ? -56.067 -12.139 87.624 1.00 93.31 370 LYS A O 1
ATOM 2978 N N . GLU A 1 371 ? -55.813 -11.043 85.693 1.00 91.56 371 GLU A N 1
ATOM 2979 C CA . GLU A 1 371 ? -57.142 -10.421 85.726 1.00 91.56 371 GLU A CA 1
ATOM 2980 C C . GLU A 1 371 ? -58.253 -11.479 85.691 1.00 91.56 371 GLU A C 1
ATOM 2982 O O . GLU A 1 371 ? -59.193 -11.420 86.483 1.00 91.56 371 GLU A O 1
ATOM 2987 N N . LYS A 1 372 ? -58.112 -12.494 84.830 1.00 92.94 372 LYS A N 1
ATOM 2988 C CA . LYS A 1 372 ? -59.038 -13.630 84.755 1.00 92.94 372 LYS A CA 1
ATOM 2989 C C . LYS A 1 372 ? -59.103 -14.412 86.071 1.00 92.94 372 LYS A C 1
ATOM 2991 O O . LYS A 1 372 ? -60.190 -14.829 86.462 1.00 92.94 372 LYS A O 1
ATOM 2996 N N . GLU A 1 373 ? -57.970 -14.618 86.738 1.00 92.50 373 GLU A N 1
ATOM 2997 C CA . GLU A 1 373 ? -57.903 -15.282 88.046 1.00 92.50 373 GLU A CA 1
ATOM 2998 C C . GLU A 1 373 ? -58.605 -14.454 89.130 1.00 92.50 373 GLU A C 1
ATOM 3000 O O . GLU A 1 373 ? -59.481 -14.970 89.820 1.00 92.50 373 GLU A O 1
ATOM 3005 N N . ILE A 1 374 ? -58.331 -13.145 89.196 1.00 91.62 374 ILE A N 1
ATOM 3006 C CA . ILE A 1 374 ? -59.015 -12.221 90.115 1.00 91.62 374 ILE A CA 1
ATOM 3007 C C . ILE A 1 374 ? -60.529 -12.236 89.875 1.00 91.62 374 ILE A C 1
ATOM 3009 O O . ILE A 1 374 ? -61.291 -12.308 90.835 1.00 91.62 374 ILE A O 1
ATOM 3013 N N . LEU A 1 375 ? -60.974 -12.198 88.615 1.00 91.56 375 LEU A N 1
ATOM 3014 C CA . LEU A 1 375 ? -62.392 -12.277 88.243 1.00 91.56 375 LEU A CA 1
ATOM 3015 C C . LEU A 1 375 ? -63.041 -13.606 88.657 1.00 91.56 375 LEU A C 1
ATOM 3017 O O . LEU A 1 375 ? -64.204 -13.631 89.062 1.00 91.56 375 LEU A O 1
ATOM 3021 N N . ALA A 1 376 ? -62.315 -14.720 88.559 1.00 90.00 376 ALA A N 1
ATOM 3022 C CA . ALA A 1 376 ? -62.802 -16.014 89.025 1.00 90.00 376 ALA A CA 1
ATOM 3023 C C . ALA A 1 376 ? -62.935 -16.040 90.560 1.00 90.00 376 ALA A C 1
ATOM 3025 O O . ALA A 1 376 ? -63.957 -16.488 91.088 1.00 90.00 376 ALA A O 1
ATOM 3026 N N . ASP A 1 377 ? -61.951 -15.500 91.277 1.00 90.56 377 ASP A N 1
ATOM 3027 C CA . ASP A 1 377 ? -61.960 -15.387 92.737 1.00 90.56 377 ASP A CA 1
ATOM 3028 C C . ASP A 1 377 ? -63.057 -14.447 93.252 1.00 90.56 377 ASP A C 1
ATOM 3030 O O . ASP A 1 377 ? -63.727 -14.747 94.242 1.00 90.56 377 ASP A O 1
ATOM 3034 N N . THR A 1 378 ? -63.283 -13.306 92.597 1.00 90.69 378 THR A N 1
ATOM 3035 C CA . THR A 1 378 ? -64.395 -12.414 92.954 1.00 90.69 378 THR A CA 1
ATOM 3036 C C . THR A 1 378 ? -65.732 -13.079 92.666 1.00 90.69 378 THR A C 1
ATOM 3038 O O . THR A 1 378 ? -66.587 -13.094 93.547 1.00 90.69 378 THR A O 1
ATOM 3041 N N . SER A 1 379 ? -65.897 -13.720 91.504 1.00 90.44 379 SER A N 1
ATOM 3042 C CA . SER A 1 379 ? -67.133 -14.433 91.161 1.00 90.44 379 SER A CA 1
ATOM 3043 C C . SER A 1 379 ? -67.453 -15.568 92.143 1.00 90.44 379 SER A C 1
ATOM 3045 O O . SER A 1 379 ? -68.611 -15.755 92.525 1.00 90.44 379 SER A O 1
ATOM 3047 N N . THR A 1 380 ? -66.450 -16.327 92.594 1.00 89.88 380 THR A N 1
ATOM 3048 C CA . THR A 1 380 ? -66.646 -17.381 93.605 1.00 89.88 380 THR A CA 1
ATOM 3049 C C . THR A 1 380 ? -66.997 -16.803 94.975 1.00 89.88 380 THR A C 1
ATOM 3051 O O . THR A 1 380 ? -67.937 -17.291 95.606 1.00 89.88 380 THR A O 1
ATOM 3054 N N . LYS A 1 381 ? -66.327 -15.727 95.412 1.00 90.25 381 LYS A N 1
ATOM 3055 C CA . LYS A 1 381 ? -66.674 -15.007 96.650 1.00 90.25 381 LYS A CA 1
ATOM 3056 C C . LYS A 1 381 ? -68.086 -14.433 96.609 1.00 90.25 381 LYS A C 1
ATOM 3058 O O . LYS A 1 381 ? -68.808 -14.569 97.589 1.00 90.25 381 LYS A O 1
ATOM 3063 N N . GLU A 1 382 ? -68.496 -13.823 95.501 1.00 89.38 382 GLU A N 1
ATOM 3064 C CA . GLU A 1 382 ? -69.849 -13.285 95.329 1.00 89.38 382 GLU A CA 1
ATOM 3065 C C . GLU A 1 382 ? -70.907 -14.389 95.391 1.00 89.38 382 GLU A C 1
ATOM 3067 O O . GLU A 1 382 ? -71.911 -14.232 96.086 1.00 89.38 382 GLU A O 1
ATOM 3072 N N . LYS A 1 383 ? -70.669 -15.535 94.735 1.00 89.62 383 LYS A N 1
ATOM 3073 C CA . LYS A 1 383 ? -71.550 -16.710 94.847 1.00 89.62 383 LYS A CA 1
ATOM 3074 C C . LYS A 1 383 ? -71.673 -17.196 96.290 1.00 89.62 383 LYS A C 1
ATOM 3076 O O . LYS A 1 383 ? -72.785 -17.473 96.736 1.00 89.62 383 LYS A O 1
ATOM 3081 N N . GLU A 1 384 ? -70.564 -17.271 97.023 1.00 90.69 384 GLU A N 1
ATOM 3082 C CA . GLU A 1 384 ? -70.566 -17.710 98.422 1.00 90.69 384 GLU A CA 1
ATOM 3083 C C . GLU A 1 384 ? -71.259 -16.693 99.341 1.00 90.69 384 GLU A C 1
ATOM 3085 O O . GLU A 1 384 ? -72.083 -17.066 100.172 1.00 90.69 384 GLU A O 1
ATOM 3090 N N . GLN A 1 385 ? -71.010 -15.395 99.152 1.00 88.88 385 GLN A N 1
ATOM 3091 C CA . GLN A 1 385 ? -71.712 -14.333 99.877 1.00 88.88 385 GLN A CA 1
ATOM 3092 C C . GLN A 1 385 ? -73.219 -14.370 99.615 1.00 88.88 385 GLN A C 1
ATOM 3094 O O . GLN A 1 385 ? -74.013 -14.209 100.543 1.00 88.88 385 GLN A O 1
ATOM 3099 N N . LEU A 1 386 ? -73.628 -14.589 98.364 1.00 90.25 386 LEU A N 1
ATOM 3100 C CA . LEU A 1 386 ? -75.037 -14.700 98.001 1.00 90.25 386 LEU A CA 1
ATOM 3101 C C . LEU A 1 386 ? -75.679 -15.926 98.662 1.00 90.25 386 LEU A C 1
ATOM 3103 O O . LEU A 1 386 ? -76.772 -15.820 99.216 1.00 90.25 386 LEU A O 1
ATOM 3107 N N . LYS A 1 387 ? -74.976 -17.064 98.673 1.00 92.06 387 LYS A N 1
ATOM 3108 C CA . LYS A 1 387 ? -75.401 -18.276 99.380 1.00 92.06 387 LYS A CA 1
ATOM 3109 C C . LYS A 1 387 ? -75.572 -18.026 100.882 1.00 92.06 387 LYS A C 1
ATOM 3111 O O . LYS A 1 387 ? -76.632 -18.335 101.417 1.00 92.06 387 LYS A O 1
ATOM 3116 N N . GLN A 1 388 ? -74.598 -17.394 101.539 1.00 89.69 388 GLN A N 1
ATOM 3117 C CA . GLN A 1 388 ? -74.683 -17.037 102.961 1.00 89.69 388 GLN A CA 1
ATOM 3118 C C . GLN A 1 388 ? -75.856 -16.096 103.255 1.00 89.69 388 GLN A C 1
ATOM 3120 O O . GLN A 1 388 ? -76.561 -16.290 104.242 1.00 89.69 388 GLN A O 1
ATOM 3125 N N . ARG A 1 389 ? -76.106 -15.097 102.396 1.00 88.25 389 ARG A N 1
ATOM 3126 C CA . ARG A 1 389 ? -77.278 -14.214 102.529 1.00 88.25 389 ARG A CA 1
ATOM 3127 C C . ARG A 1 389 ? -78.585 -14.996 102.441 1.00 88.25 389 ARG A C 1
ATOM 3129 O O . ARG A 1 389 ? -79.466 -14.771 103.267 1.00 88.25 389 ARG A O 1
ATOM 3136 N N . TYR A 1 390 ? -78.708 -15.918 101.485 1.00 89.00 390 TYR A N 1
ATOM 3137 C CA . TYR A 1 390 ? -79.897 -16.764 101.376 1.00 89.00 390 TYR A CA 1
ATOM 3138 C C . TYR A 1 390 ? -80.061 -17.695 102.582 1.00 89.00 390 TYR A C 1
ATOM 3140 O O . TYR A 1 390 ? -81.167 -17.809 103.101 1.00 89.00 390 TYR A O 1
ATOM 3148 N N . GLU A 1 391 ? -78.986 -18.307 103.084 1.00 91.00 391 GLU A N 1
ATOM 3149 C CA . GLU A 1 391 ? -79.027 -19.130 104.301 1.00 91.00 391 GLU A CA 1
ATOM 3150 C C . GLU A 1 391 ? -79.450 -18.314 105.534 1.00 91.00 391 GLU A C 1
ATOM 3152 O O . GLU A 1 391 ? -80.311 -18.754 106.298 1.00 91.00 391 GLU A O 1
ATOM 3157 N N . GLN A 1 392 ? -78.914 -17.101 105.704 1.00 88.31 392 GLN A N 1
ATOM 3158 C CA . GLN A 1 392 ? -79.316 -16.182 106.774 1.00 88.31 392 GLN A CA 1
ATOM 3159 C C . GLN A 1 392 ? -80.787 -15.775 106.656 1.00 88.31 392 GLN A C 1
ATOM 3161 O O . GLN A 1 392 ? -81.505 -15.782 107.655 1.00 88.31 392 GLN A O 1
ATOM 3166 N N . GLN A 1 393 ? -81.251 -15.454 105.445 1.00 90.31 393 GLN A N 1
ATOM 3167 C CA . GLN A 1 393 ? -82.643 -15.086 105.195 1.00 90.31 393 GLN A CA 1
ATOM 3168 C C . GLN A 1 393 ? -83.594 -16.248 105.512 1.00 90.31 393 GLN A C 1
ATOM 3170 O O . GLN A 1 393 ? -84.581 -16.049 106.218 1.00 90.31 393 GLN A O 1
ATOM 3175 N N . ILE A 1 394 ? -83.273 -17.467 105.059 1.00 88.50 394 ILE A N 1
ATOM 3176 C CA . ILE A 1 394 ? -84.020 -18.688 105.399 1.00 88.50 394 ILE A CA 1
ATOM 3177 C C . ILE A 1 394 ? -84.041 -18.890 106.920 1.00 88.50 394 ILE A C 1
ATOM 3179 O O . ILE A 1 394 ? -85.094 -19.184 107.481 1.00 88.50 394 ILE A O 1
ATOM 3183 N N . GLY A 1 395 ? -82.906 -18.697 107.599 1.00 87.62 395 GLY A N 1
ATOM 3184 C CA . GLY A 1 395 ? -82.808 -18.783 109.056 1.00 87.62 395 GLY A CA 1
ATOM 3185 C C . GLY A 1 395 ? -83.697 -17.773 109.788 1.00 87.62 395 GLY A C 1
ATOM 3186 O O . GLY A 1 395 ? -84.388 -18.154 110.734 1.00 87.62 395 GLY A O 1
ATOM 3187 N N . SER A 1 396 ? -83.717 -16.511 109.342 1.00 86.69 396 SER A N 1
ATOM 3188 C CA . SER A 1 396 ? -84.587 -15.466 109.909 1.00 86.69 396 SER A CA 1
ATOM 3189 C C . SER A 1 396 ? -86.059 -15.818 109.739 1.00 86.69 396 SER A C 1
ATOM 3191 O O . SER A 1 396 ? -86.781 -15.878 110.729 1.00 86.69 396 SER A O 1
ATOM 3193 N N . ILE A 1 397 ? -86.476 -16.156 108.513 1.00 87.81 397 ILE A N 1
ATOM 3194 C CA . ILE A 1 397 ? -87.859 -16.544 108.201 1.00 87.81 397 ILE A CA 1
ATOM 3195 C C . ILE A 1 397 ? -88.282 -17.751 109.043 1.00 87.81 397 ILE A C 1
ATOM 3197 O O . ILE A 1 397 ? -89.376 -17.779 109.593 1.00 87.81 397 ILE A O 1
ATOM 3201 N N . ASN A 1 398 ? -87.415 -18.754 109.191 1.00 89.25 398 ASN A N 1
ATOM 3202 C CA . ASN A 1 398 ? -87.743 -19.943 109.972 1.00 89.25 398 ASN A CA 1
ATOM 3203 C C . ASN A 1 398 ? -87.888 -19.629 111.473 1.00 89.25 398 ASN A C 1
ATOM 3205 O O . ASN A 1 398 ? -88.755 -20.186 112.146 1.00 89.25 398 ASN A O 1
ATOM 3209 N N . ASN A 1 399 ? -87.072 -18.714 112.006 1.00 87.56 399 ASN A N 1
ATOM 3210 C CA . ASN A 1 399 ? -87.220 -18.226 113.377 1.00 87.56 399 ASN A CA 1
ATOM 3211 C C . ASN A 1 399 ? -88.499 -17.396 113.554 1.00 87.56 399 ASN A C 1
ATOM 3213 O O . ASN A 1 399 ? -89.203 -17.600 114.541 1.00 87.56 399 ASN A O 1
ATOM 3217 N N . GLU A 1 400 ? -88.817 -16.513 112.605 1.00 86.00 400 GLU A N 1
ATOM 3218 C CA . GLU A 1 400 ? -90.065 -15.740 112.576 1.00 86.00 400 GLU A CA 1
ATOM 3219 C C . GLU A 1 400 ? -91.278 -16.674 112.569 1.00 86.00 400 GLU A C 1
ATOM 3221 O O . GLU A 1 400 ? -92.107 -16.597 113.475 1.00 86.00 400 GLU A O 1
ATOM 3226 N N . HIS A 1 401 ? -91.319 -17.644 111.650 1.00 86.69 401 HIS A N 1
ATOM 3227 C CA . HIS A 1 401 ? -92.366 -18.665 111.607 1.00 86.69 401 HIS A CA 1
ATOM 3228 C C . HIS A 1 401 ? -92.449 -19.469 112.912 1.00 86.69 401 HIS A C 1
ATOM 3230 O O . HIS A 1 401 ? -93.540 -19.776 113.384 1.00 86.69 401 HIS A O 1
ATOM 3236 N N . LYS A 1 402 ? -91.319 -19.808 113.545 1.00 90.44 402 LYS A N 1
ATOM 3237 C CA . LYS A 1 402 ? -91.313 -20.532 114.827 1.00 90.44 402 LYS A CA 1
ATOM 3238 C C . LYS A 1 402 ? -91.908 -19.701 115.967 1.00 90.44 402 LYS A C 1
ATOM 3240 O O . LYS A 1 402 ? -92.611 -20.253 116.815 1.00 90.44 402 LYS A O 1
ATOM 3245 N N . VAL A 1 403 ? -91.623 -18.399 116.005 1.00 85.94 403 VAL A N 1
ATOM 3246 C CA . VAL A 1 403 ? -92.234 -17.464 116.962 1.00 85.94 403 VAL A CA 1
ATOM 3247 C C . VAL A 1 403 ? -93.725 -17.323 116.681 1.00 85.94 403 VAL A C 1
ATOM 3249 O O . VAL A 1 403 ? -94.520 -17.399 117.610 1.00 85.94 403 VAL A O 1
ATOM 3252 N N . GLU A 1 404 ? -94.116 -17.194 115.418 1.00 86.19 404 GLU A N 1
ATOM 3253 C CA . GLU A 1 404 ? -95.518 -17.089 115.020 1.00 86.19 404 GLU A CA 1
ATOM 3254 C C . GLU A 1 404 ? -96.317 -18.345 115.397 1.00 86.19 404 GLU A C 1
ATOM 3256 O O . GLU A 1 404 ? -97.378 -18.229 116.006 1.00 86.19 404 GLU A O 1
ATOM 3261 N N . ILE A 1 405 ? -95.767 -19.543 115.160 1.00 85.69 405 ILE A N 1
ATOM 3262 C CA . ILE A 1 405 ? -96.346 -20.817 115.618 1.00 85.69 405 ILE A CA 1
ATOM 3263 C C . ILE A 1 405 ? -96.470 -20.849 117.146 1.00 85.69 405 ILE A C 1
ATOM 3265 O O . ILE A 1 405 ? -97.498 -21.285 117.662 1.00 85.69 405 ILE A O 1
ATOM 3269 N N . ARG A 1 406 ? -95.452 -20.390 117.890 1.00 84.69 406 ARG A N 1
ATOM 3270 C CA . ARG A 1 406 ? -95.520 -20.322 119.360 1.00 84.69 406 ARG A CA 1
ATOM 3271 C C . ARG A 1 406 ? -96.638 -19.380 119.817 1.00 84.69 406 ARG A C 1
ATOM 3273 O O . ARG A 1 406 ? -97.448 -19.788 120.638 1.00 84.69 406 ARG A O 1
ATOM 3280 N N . ASN A 1 407 ? -96.724 -18.182 119.244 1.00 84.88 407 ASN A N 1
ATOM 3281 C CA . ASN A 1 407 ? -97.765 -17.204 119.566 1.00 84.88 407 ASN A CA 1
ATOM 3282 C C . ASN A 1 407 ? -99.170 -17.732 119.224 1.00 84.88 407 ASN A C 1
ATOM 3284 O O . ASN A 1 407 ? -100.112 -17.538 119.990 1.00 84.88 407 ASN A O 1
ATOM 3288 N N . LEU A 1 408 ? -99.321 -18.420 118.085 1.00 83.88 408 LEU A N 1
ATOM 3289 C CA . LEU A 1 408 ? -100.564 -19.095 117.697 1.00 83.88 408 LEU A CA 1
ATOM 3290 C C . LEU A 1 408 ? -100.947 -20.190 118.695 1.00 83.88 408 LEU A C 1
ATOM 3292 O O . LEU A 1 408 ? -102.107 -20.264 119.092 1.00 83.88 408 LEU A O 1
ATOM 3296 N N . ASN A 1 409 ? -99.983 -21.002 119.134 1.00 84.50 409 ASN A N 1
ATOM 3297 C CA . ASN A 1 409 ? -100.217 -22.032 120.142 1.00 84.50 409 ASN A CA 1
ATOM 3298 C C . ASN A 1 409 ? -100.631 -21.430 121.488 1.00 84.50 409 ASN A C 1
ATOM 3300 O O . ASN A 1 409 ? -101.621 -21.879 122.053 1.00 84.50 409 ASN A O 1
ATOM 3304 N N . GLU A 1 410 ? -99.952 -20.384 121.966 1.00 84.56 410 GLU A N 1
ATOM 3305 C CA . GLU A 1 410 ? -100.330 -19.673 123.198 1.00 84.56 410 GLU A CA 1
ATOM 3306 C C . GLU A 1 410 ? -1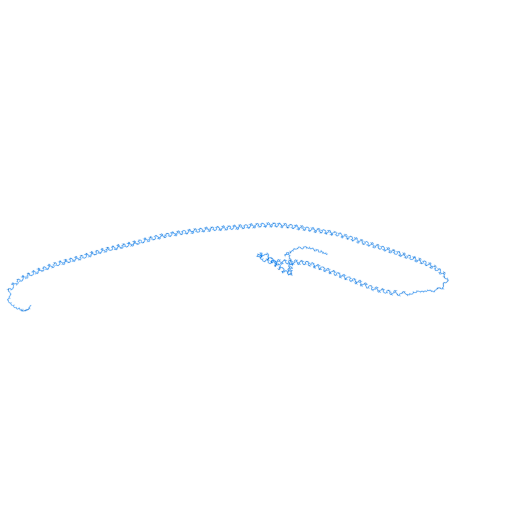01.743 -19.073 123.093 1.00 84.56 410 GLU A C 1
ATOM 3308 O O . GLU A 1 410 ? -102.547 -19.160 124.026 1.00 84.56 410 GLU A O 1
ATOM 3313 N N . LYS A 1 411 ? -102.096 -18.514 121.928 1.00 84.06 411 LYS A N 1
ATOM 3314 C CA . LYS A 1 411 ? -103.450 -18.014 121.657 1.00 84.06 411 LYS A CA 1
ATOM 3315 C C . LYS A 1 411 ? -104.498 -19.133 121.662 1.00 84.06 411 LYS A C 1
ATOM 3317 O O . LYS A 1 411 ? -105.577 -18.958 122.218 1.00 84.06 411 LYS A O 1
ATOM 3322 N N . HIS A 1 412 ? -104.208 -20.281 121.058 1.00 81.81 412 HIS A N 1
ATOM 3323 C CA . HIS A 1 412 ? -105.116 -21.429 121.100 1.00 81.81 412 HIS A CA 1
ATOM 3324 C C . HIS A 1 412 ? -105.234 -22.022 122.512 1.00 81.81 412 HIS A C 1
ATOM 3326 O O . HIS A 1 412 ? -106.319 -22.438 122.904 1.00 81.81 412 HIS A O 1
ATOM 3332 N N . GLU A 1 413 ? -104.157 -22.031 123.297 1.00 84.50 413 GLU A N 1
ATOM 3333 C CA . GLU A 1 413 ? -104.146 -22.529 124.676 1.00 84.50 413 GLU A CA 1
ATOM 3334 C C . GLU A 1 413 ? -104.944 -21.620 125.620 1.00 84.50 413 GLU A C 1
ATOM 3336 O O . GLU A 1 413 ? -105.735 -22.100 126.431 1.00 84.50 413 GLU A O 1
ATOM 3341 N N . THR A 1 414 ? -104.808 -20.300 125.469 1.00 80.06 414 THR A N 1
ATOM 3342 C CA . THR A 1 414 ? -105.655 -19.319 126.171 1.00 80.06 414 THR A CA 1
ATOM 3343 C C . THR A 1 414 ? -107.124 -19.466 125.794 1.00 80.06 414 THR A C 1
ATOM 3345 O O . THR A 1 414 ? -107.956 -19.569 126.689 1.00 80.06 414 THR A O 1
ATOM 3348 N N . GLN A 1 415 ? -107.447 -19.600 124.504 1.00 81.12 415 GLN A N 1
ATOM 3349 C CA . GLN A 1 415 ? -108.820 -19.877 124.061 1.00 81.12 415 GLN A CA 1
ATOM 3350 C C . GLN A 1 415 ? -109.374 -21.188 124.644 1.00 81.12 415 GLN A C 1
ATOM 3352 O O . GLN A 1 415 ? -110.518 -21.226 125.093 1.00 81.12 415 GLN A O 1
ATOM 3357 N N . LEU A 1 416 ? -108.573 -22.258 124.683 1.00 79.25 416 LEU A N 1
ATOM 3358 C CA . LEU A 1 416 ? -108.946 -23.530 125.313 1.00 79.25 416 LEU A CA 1
ATOM 3359 C C . LEU A 1 416 ? -109.209 -23.372 126.815 1.00 79.25 416 LEU A C 1
ATOM 3361 O O . LEU A 1 416 ? -110.178 -23.932 127.327 1.00 79.25 416 LEU A O 1
ATOM 3365 N N . ASN A 1 417 ? -108.373 -22.603 127.513 1.00 80.00 417 ASN A N 1
ATOM 3366 C CA . ASN A 1 417 ? -108.532 -22.328 128.939 1.00 80.00 417 ASN A CA 1
ATOM 3367 C C . ASN A 1 417 ? -109.762 -21.463 129.232 1.00 80.00 417 ASN A C 1
ATOM 3369 O O . ASN A 1 417 ? -110.465 -21.738 130.204 1.00 80.00 417 ASN A O 1
ATOM 3373 N N . ASP A 1 418 ? -110.054 -20.465 128.400 1.00 80.12 418 ASP A N 1
ATOM 3374 C CA . ASP A 1 418 ? -111.256 -19.638 128.524 1.00 80.12 418 ASP A CA 1
ATOM 3375 C C . ASP A 1 418 ? -112.517 -20.487 128.352 1.00 80.12 418 ASP A C 1
ATOM 3377 O O . ASP A 1 418 ? -113.381 -20.479 129.228 1.00 80.12 418 ASP A O 1
ATOM 3381 N N . VAL A 1 419 ? -112.571 -21.321 127.307 1.00 78.25 419 VAL A N 1
ATOM 3382 C CA . VAL A 1 419 ? -113.676 -22.269 127.088 1.00 78.25 419 VAL A CA 1
ATOM 3383 C C . VAL A 1 419 ? -113.787 -23.267 128.245 1.00 78.25 419 VAL A C 1
ATOM 3385 O O . VAL A 1 419 ? -114.882 -23.544 128.732 1.00 78.25 419 VAL A O 1
ATOM 3388 N N . HIS A 1 420 ? -112.667 -23.796 128.747 1.00 78.44 420 HIS A N 1
ATOM 3389 C CA . HIS A 1 420 ? -112.671 -24.691 129.907 1.00 78.44 420 HIS A CA 1
ATOM 3390 C C . HIS A 1 420 ? -113.205 -23.998 131.172 1.00 78.44 420 HIS A C 1
ATOM 3392 O O . HIS A 1 420 ? -113.966 -24.594 131.939 1.00 78.44 420 HIS A O 1
ATOM 3398 N N . ASN A 1 421 ? -112.841 -22.733 131.393 1.00 77.69 421 ASN A N 1
ATOM 3399 C CA . ASN A 1 421 ? -113.327 -21.929 132.510 1.00 77.69 421 ASN A CA 1
ATOM 3400 C C . ASN A 1 421 ? -114.812 -21.572 132.366 1.00 77.69 421 ASN A C 1
ATOM 3402 O O . ASN A 1 421 ? -115.525 -21.605 133.373 1.00 77.69 421 ASN A O 1
ATOM 3406 N N . GLU A 1 422 ? -115.294 -21.298 131.151 1.00 76.50 422 GLU A N 1
ATOM 3407 C CA . GLU A 1 422 ? -116.721 -21.135 130.854 1.00 76.50 422 GLU A CA 1
ATOM 3408 C C . GLU A 1 422 ? -117.493 -22.415 131.177 1.00 76.50 422 GLU A C 1
ATOM 3410 O O . GLU A 1 422 ? -118.406 -22.370 132.005 1.00 76.50 422 GLU A O 1
ATOM 3415 N N . TYR A 1 423 ? -117.059 -23.573 130.661 1.00 73.44 423 TYR A N 1
ATOM 3416 C CA . TYR A 1 423 ? -117.660 -24.869 130.999 1.00 73.44 423 TYR A CA 1
ATOM 3417 C C . TYR A 1 423 ? -117.656 -25.128 132.513 1.00 73.44 423 TYR A C 1
ATOM 3419 O O . TYR A 1 423 ? -118.644 -25.594 133.080 1.00 73.44 423 TYR A O 1
ATOM 3427 N N . LYS A 1 424 ? -116.571 -24.785 133.217 1.00 80.25 424 LYS A N 1
ATOM 3428 C CA . LYS A 1 424 ? -116.471 -24.925 134.679 1.00 80.25 424 LYS A CA 1
ATOM 3429 C C . LYS A 1 424 ? -117.426 -23.992 135.430 1.00 80.25 424 LYS A C 1
ATOM 3431 O O . LYS A 1 424 ? -117.994 -24.384 136.454 1.00 80.25 424 LYS A O 1
ATOM 3436 N N . ALA A 1 425 ? -117.606 -22.760 134.959 1.00 72.94 425 ALA A N 1
ATOM 3437 C CA . ALA A 1 425 ? -118.575 -21.819 135.515 1.00 72.94 425 ALA A CA 1
ATOM 3438 C C . ALA A 1 425 ? -120.017 -22.289 135.271 1.00 72.94 425 ALA A C 1
ATOM 3440 O O . ALA A 1 425 ? -120.874 -22.152 136.147 1.00 72.94 425 ALA A O 1
ATOM 3441 N N . GLU A 1 426 ? -120.274 -22.901 134.120 1.00 73.81 426 GLU A N 1
ATOM 3442 C CA . GLU A 1 426 ? -121.572 -23.458 133.756 1.00 73.81 426 GLU A CA 1
ATOM 3443 C C . GLU A 1 426 ? -121.918 -24.696 134.595 1.00 73.81 426 GLU A C 1
ATOM 3445 O O . GLU A 1 426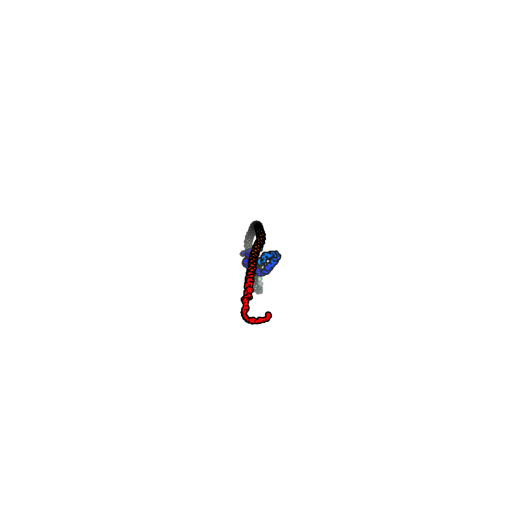 ? -123.026 -24.792 135.127 1.00 73.81 426 GLU A O 1
ATOM 3450 N N . ILE A 1 427 ? -120.933 -25.561 134.865 1.00 74.25 427 ILE A N 1
ATOM 3451 C CA . ILE A 1 427 ? -121.051 -26.652 135.845 1.00 74.25 427 ILE A CA 1
ATOM 3452 C C . ILE A 1 427 ? -121.386 -26.100 137.238 1.00 74.25 427 ILE A C 1
ATOM 3454 O O . ILE A 1 427 ? -122.279 -26.623 137.898 1.00 74.25 427 ILE A O 1
ATOM 3458 N N . ARG A 1 428 ? -120.741 -25.013 137.693 1.00 74.12 428 ARG A N 1
ATOM 3459 C CA . ARG A 1 428 ? -121.080 -24.383 138.987 1.00 74.12 428 ARG A CA 1
ATOM 3460 C C . ARG A 1 428 ? -122.513 -23.851 139.024 1.00 74.12 428 ARG A C 1
ATOM 3462 O O . ARG A 1 428 ? -123.193 -24.037 140.032 1.00 74.12 428 ARG A O 1
ATOM 3469 N N . LYS A 1 429 ? -122.986 -23.219 137.943 1.00 75.56 429 LYS A N 1
ATOM 3470 C CA . LYS A 1 429 ? -124.384 -22.767 137.830 1.00 75.56 429 LYS A CA 1
ATOM 3471 C C . LYS A 1 429 ? -125.351 -23.947 137.914 1.00 75.56 429 LYS A C 1
ATOM 3473 O O . LYS A 1 429 ? -126.314 -23.882 138.677 1.00 75.56 429 LYS A O 1
ATOM 3478 N N . LEU A 1 430 ? -125.075 -25.029 137.187 1.00 74.00 430 LEU A N 1
ATOM 3479 C CA . LEU A 1 430 ? -125.869 -26.257 137.239 1.00 74.00 430 LEU A CA 1
ATOM 3480 C C . LEU A 1 430 ? -125.890 -26.848 138.653 1.00 74.00 430 LEU A C 1
ATOM 3482 O O . LEU A 1 430 ? -126.973 -27.141 139.155 1.00 74.00 430 LEU A O 1
ATOM 3486 N N . SER A 1 431 ? -124.744 -26.917 139.336 1.00 74.12 431 SER A N 1
ATOM 3487 C CA . SER A 1 431 ? -124.674 -27.377 140.728 1.00 74.12 431 SER A CA 1
ATOM 3488 C C . SER A 1 431 ? -125.511 -26.514 141.672 1.00 74.12 431 SER A C 1
ATOM 3490 O O . SER A 1 431 ? -126.286 -27.054 142.454 1.00 74.12 431 SER A O 1
ATOM 3492 N N . SER A 1 432 ? -125.439 -25.182 141.558 1.00 74.38 432 SER A N 1
ATOM 3493 C CA . SER A 1 432 ? -126.268 -24.290 142.385 1.00 74.38 432 SER A CA 1
ATOM 3494 C C . SER A 1 432 ? -127.767 -24.452 142.109 1.00 74.38 432 SER A C 1
ATOM 3496 O O . SER A 1 432 ? -128.587 -24.354 143.017 1.00 74.38 432 SER A O 1
ATOM 3498 N N . ARG A 1 433 ? -128.146 -24.758 140.860 1.00 77.12 433 ARG A N 1
ATOM 3499 C CA . ARG A 1 433 ? -129.542 -24.998 140.486 1.00 77.12 433 ARG A CA 1
ATOM 3500 C C . ARG A 1 433 ? -130.066 -26.320 141.035 1.00 77.12 433 ARG A C 1
ATOM 3502 O O . ARG A 1 433 ? -131.203 -26.363 141.494 1.00 77.12 433 ARG A O 1
ATOM 3509 N N . VAL A 1 434 ? -129.240 -27.367 141.030 1.00 74.31 434 VAL A N 1
ATOM 3510 C CA . VAL A 1 434 ? -129.567 -28.636 141.695 1.00 74.31 434 VAL A CA 1
ATOM 3511 C C . VAL A 1 434 ? -129.801 -28.396 143.184 1.00 74.31 434 VAL A C 1
ATOM 3513 O O . VAL A 1 434 ? -130.811 -28.844 143.704 1.00 74.31 434 VAL A O 1
ATOM 3516 N N . GLU A 1 435 ? -128.935 -27.621 143.839 1.00 75.50 435 GLU A N 1
ATOM 3517 C CA . GLU A 1 435 ? -129.023 -27.324 145.274 1.00 75.50 435 GLU A CA 1
ATOM 3518 C C . GLU A 1 435 ? -130.285 -26.526 145.664 1.00 75.50 435 GLU A C 1
ATOM 3520 O O . GLU A 1 435 ? -130.887 -26.779 146.709 1.00 75.50 435 GLU A O 1
ATOM 3525 N N . ILE A 1 436 ? -130.725 -25.593 144.811 1.00 75.38 436 ILE A N 1
ATOM 3526 C CA . ILE A 1 436 ? -131.996 -24.869 144.985 1.00 75.38 436 ILE A CA 1
ATOM 3527 C C . ILE A 1 436 ? -133.188 -25.826 144.861 1.00 75.38 436 ILE A C 1
ATOM 3529 O O . ILE A 1 436 ? -134.074 -25.807 145.714 1.00 75.38 436 ILE A O 1
ATOM 3533 N N . LEU A 1 437 ? -133.189 -26.693 143.844 1.00 73.88 437 LEU A N 1
ATOM 3534 C CA . LEU A 1 437 ? -134.272 -27.653 143.614 1.00 73.88 437 LEU A CA 1
ATOM 3535 C C . LEU A 1 437 ? -134.414 -28.661 144.765 1.00 73.88 437 LEU A C 1
ATOM 3537 O O . LEU A 1 437 ? -135.532 -29.062 145.089 1.00 73.88 437 LEU A O 1
ATOM 3541 N N . THR A 1 438 ? -133.318 -29.045 145.429 1.00 74.50 438 THR A N 1
ATOM 3542 C CA . THR A 1 438 ? -133.385 -29.903 146.625 1.00 74.50 438 THR A CA 1
ATOM 3543 C C . THR A 1 438 ? -134.104 -29.208 147.778 1.00 74.50 438 THR A C 1
ATOM 3545 O O . THR A 1 438 ? -134.980 -29.807 148.395 1.00 74.50 438 THR A O 1
ATOM 3548 N N . LYS A 1 439 ? -133.801 -27.927 148.027 1.00 75.44 439 LYS A N 1
ATOM 3549 C CA . LYS A 1 439 ? -134.471 -27.141 149.077 1.00 75.44 439 LYS A CA 1
ATOM 3550 C C . LYS A 1 439 ? -135.957 -26.932 148.785 1.00 75.44 439 LYS A C 1
ATOM 3552 O O . LYS A 1 439 ? -136.772 -26.964 149.699 1.00 75.44 439 LYS A O 1
ATOM 3557 N N . GLU A 1 440 ? -136.318 -26.747 147.519 1.00 71.75 440 GLU A N 1
ATOM 3558 C CA . GLU A 1 440 ? -137.713 -26.603 147.084 1.00 71.75 440 GLU A CA 1
ATOM 3559 C C . GLU A 1 440 ? -138.518 -27.895 147.290 1.00 71.75 440 GLU A C 1
ATOM 3561 O O . GLU A 1 440 ? -139.665 -27.861 147.746 1.00 71.75 440 GLU A O 1
ATOM 3566 N N . LYS A 1 441 ? -137.889 -29.046 147.018 1.00 76.62 441 LYS A N 1
ATOM 3567 C CA . LYS A 1 441 ? -138.459 -30.371 147.281 1.00 76.62 441 LYS A CA 1
ATOM 3568 C C . LYS A 1 441 ? -138.707 -30.600 148.777 1.00 76.62 441 LYS A C 1
ATOM 3570 O O . LYS A 1 441 ? -139.765 -31.115 149.138 1.00 76.62 441 LYS A O 1
ATOM 3575 N N . ASP A 1 442 ? -137.772 -30.204 149.638 1.00 73.12 442 ASP A N 1
ATOM 3576 C CA . ASP A 1 442 ? -137.917 -30.350 151.093 1.00 73.12 442 ASP A CA 1
ATOM 3577 C C . ASP A 1 442 ? -139.018 -29.431 151.653 1.00 73.12 442 ASP A C 1
ATOM 3579 O O . ASP A 1 442 ? -139.821 -29.861 152.480 1.00 73.12 442 ASP A O 1
ATOM 3583 N N . LEU A 1 443 ? -139.152 -28.215 151.112 1.00 74.38 443 LEU A N 1
ATOM 3584 C CA . LEU A 1 443 ? -140.224 -27.282 151.477 1.00 74.38 443 LEU A CA 1
ATOM 3585 C C . LEU A 1 443 ? -141.617 -27.797 151.071 1.00 74.38 443 LEU A C 1
ATOM 3587 O O . LEU A 1 443 ? -142.599 -27.608 151.790 1.00 74.38 443 LEU A O 1
ATOM 3591 N N . GLN A 1 444 ? -141.726 -28.463 149.914 1.00 72.62 444 GLN A N 1
ATOM 3592 C CA . GLN A 1 444 ? -142.967 -29.135 149.515 1.00 72.62 444 GLN A CA 1
ATOM 3593 C C . GLN A 1 444 ? -143.316 -30.285 150.459 1.00 72.62 444 GLN A C 1
ATOM 3595 O O . GLN A 1 444 ? -144.489 -30.472 150.776 1.00 72.62 444 GLN A O 1
ATOM 3600 N N . LYS A 1 445 ? -142.313 -31.029 150.929 1.00 74.00 445 LYS A N 1
ATOM 3601 C CA . LYS A 1 445 ? -142.511 -32.142 151.858 1.00 74.00 445 LYS A CA 1
ATOM 3602 C C . LYS A 1 445 ? -143.093 -31.672 153.199 1.00 74.00 445 LYS A C 1
ATOM 3604 O O . LYS A 1 445 ? -144.103 -32.224 153.629 1.00 74.00 445 LYS A O 1
ATOM 3609 N N . GLU A 1 446 ? -142.556 -30.600 153.786 1.00 67.19 446 GLU A N 1
ATOM 3610 C CA . GLU A 1 446 ? -143.109 -29.970 155.006 1.00 67.19 446 GLU A CA 1
ATOM 3611 C C . GLU A 1 446 ? -144.559 -29.492 154.822 1.00 67.19 446 GLU A C 1
ATOM 3613 O O . GLU A 1 446 ? -145.396 -29.585 155.728 1.00 67.19 446 GLU A O 1
ATOM 3618 N N . LYS A 1 447 ? -144.882 -28.998 153.621 1.00 69.31 447 LYS A N 1
ATOM 3619 C CA . LYS A 1 447 ? -146.226 -28.516 153.288 1.00 69.31 447 LYS A CA 1
ATOM 3620 C C . LYS A 1 447 ? -147.254 -29.650 153.252 1.00 69.31 447 LYS A C 1
ATOM 3622 O O . LYS A 1 447 ? -148.374 -29.465 153.725 1.00 69.31 447 LYS A O 1
ATOM 3627 N N . TYR A 1 448 ? -146.871 -30.816 152.733 1.00 68.50 448 TYR A N 1
ATOM 3628 C CA . TYR A 1 448 ? -147.728 -32.004 152.732 1.00 68.50 448 TYR A CA 1
ATOM 3629 C C . TYR A 1 448 ? -147.876 -32.619 154.128 1.00 68.50 448 TYR A C 1
ATOM 3631 O O . TYR A 1 448 ? -148.976 -33.027 154.491 1.00 68.50 448 TYR A O 1
ATOM 3639 N N . GLU A 1 449 ? -146.821 -32.621 154.945 1.00 66.62 449 GLU A N 1
ATOM 3640 C CA . GLU A 1 449 ? -146.891 -33.098 156.336 1.00 66.62 449 GLU A CA 1
ATOM 3641 C C . GLU A 1 449 ? -147.829 -32.226 157.194 1.00 66.62 449 GLU A C 1
ATOM 3643 O O . GLU A 1 449 ? -148.609 -32.752 157.991 1.00 66.62 449 GLU A O 1
ATOM 3648 N N . SER A 1 450 ? -147.860 -30.911 156.949 1.00 64.06 450 SER A N 1
ATOM 3649 C CA . SER A 1 450 ? -148.807 -29.991 157.603 1.00 64.06 450 SER A CA 1
ATOM 3650 C C . SER A 1 450 ? -150.264 -30.214 157.166 1.00 64.06 450 SER A C 1
ATOM 3652 O O . SER A 1 450 ? -151.174 -30.140 157.987 1.00 64.06 450 SER A O 1
ATOM 3654 N N . GLN A 1 451 ? -150.505 -30.537 155.889 1.00 63.16 451 GLN A N 1
ATOM 3655 C CA . GLN A 1 451 ? -151.854 -30.830 155.379 1.00 63.16 451 GLN A CA 1
ATOM 3656 C C . GLN A 1 451 ? -152.423 -32.154 155.908 1.00 63.16 451 GLN A C 1
ATOM 3658 O O . GLN A 1 451 ? -153.631 -32.265 156.110 1.00 63.16 451 GLN A O 1
ATOM 3663 N N . ILE A 1 452 ? -151.567 -33.148 156.162 1.00 63.97 452 ILE A N 1
ATOM 3664 C CA . ILE A 1 452 ? -151.978 -34.424 156.763 1.00 63.97 452 ILE A CA 1
ATOM 3665 C C . ILE A 1 452 ? -152.408 -34.220 158.226 1.00 63.97 452 ILE A C 1
ATOM 3667 O O . ILE A 1 452 ? -153.413 -34.789 158.651 1.00 63.97 452 ILE A O 1
ATOM 3671 N N . ALA A 1 453 ? -151.720 -33.351 158.975 1.00 61.66 453 ALA A N 1
ATOM 3672 C CA . ALA A 1 453 ? -152.071 -33.046 160.364 1.00 61.66 453 ALA A CA 1
ATOM 3673 C C . ALA A 1 453 ? -153.442 -32.346 160.510 1.00 61.66 453 ALA A C 1
ATOM 3675 O O . ALA A 1 453 ? -154.193 -32.648 161.441 1.00 61.66 453 ALA A O 1
ATOM 3676 N N . ASP A 1 454 ? -153.806 -31.465 159.572 1.00 60.00 454 ASP A N 1
ATOM 3677 C CA . ASP A 1 454 ? -155.121 -30.798 159.549 1.00 60.00 454 ASP A CA 1
ATOM 3678 C C . ASP A 1 454 ? -156.269 -31.756 159.170 1.00 60.00 454 ASP A C 1
ATOM 3680 O O . ASP A 1 454 ? -157.389 -31.657 159.689 1.00 60.00 454 ASP A O 1
ATOM 3684 N N . LEU A 1 455 ? -156.002 -32.744 158.309 1.00 62.34 455 LEU A N 1
ATOM 3685 C CA . LEU A 1 455 ? -156.980 -33.779 157.958 1.00 62.34 455 LEU A CA 1
ATOM 3686 C C . LEU A 1 455 ? -157.320 -34.683 159.157 1.00 62.34 455 LEU A C 1
ATOM 3688 O O . LEU A 1 455 ? -158.494 -35.007 159.361 1.00 62.34 455 LEU A O 1
ATOM 3692 N N . ASP A 1 456 ? -156.346 -35.001 160.012 1.00 58.34 456 ASP A N 1
ATOM 3693 C CA . ASP A 1 456 ? -156.561 -35.820 161.215 1.00 58.34 456 ASP A CA 1
ATOM 3694 C C . ASP A 1 456 ? -157.422 -35.124 162.289 1.00 58.34 456 ASP A C 1
ATOM 3696 O O . ASP A 1 456 ? -158.193 -35.780 163.003 1.00 58.34 456 ASP A O 1
ATOM 3700 N N . LEU A 1 457 ? -157.371 -33.789 162.379 1.00 60.28 457 LEU A N 1
ATOM 3701 C CA . LEU A 1 457 ? -158.267 -33.002 163.240 1.00 60.28 457 LEU A CA 1
ATOM 3702 C C . LEU A 1 457 ? -159.707 -32.979 162.705 1.00 60.28 457 LEU A C 1
ATOM 3704 O O . LEU A 1 457 ? -160.666 -32.989 163.483 1.00 60.28 457 LEU A O 1
ATOM 3708 N N . THR A 1 458 ? -159.867 -33.033 161.382 1.00 59.69 458 THR A N 1
ATOM 3709 C CA . THR A 1 458 ? -161.176 -33.021 160.713 1.00 59.69 458 THR A CA 1
ATOM 3710 C C . THR A 1 458 ? -161.897 -34.370 160.850 1.00 59.69 458 THR A C 1
ATOM 3712 O O . THR A 1 458 ? -163.102 -34.414 161.112 1.00 59.69 458 THR A O 1
ATOM 3715 N N . ILE A 1 459 ? -161.164 -35.488 160.778 1.00 58.91 459 ILE A N 1
ATOM 3716 C CA . ILE A 1 459 ? -161.713 -36.847 160.948 1.00 58.91 459 ILE A CA 1
ATOM 3717 C C . ILE A 1 459 ? -162.236 -37.072 162.376 1.00 58.91 459 ILE A C 1
ATOM 3719 O O . ILE A 1 459 ? -163.285 -37.693 162.569 1.00 58.91 459 ILE A O 1
ATOM 3723 N N . ARG A 1 460 ? -161.576 -36.512 163.396 1.00 55.69 460 ARG A N 1
ATOM 3724 C CA . ARG A 1 460 ? -162.004 -36.688 164.795 1.00 55.69 460 ARG A CA 1
ATOM 3725 C C . ARG A 1 460 ? -163.277 -35.897 165.138 1.00 55.69 460 ARG A C 1
ATOM 3727 O O . ARG A 1 460 ? -164.056 -36.344 165.975 1.00 55.69 460 ARG A O 1
ATOM 3734 N N . GLY A 1 461 ? -163.545 -34.791 164.436 1.00 55.88 461 GLY A N 1
ATOM 3735 C CA . GLY A 1 461 ? -164.811 -34.047 164.523 1.00 55.88 461 GLY A CA 1
ATOM 3736 C C . GLY A 1 461 ? -166.005 -34.748 163.857 1.00 55.88 461 GLY A C 1
ATOM 3737 O O . GLY A 1 461 ? -167.152 -34.505 164.234 1.00 55.88 461 GLY A O 1
ATOM 3738 N N . LEU A 1 462 ? -165.755 -35.660 162.909 1.00 53.44 462 LEU A N 1
ATOM 3739 C CA . LEU A 1 462 ? -166.793 -36.435 162.217 1.00 53.44 462 LEU A CA 1
ATOM 3740 C C . LEU A 1 462 ? -167.236 -37.690 162.995 1.00 53.44 462 LEU A C 1
ATOM 3742 O O . LEU A 1 462 ? -168.361 -38.152 162.809 1.00 53.44 462 LEU A O 1
ATOM 3746 N N . GLY A 1 463 ? -166.421 -38.194 163.931 1.00 51.66 463 GLY A N 1
ATOM 3747 C CA . GLY A 1 463 ? -166.781 -39.327 164.798 1.00 51.66 463 GLY A CA 1
ATOM 3748 C C . GLY A 1 463 ? -167.929 -39.029 165.774 1.00 51.66 463 GLY A C 1
ATOM 3749 O O . GLY A 1 463 ? -168.790 -39.879 165.991 1.00 51.66 463 GLY A O 1
ATOM 3750 N N . SER A 1 464 ? -168.016 -37.800 166.290 1.00 50.22 464 SER A N 1
ATOM 3751 C CA . SER A 1 464 ? -169.075 -37.387 167.229 1.00 50.22 464 SER A CA 1
ATOM 3752 C C . SER A 1 464 ? -170.429 -37.119 166.556 1.00 50.22 464 SER A C 1
ATOM 3754 O O . SER A 1 464 ? -171.432 -36.967 167.243 1.00 50.22 464 SER A O 1
ATOM 3756 N N . LYS A 1 465 ? -170.484 -37.080 165.215 1.00 51.50 465 LYS A N 1
ATOM 3757 C CA . LYS A 1 465 ? -171.683 -36.719 164.435 1.00 51.50 465 LYS A CA 1
ATOM 3758 C C . LYS A 1 465 ? -172.435 -37.922 163.841 1.00 51.50 465 LYS A C 1
ATOM 3760 O O . LYS A 1 465 ? -173.463 -37.736 163.200 1.00 51.50 465 LYS A O 1
ATOM 3765 N N . LYS A 1 466 ? -171.961 -39.155 164.087 1.00 46.44 466 LYS A N 1
ATOM 3766 C CA . LYS A 1 466 ? -172.596 -40.420 163.647 1.00 46.44 466 LYS A CA 1
ATOM 3767 C C . LYS A 1 466 ? -173.495 -41.071 164.720 1.00 46.44 466 LYS A C 1
ATOM 3769 O O . LYS A 1 466 ? -174.033 -42.147 164.494 1.00 46.44 466 LYS A O 1
ATOM 3774 N N . ALA A 1 467 ? -173.683 -40.419 165.872 1.00 44.59 467 ALA A N 1
ATOM 3775 C CA . ALA A 1 467 ? -174.526 -40.900 166.972 1.00 44.59 467 ALA A CA 1
ATOM 3776 C C . ALA A 1 467 ? -175.973 -40.347 166.979 1.00 44.59 467 ALA A C 1
ATOM 3778 O O . ALA A 1 467 ? -176.758 -40.782 167.811 1.00 44.59 467 ALA A O 1
ATOM 3779 N N . GLU A 1 468 ? -176.363 -39.429 166.079 1.00 41.78 468 GLU A N 1
ATOM 3780 C CA . GLU A 1 468 ? -177.651 -38.701 166.207 1.00 41.78 468 GLU A CA 1
ATOM 3781 C C . GLU A 1 468 ? -178.567 -38.671 164.965 1.00 41.78 468 GLU A C 1
ATOM 3783 O O . GLU A 1 468 ? -179.613 -38.028 164.987 1.00 41.78 468 GLU A O 1
ATOM 3788 N N . LEU A 1 469 ? -178.262 -39.404 163.892 1.00 45.19 469 LEU A N 1
ATOM 3789 C CA . LEU A 1 469 ? -179.130 -39.518 162.706 1.00 45.19 469 LEU A CA 1
ATOM 3790 C C . LEU A 1 469 ? -178.956 -40.932 162.112 1.00 45.19 469 LEU A C 1
ATOM 3792 O O . LEU A 1 469 ? -177.823 -41.287 161.814 1.00 45.19 469 LEU A O 1
ATOM 3796 N N . ARG A 1 470 ? -179.937 -41.799 161.831 1.00 36.88 470 ARG A N 1
ATOM 3797 C CA . ARG A 1 470 ? -181.408 -41.893 161.982 1.00 36.88 470 ARG A CA 1
ATOM 3798 C C . ARG A 1 470 ? -181.753 -43.210 161.220 1.00 36.88 470 ARG A C 1
ATOM 3800 O O . ARG A 1 470 ? -181.190 -43.423 160.156 1.00 36.88 470 ARG A O 1
ATOM 3807 N N . ASN A 1 471 ? -182.440 -44.229 161.750 1.00 43.50 471 ASN A N 1
ATOM 3808 C CA . ASN A 1 471 ? -183.905 -44.358 161.748 1.00 43.50 471 ASN A CA 1
ATOM 3809 C C . ASN A 1 471 ? -184.586 -43.522 160.645 1.00 43.50 471 ASN A C 1
ATOM 3811 O O . ASN A 1 471 ? -184.574 -42.303 160.751 1.00 43.50 471 ASN A O 1
ATOM 3815 N N . GLU A 1 472 ? -185.208 -44.210 159.678 1.00 38.00 472 GLU A N 1
ATOM 3816 C CA . GLU A 1 472 ? -186.003 -43.731 158.519 1.00 38.00 472 GLU A CA 1
ATOM 3817 C C . GLU A 1 472 ? -185.295 -43.759 157.141 1.00 38.00 472 GLU A C 1
ATOM 3819 O O . GLU A 1 472 ? -184.665 -42.798 156.709 1.00 38.00 472 GLU A O 1
ATOM 3824 N N . ASP A 1 473 ? -185.510 -44.911 156.482 1.00 34.09 473 ASP A N 1
ATOM 3825 C CA . ASP A 1 473 ? -185.948 -45.112 155.086 1.00 34.09 473 ASP A CA 1
ATOM 3826 C C . ASP A 1 473 ? -184.965 -45.191 153.890 1.00 34.09 473 ASP A C 1
ATOM 3828 O O . ASP A 1 473 ? -184.541 -44.198 153.311 1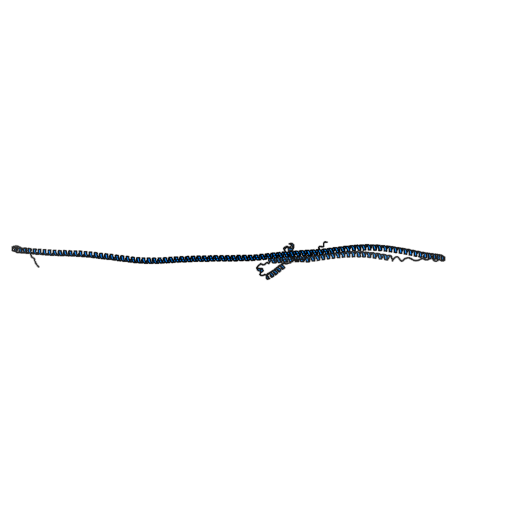.00 34.09 473 ASP A O 1
ATOM 3832 N N . ALA A 1 474 ? -184.784 -46.456 153.467 1.00 34.22 474 ALA A N 1
ATOM 3833 C CA . ALA A 1 474 ? -185.180 -47.044 152.171 1.00 34.22 474 ALA A CA 1
ATOM 3834 C C . ALA A 1 474 ? -184.286 -46.944 150.911 1.00 34.22 474 ALA A C 1
ATOM 3836 O O . ALA A 1 474 ? -184.055 -45.866 150.379 1.00 34.22 474 ALA A O 1
ATOM 3837 N N . ALA A 1 475 ? -184.014 -48.156 150.378 1.00 35.06 475 ALA A N 1
ATOM 3838 C CA . ALA A 1 475 ? -183.798 -48.557 148.973 1.00 35.06 475 ALA A CA 1
ATOM 3839 C C . ALA A 1 475 ? -182.514 -48.016 148.288 1.00 35.06 475 ALA A C 1
ATOM 3841 O O . ALA A 1 475 ? -182.144 -46.870 148.470 1.00 35.06 475 ALA A O 1
ATOM 3842 N N . GLU A 1 476 ? -181.745 -48.751 147.479 1.00 36.78 476 GLU A N 1
ATOM 3843 C CA . GLU A 1 476 ? -182.043 -49.896 146.613 1.00 36.78 476 GLU A CA 1
ATOM 3844 C C . GLU A 1 476 ? -180.713 -50.428 145.992 1.00 36.78 476 GLU A C 1
ATOM 3846 O O . GLU A 1 476 ? -179.783 -49.639 145.824 1.00 36.78 476 GLU A O 1
ATOM 3851 N N . VAL A 1 477 ? -180.689 -51.719 145.604 1.00 44.41 477 VAL A N 1
ATOM 3852 C CA . VAL A 1 477 ? -179.821 -52.404 144.594 1.00 44.41 477 VAL A CA 1
ATOM 3853 C C . VAL A 1 477 ? -178.343 -52.686 144.985 1.00 44.41 477 VAL A C 1
ATOM 3855 O O . VAL A 1 477 ? -177.549 -51.762 145.124 1.00 44.41 477 VAL A O 1
ATOM 3858 N N . GLU A 1 478 ? -177.949 -53.911 145.397 1.00 40.44 478 GLU A N 1
ATOM 3859 C CA . GLU A 1 478 ? -177.578 -55.125 144.592 1.00 40.44 478 GLU A CA 1
ATOM 3860 C C . GLU A 1 478 ? -176.487 -54.837 143.533 1.00 40.44 478 GLU A C 1
ATOM 3862 O O . GLU A 1 478 ? -176.595 -53.882 142.784 1.00 40.44 478 GLU A O 1
ATOM 3867 N N . GLU A 1 479 ? -175.303 -55.456 143.525 1.00 38.72 479 GLU A N 1
ATOM 3868 C CA . GLU A 1 479 ? -174.910 -56.783 142.989 1.00 38.72 479 GLU A CA 1
ATOM 3869 C C . GLU A 1 479 ? -173.352 -56.754 143.039 1.00 38.72 479 GLU A C 1
ATOM 3871 O O . GLU A 1 479 ? -172.763 -55.705 142.779 1.00 38.72 479 GLU A O 1
ATOM 3876 N N . ASP A 1 480 ? -172.592 -57.705 143.586 1.00 43.81 480 ASP A N 1
ATOM 3877 C CA . ASP A 1 480 ? -172.284 -59.101 143.215 1.00 43.81 480 ASP A CA 1
ATOM 3878 C C . ASP A 1 480 ? -170.841 -59.284 142.683 1.00 43.81 480 ASP A C 1
ATOM 3880 O O . ASP A 1 480 ? -170.395 -58.622 141.752 1.00 43.81 480 ASP A O 1
ATOM 3884 N N . SER A 1 481 ? -170.174 -60.274 143.291 1.00 47.06 481 SER A N 1
ATOM 3885 C CA . SER A 1 481 ? -169.101 -61.163 142.798 1.00 47.06 481 SER A CA 1
ATOM 3886 C C . SER A 1 481 ? -167.725 -60.642 142.314 1.00 47.06 481 SER A C 1
ATOM 3888 O O . SER A 1 481 ? -167.605 -60.032 141.257 1.00 47.06 481 SER A O 1
ATOM 3890 N N . GLU A 1 482 ? -166.715 -61.131 143.059 1.00 48.97 482 GLU A N 1
ATOM 3891 C CA . GLU A 1 482 ? -165.237 -61.187 142.900 1.00 48.97 482 GLU A CA 1
ATOM 3892 C C . GLU A 1 482 ? -164.383 -59.925 143.110 1.00 48.97 482 GLU A C 1
ATOM 3894 O O . GLU A 1 482 ? -164.395 -58.989 142.283 1.00 48.97 482 GLU A O 1
#

Foldseek 3Di:
DDDDDDDDDDDDPDQDDPVPDDPVLVVVLVCLCVVVVCVVVLVVVLVVVVVVCVVVPPPVCVPPPDPSPVSSVVSSVVSSSVSSVVVVVVCVVVVVVVVVVVVVVVVVVVVVVVVVVVVVVVVVVVCVPVVVVVVVVVVVVVVVVVVVVPVVPPDDDDDDDDDDDPPPPDPCVVVVVVVVVVVVVVVVVVVVVVVVVVVVVVVVVVVVVVVVVVVVVVVVVVVVVVVVVVVVVVVVVVVVVVVVVVVVVVVVVVVVVVVVVVVVVVVVVVVVVVVVVVVVVVVVVVVVVVVVVVVVVVVVVVVVVVVVVVVVVVVVVVVVVVVVVVVVVVVVVVVVVVVVVVVVVVVVVVVVVVVVVVVVVVVVVVVVVVVVVVVVVVVVVVVVVVVVVVVVVVVVVVVVVVVVVVVVVVVVVVVVVVVVVVVVVVVVVVVVVVVVVVVVVVVVVVVVVVVVVVVVVVVVVVVVVVPPDDDDDDDDDDDDDD

Radius of gyration: 119.82 Å; chains: 1; bounding box: 275×79×334 Å

Secondary structure (DSSP, 8-state):
-----------------GGG--HHHHHHHHHHHHHTT-HHHHHHHHHHHHHHHHHH-TTTHHHH---HHHHHHHHHHHHHHHHHHHHHHHHHHHHHHHHHHHHHHHHHHHHHHHHHHHHHHHHHHHHHHHHHHHHHHHHHHHHHHHHHHHHTSS------------SS-SS-HHHHHHHHHHHHHHHHHHHHHHHHHHHHHHHHHHHHHHHHHHHHHHHHHHHHHHHHHHHHHHHHHHHHHHHHHHHHHHHHHHHHHHHHHHHHHHHHHHHHHHHHHHHHHHHHHHHHHHHHHHHHHHHHHHHHHHHHHHHHHHHHHHHHHHHHHHHHHHHHHHHHHHHHHHHHHHHHHHHHHHHHHHHHHHHHHHHHHHHHHHHHHHHHHHHHHHHHHHHHHHHHHHHHHHHHHHHHHHHHHHHHHHHHHHHHHHHHHHHHHHHHHHHHHHHHHHHHHHHHHHHHHHHHHHHTTSSS--------------

Sequence (482 aa):
MEEKTTVAEGTSTSLATVDELSIEEIQLSDQIYHGAGLDPIVDAGIKDYENKIEQENKLFNKILGVRGSDIRGYGESVAKRVAVAVYGQLSRQYGGKVGDLRAYIMNLEEERDNANRRYDDLMGRAIGILGEEYKELKTDSNEFMQKLTEVMGEDLKVSRINSEALTEKLADIDGLRSQIRILMKDKENLAETSTKEKEQLKDKYESQIADIKNKHTVEISYLNEKYESQLNEVINQHKAEVQDFNLRIRALDKEKELLTETSAREKEQLKDKHESQITEFNNQHKTEIGNLNSRINTLAKEKELLAEASGKEKEQLEERYDQQIASISNEYKVEIRNLNQKYESQIAELNNQHKAEVQAFNLRIDALGKEKEILADTSTKEKEQLKQRYEQQIGSINNEHKVEIRNLNEKHETQLNDVHNEYKAEIRKLSSRVEILTKEKDLQKEKYESQIADLDLTIRGLGSKKAELRNEDAAEVEEDSE

pLDDT: mean 76.86, std 18.17, range [30.72, 97.62]